Protein AF-A0AAV8D2E3-F1 (afdb_monomer)

pLDDT: mean 75.07, std 20.5, range [23.25, 97.25]

Foldseek 3Di:
DDKWWWKKWWADPVLAIDIDTQDIDDQPDLALLSLLVVVVVRDDAAAAEEEPDPNVVSSLVNNLVVCQPPPRHQPSCPQRYDHQPLNLLQVLLLLLVPPPQLLLVLLLLLLCQCPVDPVSVVLLVVLCVVVVQPDPADAARADNSGVLRSLVNLVRSLSSPSSSVVCCVPPPVSVCQQPNPPPCPPPPDDDDDSRDHRDPVSSVVSVVVNVLCLLSSVLSVLSPDDNADCLQVNLLSLLLLQVSLVVQCPDPDPSSVSSSVSSNVSSCVQPVPPVNDNLSSVVSNLLQLQQHLLNLLVSLVSRDDPVSSVVSSVVNVVSVVSSVVSCCVVPVPPPPDDDDDDDDDDDDDDDDDDDDDDDDRPNPPRSVVSVVVSVVVVVVDDADQDDDPSRVSRRDHRDPDPDPPDHSSVDDDDIHMYIYIDD

Secondary structure (DSSP, 8-state):
-EEEEEEEEEE-TT--EEEEEEEEEEES---HHHHHHHHHTT-SS-EEEE-S-HHHHHHHHHHHHHSTT-TT-GGGGTT-EEE-HHHHHHHHHHHHTSTT-HHHHHHHHHHHHHHT-HHHHHHHHHHHHHTT----PPP----TT-HHHHHHHHHHHGGGHHHHHHHHHH-HHHHHHHHSTTS-GGGTTSS----S---HHHHHHHHHHHHHHHHHHHHHHHHT-SSS--HHHHHHHHHHHHHHHHHHTTSS-HHHHHHHHHHHHHHHHHHT-GGG--THHHHHHHTSTTTHHHHHHHHHHHHS-HHHHHHHHHHHHHHHHHHHHHHHHHHTTS--S-------------------PPP-----HHHHHHHHHHHHHHTT------SSHHHHHHHSPPP----TT--GGGSS-----EEEP--

Sequence (423 aa):
MNYMCLTAHWIDSDWKLNHKILNFCVVPDHKGDTIGKTIEECLIELGITADNATSNNGAISYLKRKTKDWKCTILDHKYIHLRCCAHIVNLIVKEGLDEHFESIQKIRKAVKYVKSSPKRLLAFKDCVEKEKIKCKSLLCLDVETRWNSTYFMLVCAEKFEKAFERLGDTDREYHLYFYGADGDVHNKGKGKVVNSPPEEVDWVKARCFVKFLKLFYGVTMRLSGSSYAISHCFFHELVSIQTRLNEVSKACDHELKIMAEGMKLKFKKYWENSCNLNLLLYIAVVLDPRYKLKYVKFCLEKMYPADIAYGLMIDVNDAMESLYADHFQHHGKVNSSADGGAAIKGGVSSSLNGGLSSVDVDDENYSKFVKSQFKRHLMEEECI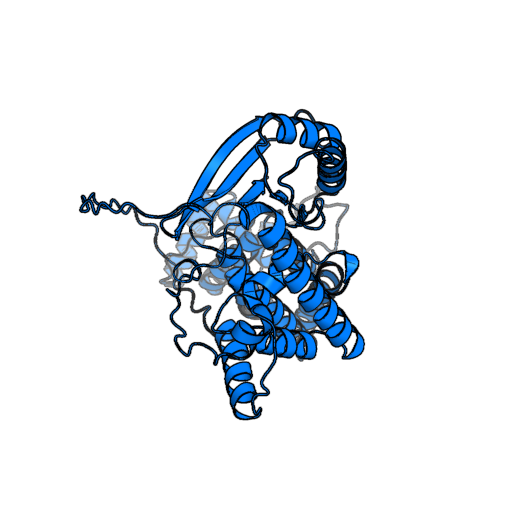ESKSEVAKYLAEPCDNRYEMSFDIFVRKLLNFNFVTNYA

Organism: NCBI:txid906938

Mean predicted aligned error: 12.51 Å

Solvent-accessible surface area (backbone atoms only — not comparable to full-atom values): 25010 Å² total; per-residue (Å²): 140,46,64,45,37,39,26,47,30,39,45,51,97,84,45,44,85,44,74,44,78,76,43,79,46,77,45,95,62,78,47,15,57,62,50,21,51,61,47,56,81,70,62,80,84,76,35,41,31,35,54,86,48,76,34,51,57,41,14,51,54,42,42,55,67,73,52,63,84,51,92,78,51,66,75,84,52,74,65,35,67,39,68,34,61,46,52,51,52,47,55,18,52,42,54,40,63,44,94,82,48,60,44,60,53,23,47,51,51,54,46,46,53,35,70,70,37,75,69,43,37,49,57,42,49,55,25,29,58,75,66,64,55,85,72,84,73,67,84,51,77,55,47,93,91,39,59,67,36,46,54,50,22,50,68,38,46,63,78,39,49,69,22,54,52,48,34,56,79,69,34,68,67,57,42,42,62,35,68,35,97,79,64,59,88,84,57,89,82,67,77,85,80,83,58,51,73,66,49,74,70,28,52,55,48,46,54,52,49,51,65,63,47,45,60,58,49,48,47,40,56,59,58,67,53,83,92,62,85,49,51,54,51,48,56,55,49,53,54,39,52,53,51,52,29,59,54,38,48,67,45,90,51,65,66,57,17,53,28,24,46,41,21,41,56,46,43,40,68,61,73,65,41,72,94,68,63,54,58,65,42,57,47,35,29,35,73,32,58,62,45,22,59,67,45,53,51,58,49,32,56,73,75,38,60,67,69,61,23,51,52,54,51,50,52,47,51,55,49,50,55,49,53,52,52,52,50,45,72,76,57,64,78,69,84,83,72,82,89,83,89,83,92,80,84,89,82,89,83,84,88,85,88,81,89,76,89,78,76,89,72,94,64,65,61,55,59,48,48,56,52,51,54,48,57,56,54,59,76,74,62,88,90,72,90,64,95,45,74,68,43,42,64,62,57,48,78,61,52,86,77,85,56,92,81,68,59,73,52,84,56,94,74,76,76,66,40,43,25,52,49,68,126

Structure (mmCIF, N/CA/C/O backbone):
data_AF-A0AAV8D2E3-F1
#
_entry.id   AF-A0AAV8D2E3-F1
#
loop_
_atom_site.group_PDB
_atom_site.id
_atom_site.type_symbol
_atom_site.label_atom_id
_atom_site.label_alt_id
_atom_site.label_comp_id
_atom_site.label_asym_id
_atom_site.label_entity_id
_atom_site.label_seq_id
_atom_site.pdbx_PDB_ins_code
_atom_site.Cartn_x
_atom_site.Cartn_y
_atom_site.Cartn_z
_atom_site.occupancy
_atom_site.B_iso_or_equiv
_atom_site.auth_seq_id
_atom_site.auth_comp_id
_atom_site.auth_asym_id
_atom_site.auth_atom_id
_atom_site.pdbx_PDB_model_num
ATOM 1 N N . MET A 1 1 ? -13.761 17.054 -13.319 1.00 62.19 1 MET A N 1
ATOM 2 C CA . MET A 1 1 ? -14.974 16.498 -12.685 1.00 62.19 1 MET A CA 1
ATOM 3 C C . MET A 1 1 ? -14.509 15.547 -11.610 1.00 62.19 1 MET A C 1
ATOM 5 O O . MET A 1 1 ? -13.636 14.740 -11.905 1.00 62.19 1 MET A O 1
ATOM 9 N N . ASN A 1 2 ? -15.041 15.677 -10.399 1.00 78.12 2 ASN A N 1
ATOM 10 C CA . ASN A 1 2 ? -14.698 14.810 -9.278 1.00 78.12 2 ASN A CA 1
ATOM 11 C C . ASN A 1 2 ? -15.883 13.901 -8.999 1.00 78.12 2 ASN A C 1
ATOM 13 O O . ASN A 1 2 ? -17.018 14.373 -8.998 1.00 78.12 2 ASN A O 1
ATOM 17 N N . TYR A 1 3 ? -15.621 12.622 -8.773 1.00 82.50 3 TYR A N 1
ATOM 18 C CA . TYR A 1 3 ? -16.655 11.635 -8.499 1.00 82.50 3 TYR A CA 1
ATOM 19 C C . TYR A 1 3 ? -16.554 11.176 -7.050 1.00 82.50 3 TYR A C 1
ATOM 21 O O . TYR A 1 3 ? -15.467 11.155 -6.475 1.00 82.50 3 TYR A O 1
ATOM 29 N N . MET A 1 4 ? -17.690 10.808 -6.473 1.00 82.94 4 MET A N 1
ATOM 30 C CA . MET A 1 4 ? -17.772 10.146 -5.181 1.00 82.94 4 MET A CA 1
ATOM 31 C C . MET A 1 4 ? -18.708 8.952 -5.299 1.00 82.94 4 MET A C 1
ATOM 33 O O . MET A 1 4 ? -19.862 9.089 -5.715 1.00 82.94 4 MET A O 1
ATOM 37 N N . CYS A 1 5 ? -18.194 7.788 -4.912 1.00 83.00 5 CYS A N 1
ATOM 38 C CA . CYS A 1 5 ? -18.966 6.565 -4.766 1.00 83.00 5 CYS A CA 1
ATOM 39 C C . CYS A 1 5 ? -19.198 6.311 -3.278 1.00 83.00 5 CYS A C 1
ATOM 41 O O . CYS A 1 5 ? -18.249 6.298 -2.496 1.00 83.00 5 CYS A O 1
ATOM 43 N N . LEU A 1 6 ? -20.452 6.091 -2.897 1.00 80.62 6 LEU A N 1
ATOM 44 C CA . LEU A 1 6 ? -20.840 5.690 -1.552 1.00 80.62 6 LEU A CA 1
ATOM 45 C C . LEU A 1 6 ? -21.327 4.251 -1.617 1.00 80.62 6 LEU A C 1
ATOM 47 O O . LEU A 1 6 ? -22.319 3.966 -2.282 1.00 80.62 6 LEU A O 1
ATOM 51 N N . THR A 1 7 ? -20.645 3.352 -0.918 1.00 79.75 7 THR A N 1
ATOM 52 C CA . THR A 1 7 ? -21.000 1.929 -0.866 1.00 79.75 7 THR A CA 1
ATOM 53 C C . THR A 1 7 ? -21.219 1.527 0.573 1.00 79.75 7 THR A C 1
ATOM 55 O O . THR A 1 7 ? -20.251 1.534 1.315 1.00 79.75 7 THR A O 1
ATOM 58 N N . ALA A 1 8 ? -22.434 1.158 0.969 1.00 79.88 8 ALA A N 1
ATOM 59 C CA . ALA A 1 8 ? -22.680 0.568 2.280 1.00 79.88 8 ALA A CA 1
ATOM 60 C C . ALA A 1 8 ? -22.274 -0.901 2.281 1.00 79.88 8 ALA A C 1
ATOM 62 O O . ALA A 1 8 ? -22.605 -1.632 1.350 1.00 79.88 8 ALA A O 1
ATOM 63 N N . HIS A 1 9 ? -21.611 -1.324 3.346 1.00 77.88 9 HIS A N 1
ATOM 64 C CA . HIS A 1 9 ? -21.332 -2.722 3.666 1.00 77.88 9 HIS A CA 1
ATOM 65 C C . HIS A 1 9 ? -22.113 -3.091 4.927 1.00 77.88 9 HIS A C 1
ATOM 67 O O . HIS A 1 9 ? -22.290 -2.213 5.760 1.00 77.88 9 HIS A O 1
ATOM 73 N N . TRP A 1 10 ? -22.608 -4.319 5.069 1.00 79.19 10 TRP A N 1
ATOM 74 C CA . TRP A 1 10 ? -23.243 -4.806 6.305 1.00 79.19 10 TRP A CA 1
ATOM 75 C C . TRP A 1 10 ? -23.238 -6.329 6.371 1.00 79.19 10 TRP A C 1
ATOM 77 O O . TRP A 1 10 ? -22.991 -6.998 5.369 1.00 79.19 10 TRP A O 1
ATOM 87 N N . ILE A 1 11 ? -23.531 -6.878 7.546 1.00 79.75 11 ILE A N 1
ATOM 88 C CA . ILE A 1 11 ? -23.743 -8.315 7.738 1.00 79.75 11 ILE A CA 1
ATOM 89 C C . ILE A 1 11 ? -25.226 -8.529 8.026 1.00 79.75 11 ILE A C 1
ATOM 91 O O . ILE A 1 11 ? -25.842 -7.751 8.756 1.00 79.75 11 ILE A O 1
ATOM 95 N N . ASP A 1 12 ? -25.834 -9.506 7.359 1.00 80.00 12 ASP A N 1
ATOM 96 C CA . ASP A 1 12 ? -27.243 -9.841 7.563 1.00 80.00 12 ASP A CA 1
ATOM 97 C C . ASP A 1 12 ? -27.427 -10.907 8.657 1.00 80.00 12 ASP A C 1
ATOM 99 O O . ASP A 1 12 ? -26.472 -11.404 9.254 1.00 80.00 12 ASP A O 1
ATOM 103 N N . SER A 1 13 ? -28.681 -11.266 8.940 1.00 80.69 13 SER A N 1
ATOM 104 C CA . SER A 1 13 ? -29.017 -12.305 9.923 1.00 80.69 13 SER A CA 1
ATOM 105 C C . SER A 1 13 ? -28.475 -13.691 9.565 1.00 80.69 13 SER A C 1
ATOM 107 O O . SER A 1 13 ? -28.332 -14.534 10.452 1.00 80.69 13 SER A O 1
ATOM 109 N N . ASP A 1 14 ? -28.168 -13.915 8.285 1.00 83.00 14 ASP A N 1
ATOM 110 C CA . ASP A 1 14 ? -27.596 -15.154 7.764 1.00 83.00 14 ASP A CA 1
ATOM 111 C C . ASP A 1 14 ? -26.063 -15.123 7.779 1.00 83.00 14 ASP A C 1
ATOM 113 O O . ASP A 1 14 ? -25.427 -16.031 7.237 1.00 83.00 14 ASP A O 1
ATOM 117 N N . TRP A 1 15 ? -25.466 -14.103 8.407 1.00 74.94 15 TRP A N 1
ATOM 118 C CA . TRP A 1 15 ? -24.022 -13.936 8.530 1.00 74.94 15 TRP A CA 1
ATOM 119 C C . TRP A 1 15 ? -23.317 -13.785 7.183 1.00 74.94 15 TRP A C 1
ATOM 121 O O . TRP A 1 15 ? -22.151 -14.146 7.028 1.00 74.94 15 TRP A O 1
ATOM 131 N N . LYS A 1 16 ? -24.014 -13.221 6.193 1.00 78.88 16 LYS A N 1
ATOM 132 C CA . LYS A 1 16 ? -23.427 -12.913 4.893 1.00 78.88 16 LYS A CA 1
ATOM 133 C C . LYS A 1 16 ? -23.018 -11.456 4.832 1.00 78.88 16 LYS A C 1
ATOM 135 O O . LYS A 1 16 ? -23.792 -10.550 5.147 1.00 78.88 16 LYS A O 1
ATOM 140 N N . LEU A 1 17 ? -21.790 -11.239 4.371 1.00 79.31 17 LEU A N 1
ATOM 141 C CA . LEU A 1 17 ? -21.311 -9.910 4.031 1.00 79.31 17 LEU A CA 1
ATOM 142 C C . LEU A 1 17 ? -22.029 -9.417 2.774 1.00 79.31 17 LEU A C 1
ATOM 144 O O . LEU A 1 17 ? -21.898 -9.990 1.692 1.00 79.31 17 LEU A O 1
ATOM 148 N N . ASN A 1 18 ? -22.755 -8.322 2.928 1.00 80.25 18 ASN A N 1
ATOM 149 C CA . ASN A 1 18 ? -23.457 -7.626 1.869 1.00 80.25 18 ASN A CA 1
ATOM 150 C C . ASN A 1 18 ? -22.777 -6.288 1.590 1.00 80.25 18 ASN A C 1
ATOM 152 O O . ASN A 1 18 ? -22.235 -5.646 2.491 1.00 80.25 18 ASN A O 1
ATOM 156 N N . HIS A 1 19 ? -22.845 -5.844 0.338 1.00 82.75 19 HIS A N 1
ATOM 157 C CA . HIS A 1 19 ? -22.473 -4.487 -0.036 1.00 82.75 19 HIS A CA 1
ATOM 158 C C . HIS A 1 19 ? -23.437 -3.933 -1.084 1.00 82.75 19 HIS A C 1
ATOM 160 O O . HIS A 1 19 ? -23.952 -4.667 -1.928 1.00 82.75 19 HIS A O 1
ATOM 166 N N . LYS A 1 20 ? -23.680 -2.622 -1.048 1.00 81.06 20 LYS A N 1
ATOM 167 C CA . LYS A 1 20 ? -24.544 -1.926 -2.003 1.00 81.06 20 LYS A CA 1
ATOM 168 C C . LYS A 1 20 ? -24.025 -0.524 -2.268 1.00 81.06 20 LYS A C 1
ATOM 170 O O . LYS A 1 20 ? -23.800 0.243 -1.335 1.00 81.06 20 LYS A O 1
ATOM 175 N N . ILE A 1 21 ? -23.884 -0.176 -3.545 1.00 83.56 21 ILE A N 1
ATOM 176 C CA . ILE A 1 21 ? -23.645 1.211 -3.951 1.00 83.56 21 ILE A CA 1
ATOM 177 C C . ILE A 1 21 ? -24.915 2.002 -3.622 1.00 83.56 21 ILE A C 1
ATOM 179 O O . ILE A 1 21 ? -25.976 1.748 -4.190 1.00 83.56 21 ILE A O 1
ATOM 183 N N . LEU A 1 22 ? -24.805 2.917 -2.663 1.00 80.62 22 LEU A N 1
ATOM 184 C CA . LEU A 1 22 ? -25.863 3.839 -2.262 1.00 80.62 22 LEU A CA 1
ATOM 185 C C . LEU A 1 22 ? -25.979 4.995 -3.250 1.00 80.62 22 LEU A C 1
ATOM 187 O O . LEU A 1 22 ? -27.084 5.400 -3.594 1.00 80.62 22 LEU A O 1
ATOM 191 N N . ASN A 1 23 ? -24.838 5.523 -3.697 1.00 81.19 23 ASN A N 1
ATOM 192 C CA . ASN A 1 23 ? -24.798 6.638 -4.629 1.00 81.19 23 ASN A CA 1
ATOM 193 C C . ASN A 1 23 ? -23.485 6.654 -5.424 1.00 81.19 23 ASN A C 1
ATOM 195 O O . ASN A 1 23 ? -22.432 6.265 -4.916 1.00 81.19 23 ASN A O 1
ATOM 199 N N . PHE A 1 24 ? -23.547 7.142 -6.659 1.00 84.12 24 PHE A N 1
ATOM 200 C CA . PHE A 1 24 ? -22.391 7.475 -7.483 1.00 84.12 24 PHE A CA 1
ATOM 201 C C . PHE A 1 24 ? -22.654 8.838 -8.117 1.00 84.12 24 PHE A C 1
ATOM 203 O O . PHE A 1 24 ? -23.499 8.970 -9.001 1.00 84.12 24 PHE A O 1
ATOM 210 N N . CYS A 1 25 ? -21.964 9.865 -7.632 1.00 82.44 25 CYS A N 1
ATOM 211 C CA . CYS A 1 25 ? -22.314 11.250 -7.923 1.00 82.44 25 CYS A CA 1
ATOM 212 C C . CYS A 1 25 ? -21.086 12.098 -8.256 1.00 82.44 25 CYS A C 1
ATOM 214 O O . CYS A 1 25 ? -19.956 11.769 -7.891 1.00 82.44 25 CYS A O 1
ATOM 216 N N . VAL A 1 26 ? -21.320 13.203 -8.963 1.00 84.81 26 VAL A N 1
ATOM 217 C CA . VAL A 1 26 ? -20.301 14.227 -9.207 1.00 84.81 26 VAL A CA 1
ATOM 218 C C . VAL A 1 26 ? -20.326 15.209 -8.044 1.00 84.81 26 VAL A C 1
ATOM 220 O O . VAL A 1 26 ? -21.375 15.773 -7.740 1.00 84.81 26 VAL A O 1
ATOM 223 N N . VAL A 1 27 ? -19.174 15.446 -7.421 1.00 82.19 27 VAL A N 1
ATOM 224 C CA . VAL A 1 27 ? -19.039 16.434 -6.345 1.00 82.19 27 VAL A CA 1
ATOM 225 C C . VAL A 1 27 ? -18.477 17.730 -6.937 1.00 82.19 27 VAL A C 1
ATOM 227 O O . VAL A 1 27 ? -17.468 17.682 -7.653 1.00 82.19 27 VAL A O 1
ATOM 230 N N . PRO A 1 28 ? -19.106 18.893 -6.681 1.00 83.50 28 PRO A N 1
ATOM 231 C CA . PRO A 1 28 ? -18.728 20.139 -7.344 1.00 83.50 28 PRO A CA 1
ATOM 232 C C . PRO A 1 28 ? -17.367 20.675 -6.881 1.00 83.50 28 PRO A C 1
ATOM 234 O O . PRO A 1 28 ? -16.678 21.334 -7.657 1.00 83.50 28 PRO A O 1
ATOM 237 N N . ASP A 1 29 ? -16.949 20.373 -5.648 1.00 83.50 29 ASP A N 1
ATOM 238 C CA . ASP A 1 29 ? -15.636 20.730 -5.112 1.00 83.50 29 ASP A CA 1
ATOM 239 C C . ASP A 1 29 ? -15.144 19.723 -4.051 1.00 83.50 29 ASP A C 1
ATOM 241 O O . ASP A 1 29 ? -15.838 18.772 -3.700 1.00 83.50 29 ASP A O 1
ATOM 245 N N . HIS A 1 30 ? -13.917 19.913 -3.556 1.00 82.25 30 HIS A N 1
ATOM 246 C CA . HIS A 1 30 ? -13.322 19.087 -2.496 1.00 82.25 30 HIS A CA 1
ATOM 247 C C . HIS A 1 30 ? -13.475 19.706 -1.096 1.00 82.25 30 HIS A C 1
ATOM 249 O O . HIS A 1 30 ? -12.655 19.451 -0.213 1.00 82.25 30 HIS A O 1
ATOM 255 N N . LYS A 1 31 ? -14.473 20.568 -0.861 1.00 85.81 31 LYS A N 1
ATOM 256 C CA . LYS A 1 31 ? -14.685 21.138 0.475 1.00 85.81 31 LYS A CA 1
ATOM 257 C C . LYS A 1 31 ? -15.384 20.120 1.368 1.00 85.81 31 LYS A C 1
ATOM 259 O O . LYS A 1 31 ? -16.324 19.447 0.951 1.00 85.81 31 LYS A O 1
ATOM 264 N N . GLY A 1 32 ? -14.943 20.045 2.624 1.00 84.19 32 GLY A N 1
ATOM 265 C CA . GLY A 1 32 ? -15.474 19.085 3.592 1.00 84.19 32 GLY A CA 1
ATOM 266 C C . GLY A 1 32 ? -16.988 19.187 3.783 1.00 84.19 32 GLY A C 1
ATOM 267 O O . GLY A 1 32 ? -17.656 18.164 3.772 1.00 84.19 32 GLY A O 1
ATOM 268 N N . ASP A 1 33 ? -17.544 20.397 3.871 1.00 84.19 33 ASP A N 1
ATOM 269 C CA . ASP A 1 33 ? -18.995 20.586 4.026 1.00 84.19 33 ASP A CA 1
ATOM 270 C C . ASP A 1 33 ? -19.788 20.130 2.786 1.00 84.19 33 ASP A C 1
ATOM 272 O O . ASP A 1 33 ? -20.842 19.516 2.933 1.00 84.19 33 ASP A O 1
ATOM 276 N N . THR A 1 34 ? -19.278 20.370 1.571 1.00 84.12 34 THR A N 1
ATOM 277 C CA . THR A 1 34 ? -19.900 19.902 0.317 1.00 84.12 34 THR A CA 1
ATOM 278 C C . THR A 1 34 ? -19.971 18.377 0.284 1.00 84.12 34 THR A C 1
ATOM 280 O O . THR A 1 34 ? -21.023 17.795 0.012 1.00 84.12 34 THR A O 1
ATOM 283 N N . ILE A 1 35 ? -18.849 17.727 0.604 1.00 84.75 35 ILE A N 1
ATOM 284 C CA . ILE A 1 35 ? -18.755 16.267 0.688 1.00 84.75 35 ILE A CA 1
ATOM 285 C C . ILE A 1 35 ? -19.694 15.750 1.786 1.00 84.75 35 ILE A C 1
ATOM 287 O O . ILE A 1 35 ? -20.489 14.850 1.536 1.00 84.75 35 ILE A O 1
ATOM 291 N N . GLY A 1 36 ? -19.654 16.355 2.978 1.00 83.81 36 GLY A N 1
ATOM 292 C CA . GLY A 1 36 ? -20.483 15.979 4.124 1.00 83.81 36 GLY A CA 1
ATOM 293 C C . GLY A 1 36 ? -21.979 16.054 3.829 1.00 83.81 36 GLY A C 1
ATOM 294 O O . GLY A 1 36 ? -22.698 15.113 4.147 1.00 83.81 36 GLY A O 1
ATOM 295 N N . LYS A 1 37 ? -22.434 17.114 3.153 1.00 83.69 37 LYS A N 1
ATOM 296 C CA . LYS A 1 37 ? -23.831 17.263 2.726 1.00 83.69 37 LYS A CA 1
ATOM 297 C C . LYS A 1 37 ? -24.246 16.194 1.711 1.00 83.69 37 LYS A C 1
ATOM 299 O O . LYS A 1 37 ? -25.311 15.605 1.834 1.00 83.69 37 LYS A O 1
ATOM 304 N N . THR A 1 38 ? -23.383 15.903 0.739 1.00 81.94 38 THR A N 1
ATOM 305 C CA . THR A 1 38 ? -23.660 14.862 -0.266 1.00 81.94 38 THR A CA 1
ATOM 306 C C . THR A 1 38 ? -23.770 13.475 0.384 1.00 81.94 38 THR A C 1
ATOM 308 O O . THR A 1 38 ? -24.576 12.645 -0.029 1.00 81.94 38 THR A O 1
ATOM 311 N N . ILE A 1 39 ? -22.974 13.223 1.430 1.00 82.19 39 ILE A N 1
ATOM 312 C CA . ILE A 1 39 ? -23.067 12.000 2.232 1.00 82.19 39 ILE A CA 1
ATOM 313 C C . ILE A 1 39 ? -24.354 11.988 3.070 1.00 82.19 39 ILE A C 1
ATOM 315 O O . ILE A 1 39 ? -25.038 10.970 3.084 1.00 82.19 39 ILE A O 1
ATOM 319 N N . GLU A 1 40 ? -24.698 13.094 3.741 1.00 80.25 40 GLU A N 1
ATOM 320 C CA . GLU A 1 40 ? -25.925 13.237 4.548 1.00 80.25 40 GLU A CA 1
ATOM 321 C C . GLU A 1 40 ? -27.178 12.862 3.748 1.00 80.25 40 GLU A C 1
ATOM 323 O O . GLU A 1 40 ? -27.998 12.093 4.239 1.00 80.25 40 GLU A O 1
ATOM 328 N N . GLU A 1 41 ? -27.281 13.316 2.495 1.00 76.50 41 GLU A N 1
ATOM 329 C CA . GLU A 1 41 ? -28.397 12.990 1.592 1.00 76.50 41 GLU A CA 1
ATOM 330 C C . GLU A 1 41 ? -28.572 11.476 1.350 1.00 76.50 41 GLU A C 1
ATOM 332 O O . GLU A 1 41 ? -29.647 11.034 0.950 1.00 76.50 41 GLU A O 1
ATOM 337 N N . CYS A 1 42 ? -27.534 10.673 1.605 1.00 71.56 42 CYS A N 1
ATOM 338 C CA . CYS A 1 42 ? -27.520 9.229 1.369 1.00 71.56 42 CYS A CA 1
ATOM 339 C C . CYS A 1 42 ? -27.527 8.386 2.655 1.00 71.56 42 CYS A C 1
ATOM 341 O O . CYS A 1 42 ? -27.595 7.158 2.565 1.00 71.56 42 CYS A O 1
ATOM 343 N N . LEU A 1 43 ? -27.381 8.995 3.836 1.00 69.81 43 LEU A N 1
ATOM 344 C CA . LEU A 1 43 ? -27.159 8.256 5.079 1.00 69.81 43 LEU A CA 1
ATOM 345 C C . LEU A 1 43 ? -28.462 7.828 5.756 1.00 69.81 43 LEU A C 1
ATOM 347 O O . LEU A 1 43 ? -29.330 8.640 6.062 1.00 69.81 43 LEU A O 1
ATOM 351 N N . ILE A 1 44 ? -28.506 6.544 6.108 1.00 56.31 44 ILE A N 1
ATOM 352 C CA . ILE A 1 44 ? -29.415 5.959 7.094 1.00 56.31 44 ILE A CA 1
ATOM 353 C C . ILE A 1 44 ? -28.510 5.202 8.085 1.00 56.31 44 ILE A C 1
ATOM 355 O O . ILE A 1 44 ? -28.149 4.062 7.828 1.00 56.31 44 ILE A O 1
ATOM 359 N N . GLU A 1 45 ? -28.056 5.879 9.150 1.00 53.12 45 GLU A N 1
ATOM 360 C CA . GLU A 1 45 ? -27.352 5.312 10.330 1.00 53.12 45 GLU A CA 1
ATOM 361 C C . GLU A 1 45 ? -26.079 4.447 10.072 1.00 53.12 45 GLU A C 1
ATOM 363 O O . GLU A 1 45 ? -26.112 3.241 10.294 1.00 53.12 45 GLU A O 1
ATOM 368 N N . LEU A 1 46 ? -24.924 5.009 9.641 1.00 56.09 46 LEU A N 1
ATOM 369 C CA . LEU A 1 46 ? -23.700 4.214 9.327 1.00 56.09 46 LEU A CA 1
ATOM 370 C C . LEU A 1 46 ? -22.348 4.877 9.697 1.00 56.09 46 LEU A C 1
ATOM 372 O O . LEU A 1 46 ? -22.247 6.099 9.815 1.00 56.09 46 LEU A O 1
ATOM 376 N N . GLY A 1 47 ? -21.284 4.060 9.811 1.00 50.66 47 GLY A N 1
ATOM 377 C CA . GLY A 1 47 ? -19.876 4.485 9.901 1.00 50.66 47 GLY A CA 1
ATOM 378 C C . GLY A 1 47 ? -19.208 4.661 8.525 1.00 50.66 47 GLY A C 1
ATOM 379 O O . GLY A 1 47 ? -19.596 4.025 7.545 1.00 50.66 47 GLY A O 1
ATOM 380 N N . ILE A 1 48 ? -18.192 5.528 8.420 1.00 59.19 48 ILE A N 1
ATOM 381 C CA . ILE A 1 48 ? -17.611 5.953 7.133 1.00 59.19 48 ILE A CA 1
ATOM 382 C C . ILE A 1 48 ? -16.112 5.660 7.068 1.00 59.19 48 ILE A C 1
ATOM 384 O O . ILE A 1 48 ? -15.326 6.052 7.935 1.00 59.19 48 ILE A O 1
ATOM 388 N N . THR A 1 49 ? -15.700 5.027 5.972 1.00 51.28 49 THR A N 1
ATOM 389 C CA . THR A 1 49 ? -14.300 4.916 5.562 1.00 51.28 49 THR A CA 1
ATOM 390 C C . THR A 1 49 ? -14.032 5.851 4.388 1.00 51.28 49 THR A C 1
ATOM 392 O O . THR A 1 49 ? -14.749 5.870 3.388 1.00 51.28 49 THR A O 1
ATOM 395 N N . ALA A 1 50 ? -12.994 6.663 4.503 1.00 55.72 50 ALA A N 1
ATOM 396 C CA . ALA A 1 50 ? -12.647 7.621 3.463 1.00 55.72 50 ALA A CA 1
ATOM 397 C C . ALA A 1 50 ? -11.150 7.553 3.167 1.00 55.72 50 ALA A C 1
ATOM 399 O O . ALA A 1 50 ? -10.356 7.071 3.984 1.00 55.72 50 ALA A O 1
ATOM 400 N N . ASP A 1 51 ? -10.745 8.017 1.987 1.00 58.66 51 ASP A N 1
ATOM 401 C CA . ASP A 1 51 ? -9.330 8.201 1.683 1.00 58.66 51 ASP A CA 1
ATOM 402 C C . ASP A 1 51 ? -8.686 9.201 2.663 1.00 58.66 51 ASP A C 1
ATOM 404 O O . ASP A 1 51 ? -9.352 9.893 3.438 1.00 58.66 51 ASP A O 1
ATOM 408 N N . ASN A 1 52 ? -7.355 9.252 2.710 1.00 68.44 52 ASN A N 1
ATOM 409 C CA . ASN A 1 52 ? -6.665 10.112 3.674 1.00 68.44 52 ASN A CA 1
ATOM 410 C C . ASN A 1 52 ? -6.525 11.555 3.146 1.00 68.44 52 ASN A C 1
ATOM 412 O O . ASN A 1 52 ? -5.416 12.083 3.048 1.00 68.44 52 ASN A O 1
ATOM 416 N N . ALA A 1 53 ? -7.649 12.185 2.806 1.00 68.50 53 ALA A N 1
ATOM 417 C CA . ALA A 1 53 ? -7.726 13.580 2.389 1.00 68.50 53 ALA A CA 1
ATOM 418 C C . ALA A 1 53 ? -8.146 14.488 3.557 1.00 68.50 53 ALA A C 1
ATOM 420 O O . ALA A 1 53 ? -9.008 14.144 4.366 1.00 68.50 53 ALA A O 1
ATOM 421 N N . THR A 1 54 ? -7.557 15.684 3.651 1.00 72.81 54 THR A N 1
ATOM 422 C CA . THR A 1 54 ? -7.875 16.656 4.717 1.00 72.81 54 THR A CA 1
ATOM 423 C C . THR A 1 54 ? -9.329 17.121 4.670 1.00 72.81 54 THR A C 1
ATOM 425 O O . THR A 1 54 ? -9.928 17.364 5.718 1.00 72.81 54 THR A O 1
ATOM 428 N N . SER A 1 55 ? -9.919 17.177 3.474 1.00 71.75 55 SER A N 1
ATOM 429 C CA . SER A 1 55 ? -11.335 17.475 3.244 1.00 71.75 55 SER A CA 1
ATOM 430 C C . SER A 1 55 ? -12.271 16.530 3.999 1.00 71.75 55 SER A C 1
ATOM 432 O O . SER A 1 55 ? -13.304 16.972 4.503 1.00 71.75 55 SER A O 1
ATOM 434 N N . ASN A 1 56 ? -11.886 15.262 4.165 1.00 78.06 56 ASN A N 1
ATOM 435 C CA . ASN A 1 56 ? -12.709 14.267 4.851 1.00 78.06 56 ASN A CA 1
ATOM 436 C C . ASN A 1 56 ? -12.823 14.548 6.346 1.00 78.06 56 ASN A C 1
ATOM 438 O O . ASN A 1 56 ? -13.874 14.297 6.924 1.00 78.06 56 ASN A O 1
ATOM 442 N N . ASN A 1 57 ? -11.811 15.157 6.974 1.00 79.69 57 ASN A N 1
ATOM 443 C CA . ASN A 1 57 ? -11.944 15.606 8.362 1.00 79.69 57 ASN A CA 1
ATOM 444 C C . ASN A 1 57 ? -13.076 16.638 8.492 1.00 79.69 57 ASN A C 1
ATOM 446 O O . ASN A 1 57 ? -13.879 16.548 9.416 1.00 79.69 57 ASN A O 1
ATOM 450 N N . GLY A 1 58 ? -13.184 17.566 7.533 1.00 78.38 58 GLY A N 1
ATOM 451 C CA . GLY A 1 58 ? -14.277 18.538 7.476 1.00 78.38 58 GLY A CA 1
ATOM 452 C C . GLY A 1 58 ? -15.641 17.880 7.250 1.00 78.38 58 GLY A C 1
ATOM 453 O O . GLY A 1 58 ? -16.591 18.205 7.958 1.00 78.38 58 GLY A O 1
ATOM 454 N N . ALA A 1 59 ? -15.724 16.903 6.341 1.00 79.75 59 ALA A N 1
ATOM 455 C CA . ALA A 1 59 ? -16.947 16.132 6.102 1.00 79.75 59 ALA A CA 1
ATOM 456 C C . ALA A 1 59 ? -17.402 15.361 7.352 1.00 79.75 59 ALA A C 1
ATOM 458 O O . ALA A 1 59 ? -18.573 15.395 7.717 1.00 79.75 59 ALA A O 1
ATOM 459 N N . ILE A 1 60 ? -16.473 14.731 8.073 1.00 81.94 60 ILE A N 1
ATOM 460 C CA . ILE A 1 60 ? -16.768 14.038 9.332 1.00 81.94 60 ILE A CA 1
ATOM 461 C C . ILE A 1 60 ? -17.227 15.023 10.409 1.00 81.94 60 ILE A C 1
ATOM 463 O O . ILE A 1 60 ? -18.193 14.747 11.117 1.00 81.94 60 ILE A O 1
ATOM 467 N N . SER A 1 61 ? -16.577 16.185 10.533 1.00 84.06 61 SER A N 1
ATOM 468 C CA . SER A 1 61 ? -17.029 17.235 11.449 1.00 84.06 61 SER A CA 1
ATOM 469 C C . SER A 1 61 ? -18.433 17.729 11.106 1.00 84.06 61 SER A C 1
ATOM 471 O O . SER A 1 61 ? -19.213 17.986 12.018 1.00 84.06 61 SER A O 1
ATOM 473 N N . TYR A 1 62 ? -18.764 17.857 9.820 1.00 83.44 62 TYR A N 1
ATOM 474 C CA . TYR A 1 62 ? -20.111 18.194 9.366 1.00 83.44 62 TYR A CA 1
ATOM 475 C C . TYR A 1 62 ? -21.127 17.141 9.807 1.00 83.44 62 TYR A C 1
ATOM 477 O O . TYR A 1 62 ? -22.103 17.478 10.478 1.00 83.44 62 TYR A O 1
ATOM 485 N N . LEU A 1 63 ? -20.854 15.871 9.505 1.00 81.94 63 LEU A N 1
ATOM 486 C CA . LEU A 1 63 ? -21.743 14.762 9.832 1.00 81.94 63 LEU A CA 1
ATOM 487 C C . LEU A 1 63 ? -21.973 14.660 11.337 1.00 81.94 63 LEU A C 1
ATOM 489 O O . LEU A 1 63 ? -23.119 14.702 11.756 1.00 81.94 63 LEU A O 1
ATOM 493 N N . LYS A 1 64 ? -20.915 14.706 12.159 1.00 83.12 64 LYS A N 1
ATOM 494 C CA . LYS A 1 64 ? -21.038 14.714 13.630 1.00 83.12 64 LYS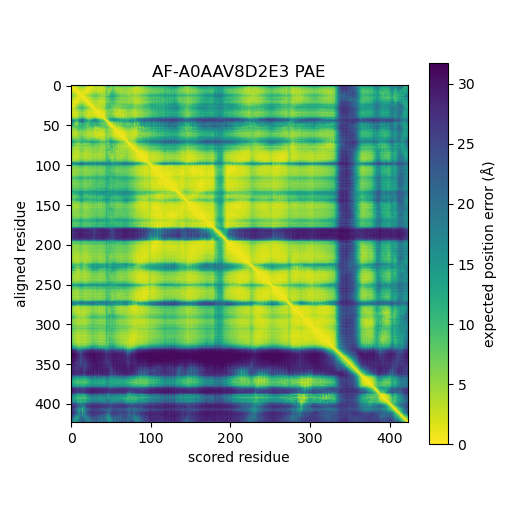 A CA 1
ATOM 495 C C . LYS A 1 64 ? -21.966 15.811 14.159 1.00 83.12 64 LYS A C 1
ATOM 497 O O . LYS A 1 64 ? -22.648 15.597 15.153 1.00 83.12 64 LYS A O 1
ATOM 502 N N . ARG A 1 65 ? -21.989 16.994 13.529 1.00 85.25 65 ARG A N 1
ATOM 503 C CA . ARG A 1 65 ? -22.915 18.074 13.919 1.00 85.25 65 ARG A CA 1
ATOM 504 C C . ARG A 1 65 ? -24.357 17.759 13.528 1.00 85.25 65 ARG A C 1
ATOM 506 O O . ARG A 1 65 ? -25.259 18.116 14.273 1.00 85.25 65 ARG A O 1
ATOM 513 N N . LYS A 1 66 ? -24.571 17.147 12.362 1.00 83.81 66 LYS A N 1
ATOM 514 C CA . LYS A 1 66 ? -25.903 16.861 11.808 1.00 83.81 66 LYS A CA 1
ATOM 515 C C . LYS A 1 66 ? -26.563 15.632 12.412 1.00 83.81 66 LYS A C 1
ATOM 517 O O . LYS A 1 66 ? -27.771 15.632 12.608 1.00 83.81 66 LYS A O 1
ATOM 522 N N . THR A 1 67 ? -25.772 14.627 12.758 1.00 78.31 67 THR A N 1
ATOM 523 C CA . THR A 1 67 ? -26.247 13.355 13.305 1.00 78.31 67 THR A CA 1
ATOM 524 C C . THR A 1 67 ? -26.134 13.292 14.829 1.00 78.31 67 THR A C 1
ATOM 526 O O . THR A 1 67 ? -26.344 12.237 15.411 1.00 78.31 67 THR A O 1
ATOM 529 N N . LYS A 1 68 ? -25.831 14.412 15.504 1.00 80.81 68 LYS A N 1
ATOM 530 C CA . LYS A 1 68 ? -25.622 14.469 16.963 1.00 80.81 68 LYS A CA 1
ATOM 531 C C . LYS A 1 68 ? -26.792 13.889 17.767 1.00 80.81 68 LYS A C 1
ATOM 533 O O . LYS A 1 68 ? -26.560 13.232 18.771 1.00 80.81 68 LYS A O 1
ATOM 538 N N . ASP A 1 69 ? -28.020 14.136 17.319 1.00 79.88 69 ASP A N 1
ATOM 539 C CA . ASP A 1 69 ? -29.239 13.722 18.024 1.00 79.88 69 ASP A CA 1
ATOM 540 C C . ASP A 1 69 ? -29.776 12.358 17.541 1.00 79.88 69 ASP A C 1
ATOM 542 O O . ASP A 1 69 ? -30.873 11.941 17.921 1.00 79.88 69 ASP A O 1
ATOM 546 N N . TRP A 1 70 ? -29.034 11.656 16.675 1.00 77.88 70 TRP A N 1
ATOM 547 C CA . TRP A 1 70 ? -29.417 10.325 16.210 1.00 77.88 70 TRP A CA 1
ATOM 548 C C . TRP A 1 70 ? -29.234 9.308 17.336 1.00 77.88 70 TRP A C 1
ATOM 550 O O . TRP A 1 70 ? -28.178 9.219 17.951 1.00 77.88 70 TRP A O 1
ATOM 560 N N . LYS A 1 71 ? -30.271 8.505 17.589 1.00 64.75 71 LYS A N 1
ATOM 561 C CA . LYS A 1 71 ? -30.297 7.552 18.710 1.00 64.75 71 LYS A CA 1
ATOM 562 C C . LYS A 1 71 ? -29.500 6.266 18.471 1.00 64.75 71 LYS A C 1
ATOM 564 O O . LYS A 1 71 ? -29.383 5.484 19.402 1.00 64.75 71 LYS A O 1
ATOM 569 N N . CYS A 1 72 ? -28.991 6.030 17.264 1.00 64.25 72 CYS A N 1
ATOM 570 C CA . CYS A 1 72 ? -28.378 4.757 16.857 1.00 64.25 72 CYS A CA 1
ATOM 571 C C . CYS A 1 72 ? -26.890 4.903 16.495 1.00 64.25 72 CYS A C 1
ATOM 573 O O . CYS A 1 72 ? -26.381 4.205 15.619 1.00 64.25 72 CYS A O 1
ATOM 575 N N . THR A 1 73 ? -26.181 5.858 17.096 1.00 70.44 73 THR A N 1
ATOM 576 C CA . THR A 1 73 ? -24.788 6.142 16.729 1.00 70.44 73 THR A CA 1
ATOM 577 C C . THR A 1 73 ? -23.836 5.420 17.664 1.00 70.44 73 THR A C 1
ATOM 579 O O . THR A 1 73 ? -23.934 5.590 18.872 1.00 70.44 73 THR A O 1
ATOM 582 N N . ILE A 1 74 ? -22.873 4.683 17.111 1.00 69.25 74 ILE A N 1
ATOM 583 C CA . ILE A 1 74 ? -21.885 3.940 17.905 1.00 69.25 74 ILE A CA 1
ATOM 584 C C . ILE A 1 74 ? -21.052 4.918 18.740 1.00 69.25 74 ILE A C 1
ATOM 586 O O . ILE A 1 74 ? -20.282 5.710 18.174 1.00 69.25 74 ILE A O 1
ATOM 590 N N . LEU A 1 75 ? -21.185 4.826 20.069 1.00 77.25 75 LEU A N 1
ATOM 591 C CA . LEU A 1 75 ? -20.427 5.603 21.058 1.00 77.25 75 LEU A CA 1
ATOM 592 C C . LEU A 1 75 ? -20.318 7.091 20.695 1.00 77.25 75 LEU A C 1
ATOM 594 O O . LEU A 1 75 ? -19.213 7.626 20.569 1.00 77.25 75 LEU A O 1
ATOM 598 N N . ASP A 1 76 ? -21.450 7.742 20.427 1.00 77.81 76 ASP A N 1
ATOM 599 C CA . ASP A 1 76 ? -21.522 9.167 20.077 1.00 77.81 76 ASP A CA 1
ATOM 600 C C . ASP A 1 76 ? -20.567 9.571 18.937 1.00 77.81 76 ASP A C 1
ATOM 602 O O . ASP A 1 76 ? -19.925 10.626 18.952 1.00 77.81 76 ASP A O 1
ATOM 606 N N . HIS A 1 77 ? -20.465 8.728 17.904 1.00 78.69 77 HIS A N 1
ATOM 607 C CA . HIS A 1 77 ? -19.608 8.944 16.732 1.00 78.69 77 HIS A CA 1
ATOM 608 C C . HIS A 1 77 ? -18.102 8.928 17.046 1.00 78.69 77 HIS A C 1
ATOM 610 O O . HIS A 1 77 ? -17.297 9.432 16.246 1.00 78.69 77 HIS A O 1
ATOM 616 N N . LYS A 1 78 ? -17.681 8.355 18.182 1.00 80.44 78 LYS A N 1
ATOM 617 C CA . LYS A 1 78 ? -16.261 8.238 18.558 1.00 80.44 78 LYS A CA 1
ATOM 618 C C . LYS A 1 78 ? -15.442 7.553 17.461 1.00 80.44 78 LYS A C 1
ATOM 620 O O . LYS A 1 78 ? -14.356 8.025 17.133 1.00 80.44 78 LYS A O 1
ATOM 625 N N . TYR A 1 79 ? -16.008 6.528 16.821 1.00 77.75 79 TYR A N 1
ATOM 626 C CA . TYR A 1 79 ? -15.333 5.710 15.806 1.00 77.75 79 TYR A CA 1
ATOM 627 C C . TYR A 1 79 ? -15.875 5.877 14.376 1.00 77.75 79 TYR A C 1
ATOM 629 O O . TYR A 1 79 ? -15.563 5.059 13.513 1.00 77.75 79 TYR A O 1
ATOM 637 N N . ILE A 1 80 ? -16.644 6.941 14.096 1.00 77.50 80 ILE A N 1
ATOM 638 C CA . ILE A 1 80 ? -17.312 7.138 12.791 1.00 77.50 80 ILE A CA 1
ATOM 639 C C . ILE A 1 80 ? -16.348 7.222 11.601 1.00 77.50 80 ILE A C 1
ATOM 641 O O . ILE A 1 80 ? -16.737 6.913 10.480 1.00 77.50 80 ILE A O 1
ATOM 645 N N . HIS A 1 81 ? -15.111 7.662 11.831 1.00 76.38 81 HIS A N 1
ATOM 646 C CA . HIS A 1 81 ? -14.126 7.845 10.776 1.00 76.38 81 HIS A CA 1
ATOM 647 C C . HIS A 1 81 ? -13.028 6.795 10.880 1.00 76.38 81 HIS A C 1
ATOM 649 O O . HIS A 1 81 ? -12.318 6.702 11.885 1.00 76.38 81 HIS A O 1
ATOM 655 N N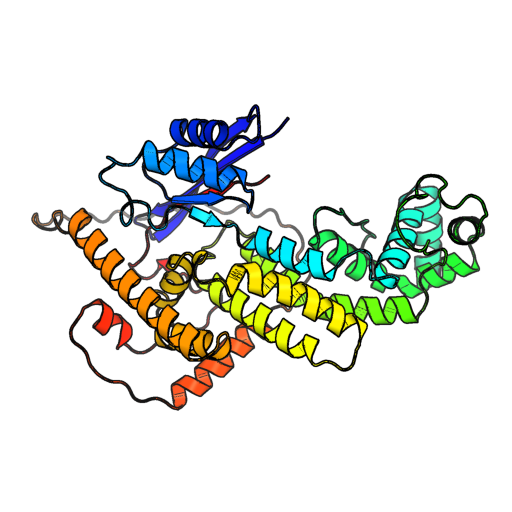 . LEU A 1 82 ? -12.851 6.047 9.798 1.00 78.50 82 LEU A N 1
ATOM 656 C CA . LEU A 1 82 ? -11.704 5.179 9.591 1.00 78.50 82 LEU A CA 1
ATOM 657 C C . LEU A 1 82 ? -10.992 5.603 8.303 1.00 78.50 82 LEU A C 1
ATOM 659 O O . LEU A 1 82 ? -11.591 5.657 7.230 1.00 78.50 82 LEU A O 1
ATOM 663 N N . ARG A 1 83 ? -9.697 5.907 8.400 1.00 79.00 83 ARG A N 1
ATOM 664 C CA . ARG A 1 83 ? -8.887 6.232 7.221 1.00 79.00 83 ARG A CA 1
ATOM 665 C C . ARG A 1 83 ? -8.640 4.974 6.397 1.00 79.00 83 ARG A C 1
ATOM 667 O O . ARG A 1 83 ? -8.365 3.913 6.952 1.00 79.00 83 ARG A O 1
ATOM 674 N N . CYS A 1 84 ? -8.658 5.106 5.076 1.00 82.81 84 CYS A N 1
ATOM 675 C CA . CYS A 1 84 ? -8.400 3.996 4.169 1.00 82.81 84 CYS A CA 1
ATOM 676 C C . CYS A 1 84 ? -6.976 3.443 4.343 1.00 82.81 84 CYS A C 1
ATOM 678 O O . CYS A 1 84 ? -5.978 4.077 3.985 1.00 82.81 84 CYS A O 1
ATOM 680 N N . CYS A 1 85 ? -6.891 2.219 4.858 1.00 83.12 85 CYS A N 1
ATOM 681 C CA . CYS A 1 85 ? -5.643 1.508 5.104 1.00 83.12 85 CYS A CA 1
ATOM 682 C C . CYS A 1 85 ? -4.838 1.279 3.819 1.00 83.12 85 CYS A C 1
ATOM 684 O O . CYS A 1 85 ? -3.634 1.528 3.803 1.00 83.12 85 CYS A O 1
ATOM 686 N N . ALA A 1 86 ? -5.497 0.877 2.725 1.00 83.38 86 ALA A N 1
ATOM 687 C CA . ALA A 1 86 ? -4.851 0.693 1.423 1.00 83.38 86 ALA A CA 1
ATOM 688 C C . ALA A 1 86 ? -4.221 2.000 0.915 1.00 83.38 86 ALA A C 1
ATOM 690 O O . ALA A 1 86 ? -3.101 2.006 0.401 1.00 83.38 86 ALA A O 1
ATOM 691 N N . HIS A 1 87 ? -4.900 3.130 1.132 1.00 82.81 87 HIS A N 1
ATOM 692 C CA . HIS A 1 87 ? -4.362 4.439 0.790 1.00 82.81 87 HIS A CA 1
ATOM 693 C C . HIS A 1 87 ? -3.144 4.798 1.653 1.00 82.81 87 HIS A C 1
ATOM 695 O O . HIS A 1 87 ? -2.145 5.280 1.123 1.00 82.81 87 HIS A O 1
ATOM 701 N N . ILE A 1 88 ? -3.178 4.523 2.960 1.00 87.38 88 ILE A N 1
ATOM 702 C CA . ILE A 1 88 ? -2.025 4.746 3.847 1.00 87.38 88 ILE A CA 1
ATOM 703 C C . ILE A 1 88 ? -0.830 3.878 3.429 1.00 87.38 88 ILE A C 1
ATOM 705 O O . ILE A 1 88 ? 0.283 4.393 3.354 1.00 87.38 88 ILE A O 1
ATOM 709 N N . VAL A 1 89 ? -1.039 2.601 3.086 1.00 89.69 89 VAL A N 1
ATOM 710 C CA . VAL A 1 89 ? 0.028 1.736 2.545 1.00 89.69 89 VAL A CA 1
ATOM 711 C C . VAL A 1 89 ? 0.599 2.325 1.256 1.00 89.69 89 VAL A C 1
ATOM 713 O O . VAL A 1 89 ? 1.815 2.410 1.115 1.00 89.69 89 VAL A O 1
ATOM 716 N N . ASN A 1 90 ? -0.248 2.826 0.352 1.00 88.94 90 ASN A N 1
ATOM 717 C CA . ASN A 1 90 ? 0.213 3.530 -0.844 1.00 88.94 90 ASN A CA 1
ATOM 718 C C . ASN A 1 90 ? 1.064 4.767 -0.508 1.00 88.94 90 ASN A C 1
ATOM 720 O O . ASN A 1 90 ? 2.097 4.969 -1.138 1.00 88.94 90 ASN A O 1
ATOM 724 N N . LEU A 1 91 ? 0.687 5.565 0.496 1.00 89.44 91 LEU A N 1
ATOM 725 C CA . LEU A 1 91 ? 1.496 6.706 0.940 1.00 89.44 91 LEU A CA 1
ATOM 726 C C . LEU A 1 91 ? 2.840 6.273 1.536 1.00 89.44 91 LEU A C 1
ATOM 728 O O . LEU A 1 91 ? 3.840 6.943 1.300 1.00 89.44 91 LEU A O 1
ATOM 732 N N . ILE A 1 92 ? 2.864 5.171 2.289 1.00 91.75 92 ILE A N 1
ATOM 733 C CA . ILE A 1 92 ? 4.088 4.596 2.856 1.00 91.75 92 ILE A CA 1
ATOM 734 C C . ILE A 1 92 ? 5.030 4.164 1.736 1.00 91.75 92 ILE A C 1
ATOM 736 O O . ILE A 1 92 ? 6.179 4.584 1.723 1.00 91.75 92 ILE A O 1
ATOM 740 N N . VAL A 1 93 ? 4.547 3.366 0.781 1.00 92.38 93 VAL A N 1
ATOM 741 C CA . VAL A 1 93 ? 5.396 2.831 -0.290 1.00 92.38 93 VAL A CA 1
ATOM 742 C C . VAL A 1 93 ? 5.865 3.917 -1.246 1.00 92.38 93 VAL A C 1
ATOM 744 O O . VAL A 1 93 ? 7.012 3.879 -1.674 1.00 92.38 93 VAL A O 1
ATOM 747 N N . LYS A 1 94 ? 5.032 4.921 -1.537 1.00 89.31 94 LYS A N 1
ATOM 748 C CA . LYS A 1 94 ? 5.458 6.071 -2.344 1.00 89.31 94 LYS A CA 1
ATOM 749 C C . LYS A 1 94 ? 6.624 6.832 -1.727 1.00 89.31 94 LYS A C 1
ATOM 751 O O . LYS A 1 94 ? 7.507 7.231 -2.469 1.00 89.31 94 LYS A O 1
ATOM 756 N N . GLU A 1 95 ? 6.657 6.979 -0.403 1.00 89.56 95 GLU A N 1
ATOM 757 C CA . GLU A 1 95 ? 7.808 7.581 0.285 1.00 89.56 95 GLU A CA 1
ATOM 758 C C . GLU A 1 95 ? 9.098 6.787 0.024 1.00 89.56 95 GLU A C 1
ATOM 760 O O . GLU A 1 95 ? 10.166 7.357 -0.153 1.00 89.56 95 GLU A O 1
ATOM 765 N N . GLY A 1 96 ? 8.992 5.457 -0.043 1.00 88.06 96 GLY A N 1
ATOM 766 C CA . GLY A 1 96 ? 10.104 4.578 -0.401 1.00 88.06 96 GLY A CA 1
ATOM 767 C C . GLY A 1 96 ? 10.392 4.483 -1.896 1.00 88.06 96 GLY A C 1
ATOM 768 O O . GLY A 1 96 ? 11.373 3.867 -2.269 1.00 88.06 96 GLY A O 1
ATOM 769 N N . LEU A 1 97 ? 9.559 5.040 -2.771 1.00 86.00 97 LEU A N 1
ATOM 770 C CA . LEU A 1 97 ? 9.745 4.999 -4.226 1.00 86.00 97 LEU A CA 1
ATOM 771 C C . LEU A 1 97 ? 10.024 6.384 -4.812 1.00 86.00 97 LEU A C 1
ATOM 773 O O . LEU A 1 97 ? 9.847 6.583 -6.015 1.00 86.00 97 LEU A O 1
ATOM 777 N N . ASP A 1 98 ? 10.432 7.326 -3.965 1.00 74.88 98 ASP A N 1
ATOM 778 C CA . ASP A 1 98 ? 10.717 8.699 -4.362 1.00 74.88 98 ASP A CA 1
ATOM 779 C C . ASP A 1 98 ? 11.813 8.773 -5.448 1.00 74.88 98 ASP A C 1
ATOM 781 O O . ASP A 1 98 ? 12.522 7.802 -5.727 1.00 74.88 98 ASP A O 1
ATOM 785 N N . GLU A 1 99 ? 11.972 9.931 -6.088 1.00 64.56 99 GLU A N 1
ATOM 786 C CA . GLU A 1 99 ? 12.835 10.157 -7.258 1.00 64.56 99 GLU A CA 1
ATOM 787 C C . GLU A 1 99 ? 14.337 9.867 -7.025 1.00 64.56 99 GLU A C 1
ATOM 789 O O . GLU A 1 99 ? 15.145 9.977 -7.945 1.00 64.56 99 GLU A O 1
ATOM 794 N N . HIS A 1 100 ? 14.734 9.453 -5.826 1.00 68.50 100 HIS A N 1
ATOM 795 C CA . HIS A 1 100 ? 16.110 9.130 -5.467 1.00 68.50 100 HIS A CA 1
ATOM 796 C C . HIS A 1 100 ? 16.620 7.783 -6.014 1.00 68.50 100 HIS A C 1
ATOM 798 O O . HIS A 1 100 ? 17.830 7.563 -6.036 1.00 68.50 100 HIS A O 1
ATOM 804 N N . PHE A 1 101 ? 15.748 6.885 -6.488 1.00 83.56 101 PHE A N 1
ATOM 805 C CA . PHE A 1 101 ? 16.170 5.565 -6.982 1.00 83.56 101 PHE A CA 1
ATOM 806 C C . PHE A 1 101 ? 16.491 5.581 -8.484 1.00 83.56 101 PHE A C 1
ATOM 808 O O . PHE A 1 101 ? 15.644 5.244 -9.321 1.00 83.56 101 PHE A O 1
ATOM 815 N N . GLU A 1 102 ? 17.738 5.928 -8.823 1.00 88.12 102 GLU A N 1
ATOM 816 C CA . GLU A 1 102 ? 18.231 6.030 -10.209 1.00 88.12 102 GLU A CA 1
ATOM 817 C C . GLU A 1 102 ? 17.937 4.762 -11.037 1.00 88.12 102 GLU A C 1
ATOM 819 O O . GLU A 1 102 ? 17.462 4.858 -12.170 1.00 88.12 102 GLU A O 1
ATOM 824 N N . SER A 1 103 ? 18.112 3.564 -10.466 1.00 91.88 103 SER A N 1
ATOM 825 C CA . SER A 1 103 ? 17.855 2.295 -11.167 1.00 91.88 103 SER A CA 1
ATOM 826 C C . SER A 1 103 ? 16.392 2.123 -11.589 1.00 91.88 103 SER A C 1
ATOM 828 O O . SER A 1 103 ? 16.112 1.679 -12.705 1.00 91.88 103 SER A O 1
ATOM 830 N N . ILE A 1 104 ? 15.435 2.544 -10.750 1.00 91.62 104 ILE A N 1
ATOM 831 C CA . ILE A 1 104 ? 14.005 2.514 -11.102 1.00 91.62 104 ILE A CA 1
ATOM 832 C C . ILE A 1 104 ? 13.732 3.501 -12.241 1.00 91.62 104 ILE A C 1
ATOM 834 O O . ILE A 1 104 ? 12.982 3.188 -13.168 1.00 91.62 104 ILE A O 1
ATOM 838 N N . GLN A 1 105 ? 14.357 4.681 -12.211 1.00 90.56 105 GLN A N 1
ATOM 839 C CA . GLN A 1 105 ? 14.209 5.685 -13.265 1.00 90.56 105 GLN A CA 1
ATOM 840 C C . GLN A 1 105 ? 14.772 5.211 -14.608 1.00 90.56 105 GLN A C 1
ATOM 842 O O . GLN A 1 105 ? 14.104 5.385 -15.630 1.00 90.56 105 GLN A O 1
ATOM 847 N N . LYS A 1 106 ? 15.949 4.571 -14.623 1.00 92.69 106 LYS A N 1
ATOM 848 C CA . LYS A 1 106 ? 16.526 3.985 -15.843 1.00 92.69 106 LYS A CA 1
ATOM 849 C C . LYS A 1 106 ? 15.600 2.937 -16.446 1.00 92.69 106 LYS A C 1
ATOM 851 O O . LYS A 1 106 ? 15.282 3.012 -17.634 1.00 92.69 106 LYS A O 1
ATOM 856 N N . ILE A 1 107 ? 15.112 1.998 -15.630 1.00 94.94 107 ILE A N 1
ATOM 857 C CA . ILE A 1 107 ? 14.204 0.938 -16.093 1.00 94.94 107 ILE A CA 1
ATOM 858 C C . ILE A 1 107 ? 12.907 1.548 -16.627 1.00 94.94 107 ILE A C 1
ATOM 860 O O . ILE A 1 107 ? 12.461 1.192 -17.718 1.00 94.94 107 ILE A O 1
ATOM 864 N N . ARG A 1 108 ? 12.338 2.535 -15.924 1.00 93.69 108 ARG A N 1
ATOM 865 C CA . ARG A 1 108 ? 11.156 3.272 -16.388 1.00 93.69 108 ARG A CA 1
ATOM 866 C C . ARG A 1 108 ? 11.387 3.926 -17.748 1.00 93.69 108 ARG A C 1
ATOM 868 O O . ARG A 1 108 ? 10.533 3.809 -18.625 1.00 93.69 108 ARG A O 1
ATOM 875 N N . LYS A 1 109 ? 12.529 4.592 -17.953 1.00 92.62 109 LYS A N 1
ATOM 876 C CA . LYS A 1 109 ? 12.884 5.212 -19.241 1.00 92.62 109 LYS A CA 1
ATOM 877 C C . LYS A 1 109 ? 13.017 4.173 -20.356 1.00 92.62 109 LYS A C 1
ATOM 879 O O . LYS A 1 109 ? 12.469 4.385 -21.436 1.00 92.62 109 LYS A O 1
ATOM 884 N N . ALA A 1 110 ? 13.663 3.039 -20.092 1.00 95.38 110 ALA A N 1
ATOM 885 C CA . ALA A 1 110 ? 13.793 1.954 -21.066 1.00 95.38 110 ALA A CA 1
ATOM 886 C C . ALA A 1 110 ? 12.424 1.375 -21.461 1.00 95.38 110 ALA A C 1
ATOM 888 O O . ALA A 1 110 ? 12.109 1.248 -22.646 1.00 95.38 110 ALA A O 1
ATOM 889 N N . VAL A 1 111 ? 11.554 1.118 -20.480 1.00 96.12 111 VAL A N 1
ATOM 890 C CA . VAL A 1 111 ? 10.176 0.668 -20.725 1.00 96.12 111 VAL A CA 1
ATOM 891 C C . VAL A 1 111 ? 9.381 1.721 -21.504 1.00 96.12 111 VAL A C 1
ATOM 893 O O . VAL A 1 111 ? 8.673 1.380 -22.456 1.00 96.12 111 VAL A O 1
ATOM 896 N N . LYS A 1 112 ? 9.519 3.006 -21.154 1.00 95.19 112 LYS A N 1
ATOM 897 C CA . LYS A 1 112 ? 8.878 4.126 -21.859 1.00 95.19 112 LYS A CA 1
ATOM 898 C C . LYS A 1 112 ? 9.316 4.184 -23.323 1.00 95.19 112 LYS A C 1
ATOM 900 O O . LYS A 1 112 ? 8.455 4.342 -24.188 1.00 95.19 112 LYS A O 1
ATOM 905 N N . TYR A 1 113 ? 10.607 4.002 -23.618 1.00 94.81 113 TYR A N 1
ATOM 906 C CA . TYR A 1 113 ? 11.106 3.922 -24.993 1.00 94.81 113 TYR A CA 1
ATOM 907 C C . TYR A 1 113 ? 10.397 2.813 -25.768 1.00 94.81 113 TYR A C 1
ATOM 909 O O . TYR A 1 113 ? 9.760 3.088 -26.785 1.00 94.81 113 TYR A O 1
ATOM 917 N N . VAL A 1 114 ? 10.431 1.579 -25.260 1.00 96.12 114 VAL A N 1
ATOM 918 C CA . VAL A 1 114 ? 9.847 0.419 -25.951 1.00 96.12 114 VAL A CA 1
ATOM 919 C C . VAL A 1 114 ? 8.350 0.616 -26.202 1.00 96.12 114 VAL A C 1
ATOM 921 O O . VAL A 1 114 ? 7.849 0.292 -27.277 1.00 96.12 114 VAL A O 1
ATOM 924 N N . LYS A 1 115 ? 7.628 1.201 -25.240 1.00 94.62 115 LYS A N 1
ATOM 925 C CA . LYS A 1 115 ? 6.178 1.425 -25.339 1.00 94.62 115 LYS A CA 1
ATOM 926 C C . LYS A 1 115 ? 5.766 2.669 -26.127 1.00 94.62 115 LYS A C 1
ATOM 928 O O . LYS A 1 115 ? 4.582 2.824 -26.408 1.00 94.62 115 LYS A O 1
ATOM 933 N N . SER A 1 116 ? 6.701 3.549 -26.478 1.00 93.06 116 SER A N 1
ATOM 934 C CA . SER A 1 116 ? 6.376 4.831 -27.117 1.00 93.06 116 SER A CA 1
ATOM 935 C C . SER A 1 116 ? 5.930 4.720 -28.579 1.00 93.06 116 SER A C 1
ATOM 937 O O . SER A 1 116 ? 5.286 5.639 -29.077 1.00 93.06 116 SER A O 1
ATOM 939 N N . SER A 1 117 ? 6.241 3.623 -29.283 1.00 94.25 117 SER A N 1
ATOM 940 C CA . SER A 1 117 ? 5.724 3.389 -30.636 1.00 94.25 117 SER A CA 1
ATOM 941 C C . SER A 1 117 ? 5.652 1.899 -30.997 1.00 94.25 117 SER A C 1
ATOM 943 O O . SER A 1 117 ? 6.454 1.106 -30.496 1.00 94.25 117 SER A O 1
ATOM 945 N N . PRO A 1 118 ? 4.752 1.499 -31.920 1.00 95.31 118 PRO A N 1
ATOM 946 C CA . PRO A 1 118 ? 4.690 0.122 -32.414 1.00 95.31 118 PRO A CA 1
ATOM 947 C C . PRO A 1 118 ? 6.011 -0.363 -33.026 1.00 95.31 118 PRO A C 1
ATOM 949 O O . PRO A 1 118 ? 6.380 -1.519 -32.844 1.00 95.31 118 PRO A O 1
ATOM 952 N N . LYS A 1 119 ? 6.751 0.530 -33.701 1.00 95.50 119 LYS A N 1
ATOM 953 C CA . LYS A 1 119 ? 8.061 0.224 -34.295 1.00 95.50 119 LYS A CA 1
ATOM 954 C C . LYS A 1 119 ? 9.097 -0.141 -33.226 1.00 95.50 119 LYS A C 1
ATOM 956 O O . LYS A 1 119 ? 9.789 -1.141 -33.375 1.00 95.50 119 LYS A O 1
ATOM 961 N N . ARG A 1 120 ? 9.181 0.640 -32.141 1.00 95.81 120 ARG A N 1
ATOM 962 C CA . ARG A 1 120 ? 10.098 0.369 -31.017 1.00 95.81 120 ARG A CA 1
ATOM 963 C C . ARG A 1 120 ? 9.722 -0.917 -30.284 1.00 95.81 120 ARG A C 1
ATOM 965 O O . ARG A 1 120 ? 10.598 -1.701 -29.933 1.00 95.81 120 ARG A O 1
ATOM 972 N N . LEU A 1 121 ? 8.423 -1.172 -30.120 1.00 95.31 121 LEU A N 1
ATOM 973 C CA . LEU A 1 121 ? 7.933 -2.424 -29.548 1.00 95.31 121 LEU A CA 1
ATOM 974 C C . LEU A 1 121 ? 8.300 -3.639 -30.412 1.00 95.31 121 LEU A C 1
ATOM 976 O O . LEU A 1 121 ? 8.653 -4.677 -29.860 1.00 95.31 121 LEU A O 1
ATOM 980 N N . LEU A 1 122 ? 8.219 -3.523 -31.740 1.00 95.06 122 LEU A N 1
ATOM 981 C CA . LEU A 1 122 ? 8.608 -4.596 -32.656 1.00 95.06 122 LEU A CA 1
ATOM 982 C C . LEU A 1 122 ? 10.112 -4.888 -32.566 1.00 95.06 122 LEU A C 1
ATOM 984 O O . LEU A 1 122 ? 10.480 -6.032 -32.336 1.00 95.06 122 LEU A O 1
ATOM 988 N N . ALA A 1 123 ? 10.961 -3.855 -32.609 1.00 95.94 123 ALA A N 1
ATOM 989 C CA . ALA A 1 123 ? 12.411 -4.013 -32.448 1.00 95.94 123 ALA A CA 1
ATOM 990 C C . ALA A 1 123 ? 12.785 -4.693 -31.117 1.00 95.94 123 ALA A C 1
ATOM 992 O O . ALA A 1 123 ? 13.661 -5.557 -31.063 1.00 95.94 123 ALA A O 1
ATOM 993 N N . PHE A 1 124 ? 12.081 -4.355 -30.033 1.00 96.69 124 PHE A N 1
ATOM 994 C CA . PHE A 1 124 ? 12.260 -5.030 -28.752 1.00 96.69 124 PHE A CA 1
ATOM 995 C C . PHE A 1 124 ? 11.813 -6.497 -28.791 1.00 96.69 124 PHE A C 1
ATOM 997 O O . PHE A 1 124 ? 12.521 -7.355 -28.271 1.00 96.69 124 PHE A O 1
ATOM 1004 N N . LYS A 1 125 ? 10.676 -6.814 -29.425 1.00 95.19 125 LYS A N 1
ATOM 1005 C CA . LYS A 1 125 ? 10.225 -8.207 -29.600 1.00 95.19 125 LYS A CA 1
ATOM 1006 C C . LYS A 1 125 ? 11.241 -9.040 -30.383 1.00 95.19 125 LYS A C 1
ATOM 1008 O O . LYS A 1 125 ? 11.531 -10.154 -29.961 1.00 95.19 125 LYS A O 1
ATOM 1013 N N . ASP A 1 126 ? 11.858 -8.478 -31.420 1.00 95.69 126 ASP A N 1
ATOM 1014 C CA . ASP A 1 126 ? 12.937 -9.150 -32.154 1.00 95.69 126 ASP A CA 1
ATOM 1015 C C . ASP A 1 126 ? 14.131 -9.462 -31.234 1.00 95.69 126 ASP A C 1
ATOM 1017 O O . ASP A 1 126 ? 14.765 -10.512 -31.352 1.00 95.69 126 ASP A O 1
ATOM 1021 N N . CYS A 1 127 ? 14.441 -8.574 -30.282 1.00 96.75 127 CYS A N 1
ATOM 1022 C CA . CYS A 1 127 ? 15.471 -8.822 -29.272 1.00 96.75 127 CYS A CA 1
ATOM 1023 C C . CYS A 1 127 ? 15.065 -9.942 -28.301 1.00 96.75 127 CYS A C 1
ATOM 1025 O O . CYS A 1 127 ? 15.886 -10.809 -28.008 1.00 96.75 127 CYS A O 1
ATOM 1027 N N . VAL A 1 128 ? 13.805 -9.967 -27.850 1.00 96.44 128 VAL A N 1
ATOM 1028 C CA . VAL A 1 128 ? 13.243 -11.033 -26.994 1.00 96.44 128 VAL A CA 1
ATOM 1029 C C . VAL A 1 128 ? 13.347 -12.402 -27.674 1.00 96.44 128 VAL A C 1
ATOM 1031 O O . VAL A 1 128 ? 13.747 -13.377 -27.034 1.00 96.44 128 VAL A O 1
ATOM 1034 N N . GLU A 1 129 ? 13.037 -12.474 -28.970 1.00 95.50 129 GLU A N 1
ATOM 1035 C CA . GLU A 1 129 ? 13.144 -13.700 -29.767 1.00 95.50 129 GLU A CA 1
ATOM 1036 C C . GLU A 1 129 ? 14.602 -14.145 -29.951 1.00 95.50 129 GLU A C 1
ATOM 1038 O O . GLU A 1 129 ? 14.917 -15.318 -29.737 1.00 95.50 129 GLU A O 1
ATOM 1043 N N . LYS A 1 130 ? 15.514 -13.216 -30.273 1.00 96.06 130 LYS A N 1
ATOM 1044 C CA . LYS A 1 130 ? 16.956 -13.498 -30.424 1.00 96.06 130 LYS A CA 1
ATOM 1045 C C . LYS A 1 130 ? 17.604 -13.985 -29.127 1.00 96.06 130 LYS A C 1
ATOM 1047 O O . LYS A 1 130 ? 18.420 -14.903 -29.168 1.00 96.06 130 LYS A O 1
ATOM 1052 N N . GLU A 1 131 ? 17.207 -13.419 -27.989 1.00 96.75 131 GLU A N 1
ATOM 1053 C CA . GLU A 1 131 ? 17.620 -13.861 -26.648 1.00 96.75 131 GLU A CA 1
ATOM 1054 C C . GLU A 1 131 ? 16.899 -15.132 -26.174 1.00 96.75 131 GLU A C 1
ATOM 1056 O O . GLU A 1 131 ? 17.184 -15.652 -25.096 1.00 96.75 131 GLU A O 1
ATOM 1061 N N . LYS A 1 132 ? 15.963 -15.667 -26.973 1.00 95.44 132 LYS A N 1
ATOM 1062 C CA . LYS A 1 132 ? 15.194 -16.885 -26.671 1.00 95.44 132 LYS A CA 1
ATOM 1063 C C . LYS A 1 132 ? 14.454 -16.802 -25.329 1.00 95.44 132 LYS A C 1
ATOM 1065 O O . LYS A 1 132 ? 14.286 -17.808 -24.631 1.00 95.44 132 LYS A O 1
ATOM 1070 N N . ILE A 1 133 ? 13.985 -15.609 -24.964 1.00 94.25 133 ILE A N 1
ATOM 1071 C CA . ILE A 1 133 ? 13.261 -15.382 -23.712 1.00 94.25 133 ILE A CA 1
ATOM 1072 C C . ILE A 1 133 ? 11.867 -16.005 -23.830 1.00 94.25 133 ILE A C 1
ATOM 1074 O O . ILE A 1 133 ? 11.017 -15.558 -24.593 1.00 94.25 133 ILE A O 1
ATOM 1078 N N . LYS A 1 134 ? 11.607 -17.045 -23.031 1.00 89.88 134 LYS A N 1
ATOM 1079 C CA . LYS A 1 134 ? 10.324 -17.780 -23.030 1.00 89.88 134 LYS A CA 1
ATOM 1080 C C . LYS A 1 134 ? 9.180 -17.032 -22.332 1.00 89.88 134 LYS A C 1
ATOM 1082 O O . LYS A 1 134 ? 8.045 -17.509 -22.323 1.00 89.88 134 LYS A O 1
ATOM 1087 N N . CYS A 1 135 ? 9.470 -15.904 -21.687 1.00 88.00 135 CYS A N 1
ATOM 1088 C CA . CYS A 1 135 ? 8.483 -15.166 -20.913 1.00 88.00 135 CYS A CA 1
ATOM 1089 C C . CYS A 1 135 ? 7.424 -14.523 -21.821 1.00 88.00 135 CYS A C 1
ATOM 1091 O O . CYS A 1 135 ? 7.753 -13.750 -22.712 1.00 88.00 135 CYS A O 1
ATOM 1093 N N . LYS A 1 136 ? 6.140 -14.784 -21.541 1.00 85.38 136 LYS A N 1
ATOM 1094 C CA . LYS A 1 136 ? 4.995 -14.170 -22.243 1.00 85.38 136 LYS A CA 1
ATOM 1095 C C . LYS A 1 136 ? 4.465 -12.897 -21.569 1.00 85.38 136 LYS A C 1
ATOM 1097 O O . LYS A 1 136 ? 3.421 -12.388 -21.968 1.00 85.38 136 LYS A O 1
ATOM 1102 N N . SER A 1 137 ? 5.130 -12.416 -20.515 1.00 86.19 137 SER A N 1
ATOM 1103 C CA . SER A 1 137 ? 4.689 -11.208 -19.802 1.00 86.19 137 SER A CA 1
ATOM 1104 C C . SER A 1 137 ? 4.739 -9.999 -20.739 1.00 86.19 137 SER A C 1
ATOM 1106 O O . SER A 1 137 ? 5.609 -9.909 -21.598 1.00 86.19 137 SER A O 1
ATOM 1108 N N . LEU A 1 138 ? 3.822 -9.051 -20.572 1.00 85.94 138 LEU A N 1
ATOM 1109 C CA . LEU A 1 138 ? 3.849 -7.805 -21.335 1.00 85.94 138 LEU A CA 1
ATOM 1110 C C . LEU A 1 138 ? 4.538 -6.713 -20.521 1.00 85.94 138 LEU A C 1
ATOM 1112 O O . LEU A 1 138 ? 4.285 -6.577 -19.326 1.00 85.94 138 LEU A O 1
ATOM 1116 N N . LEU A 1 139 ? 5.361 -5.892 -21.178 1.00 91.19 139 LEU A N 1
ATOM 1117 C CA . LEU A 1 139 ? 5.871 -4.675 -20.553 1.00 91.19 139 LEU A CA 1
ATOM 1118 C C . LEU A 1 139 ? 4.714 -3.715 -20.252 1.00 91.19 139 LEU A C 1
ATOM 1120 O O . LEU A 1 139 ? 3.905 -3.386 -21.131 1.00 91.19 139 LEU A O 1
ATOM 1124 N N . CYS A 1 140 ? 4.677 -3.203 -19.028 1.00 90.44 140 CYS A N 1
ATOM 1125 C CA . CYS A 1 140 ? 3.752 -2.174 -18.573 1.00 90.44 140 CYS A CA 1
ATOM 1126 C C . CYS A 1 140 ? 4.542 -0.945 -18.114 1.00 90.44 140 CYS A C 1
ATOM 1128 O O . CYS A 1 140 ? 5.533 -1.080 -17.408 1.00 90.44 140 CYS A O 1
ATOM 1130 N N . LEU A 1 141 ? 4.121 0.244 -18.558 1.00 90.56 141 LEU A N 1
ATOM 1131 C CA . LEU A 1 141 ? 4.638 1.491 -17.998 1.00 90.56 141 LEU A CA 1
ATOM 1132 C C . LEU A 1 141 ? 3.863 1.769 -16.715 1.00 90.56 141 LEU A C 1
ATOM 1134 O O . LEU A 1 141 ? 2.656 1.508 -16.661 1.00 90.56 141 LEU A O 1
ATOM 1138 N N . ASP A 1 142 ? 4.555 2.263 -15.701 1.00 88.81 142 ASP A N 1
ATOM 1139 C CA . ASP A 1 142 ? 3.918 2.612 -14.449 1.00 88.81 142 ASP A CA 1
ATOM 1140 C C . ASP A 1 142 ? 3.069 3.885 -14.557 1.00 88.81 142 ASP A C 1
ATOM 1142 O O . ASP A 1 142 ? 3.169 4.689 -15.483 1.00 88.81 142 ASP A O 1
ATOM 1146 N N . VAL A 1 143 ? 2.177 4.028 -13.587 1.00 83.69 143 VAL A N 1
ATOM 1147 C CA . VAL A 1 143 ? 1.344 5.195 -13.339 1.00 83.69 143 VAL A CA 1
ATOM 1148 C C . VAL A 1 143 ? 1.862 5.818 -12.051 1.00 83.69 143 VAL A C 1
ATOM 1150 O O . VAL A 1 143 ? 1.732 5.230 -10.979 1.00 83.69 143 VAL A O 1
ATOM 1153 N N . GLU A 1 144 ? 2.415 7.023 -12.151 1.00 73.75 144 GLU A N 1
ATOM 1154 C CA . GLU A 1 144 ? 3.075 7.751 -11.055 1.00 73.75 144 GLU A CA 1
ATOM 1155 C C . GLU A 1 144 ? 2.214 7.842 -9.780 1.00 73.75 144 GLU A C 1
ATOM 1157 O O . GLU A 1 144 ? 2.691 7.761 -8.647 1.00 73.75 144 GLU A O 1
ATOM 1162 N N . THR A 1 145 ? 0.893 7.928 -9.943 1.00 70.69 145 THR A N 1
ATOM 1163 C CA . THR A 1 145 ? -0.038 8.013 -8.818 1.00 70.69 145 THR A CA 1
ATOM 1164 C C . THR A 1 145 ? -0.323 6.673 -8.129 1.00 70.69 145 THR A C 1
ATOM 1166 O O . THR A 1 145 ? -0.915 6.694 -7.048 1.00 70.69 145 THR A O 1
ATOM 1169 N N . ARG A 1 146 ? 0.110 5.525 -8.671 1.00 81.12 146 ARG A N 1
ATOM 1170 C CA . ARG A 1 146 ? -0.201 4.178 -8.157 1.00 81.12 146 ARG A CA 1
ATOM 1171 C C . ARG A 1 146 ? 1.052 3.318 -8.040 1.00 81.12 146 ARG A C 1
ATOM 1173 O O . ARG A 1 146 ? 1.454 2.662 -8.999 1.00 81.12 146 ARG A O 1
ATOM 1180 N N . TRP A 1 147 ? 1.598 3.217 -6.835 1.00 89.38 147 TRP A N 1
ATOM 1181 C CA . TRP A 1 147 ? 2.851 2.499 -6.578 1.00 89.38 147 TRP A CA 1
ATOM 1182 C C . TRP A 1 147 ? 2.839 1.027 -7.057 1.00 89.38 147 TRP A C 1
ATOM 1184 O O . TRP A 1 147 ? 3.843 0.536 -7.569 1.00 89.38 147 TRP A O 1
ATOM 1194 N N . ASN A 1 148 ? 1.688 0.339 -6.971 1.00 87.81 148 ASN A N 1
ATOM 1195 C CA . ASN A 1 148 ? 1.519 -1.040 -7.457 1.00 87.81 148 ASN A CA 1
ATOM 1196 C C . ASN A 1 148 ? 1.915 -1.190 -8.932 1.00 87.81 148 ASN A C 1
ATOM 1198 O O . ASN A 1 148 ? 2.422 -2.230 -9.339 1.00 87.81 148 ASN A O 1
ATOM 1202 N N . SER A 1 149 ? 1.684 -0.157 -9.745 1.00 90.00 149 SER A N 1
ATOM 1203 C CA . SER A 1 149 ? 2.053 -0.174 -11.160 1.00 90.00 149 SER A CA 1
ATOM 1204 C C . SER A 1 149 ? 3.567 -0.077 -11.367 1.00 90.00 149 SER A C 1
ATOM 1206 O O . SER A 1 149 ? 4.088 -0.745 -12.254 1.00 90.00 149 SER A O 1
ATOM 1208 N N . THR A 1 150 ? 4.287 0.659 -10.510 1.00 92.00 150 THR A N 1
ATOM 1209 C CA . THR A 1 150 ? 5.758 0.677 -10.483 1.00 92.00 150 THR A CA 1
ATOM 1210 C C . THR A 1 150 ? 6.302 -0.692 -10.093 1.00 92.00 150 THR A C 1
ATOM 1212 O O . THR A 1 150 ? 7.188 -1.209 -10.767 1.00 92.00 150 THR A O 1
ATOM 1215 N N . TYR A 1 151 ? 5.724 -1.328 -9.070 1.00 93.56 151 TYR A N 1
ATOM 1216 C CA . TYR A 1 151 ? 6.068 -2.704 -8.707 1.00 93.56 151 TYR A CA 1
ATOM 1217 C C . TYR A 1 151 ? 5.876 -3.671 -9.886 1.00 93.56 151 TYR A C 1
ATOM 1219 O O . TYR A 1 151 ? 6.798 -4.404 -10.243 1.00 93.56 151 TYR A O 1
ATOM 1227 N N . PHE A 1 152 ? 4.716 -3.622 -10.549 1.00 92.50 152 PHE A N 1
ATOM 1228 C CA . PHE A 1 152 ? 4.439 -4.452 -11.722 1.00 92.50 152 PHE A CA 1
ATOM 1229 C C . PHE A 1 152 ? 5.377 -4.180 -12.898 1.00 92.50 152 PHE A C 1
ATOM 1231 O O . PHE A 1 152 ? 5.805 -5.132 -13.553 1.00 92.50 152 PHE A O 1
ATOM 1238 N N . MET A 1 153 ? 5.713 -2.914 -13.156 1.00 95.44 153 MET A N 1
ATOM 1239 C CA . MET A 1 153 ? 6.683 -2.535 -14.181 1.00 95.44 153 MET A CA 1
ATOM 1240 C C . MET A 1 153 ? 8.028 -3.209 -13.916 1.00 95.44 153 MET A C 1
ATOM 1242 O O . MET A 1 153 ? 8.574 -3.819 -14.830 1.00 95.44 153 MET A O 1
ATOM 1246 N N . LEU A 1 154 ? 8.534 -3.161 -12.678 1.00 95.12 154 LEU A N 1
ATOM 1247 C CA . LEU A 1 154 ? 9.805 -3.791 -12.310 1.00 95.12 154 LEU A CA 1
ATOM 1248 C C . LEU A 1 154 ? 9.747 -5.320 -12.453 1.00 95.12 154 LEU A C 1
ATOM 1250 O O . LEU A 1 154 ? 10.610 -5.893 -13.112 1.00 95.12 154 LEU A O 1
ATOM 1254 N N . VAL A 1 155 ? 8.694 -5.964 -11.929 1.00 94.44 155 VAL A N 1
ATOM 1255 C CA . VAL A 1 155 ? 8.471 -7.424 -12.038 1.00 94.44 155 VAL A CA 1
ATOM 1256 C C . VAL A 1 155 ? 8.397 -7.890 -13.493 1.00 94.44 155 VAL A C 1
ATOM 1258 O O . VAL A 1 155 ? 8.830 -8.992 -13.826 1.00 94.44 155 VAL A O 1
ATOM 1261 N N . CYS A 1 156 ? 7.803 -7.092 -14.380 1.00 94.38 156 CYS A N 1
ATOM 1262 C CA . CYS A 1 156 ? 7.726 -7.444 -15.793 1.00 94.38 156 CYS A CA 1
ATOM 1263 C C . CYS A 1 156 ? 9.050 -7.166 -16.505 1.00 94.38 156 CYS A C 1
ATOM 1265 O O . CYS A 1 156 ? 9.514 -8.020 -17.254 1.00 94.38 156 CYS A O 1
ATOM 1267 N N . ALA A 1 157 ? 9.654 -5.999 -16.272 1.00 96.12 157 ALA A N 1
ATOM 1268 C CA . ALA A 1 157 ? 10.866 -5.563 -16.954 1.00 96.12 157 ALA A CA 1
ATOM 1269 C C . ALA A 1 157 ? 12.079 -6.441 -16.624 1.00 96.12 157 ALA A C 1
ATOM 1271 O O . ALA A 1 157 ? 12.831 -6.761 -17.540 1.00 96.12 157 ALA A O 1
ATOM 1272 N N . GLU A 1 158 ? 12.241 -6.893 -15.372 1.00 95.50 158 GLU A N 1
ATOM 1273 C CA . GLU A 1 158 ? 13.384 -7.736 -14.974 1.00 95.50 158 GLU A CA 1
ATOM 1274 C C . GLU A 1 158 ? 13.472 -9.043 -15.779 1.00 95.50 158 GLU A C 1
ATOM 1276 O O . GLU A 1 158 ? 14.559 -9.557 -16.025 1.00 95.50 158 GLU A O 1
ATOM 1281 N N . LYS A 1 159 ? 12.334 -9.561 -16.259 1.00 95.31 159 LYS A N 1
ATOM 1282 C CA . LYS A 1 159 ? 12.269 -10.790 -17.068 1.00 95.31 159 LYS A CA 1
ATOM 1283 C C . LYS A 1 159 ? 12.829 -10.599 -18.478 1.00 95.31 159 LYS A C 1
ATOM 1285 O O . LYS A 1 159 ? 13.026 -11.581 -19.191 1.00 95.31 159 LYS A O 1
ATOM 1290 N N . PHE A 1 160 ? 13.050 -9.349 -18.881 1.00 96.69 160 PHE A N 1
ATOM 1291 C CA . PHE A 1 160 ? 13.531 -8.963 -20.199 1.00 96.69 160 PHE A CA 1
ATOM 1292 C C . PHE A 1 160 ? 14.874 -8.222 -20.163 1.00 96.69 160 PHE A C 1
ATOM 1294 O O . PHE A 1 160 ? 15.233 -7.607 -21.164 1.00 96.69 160 PHE A O 1
ATOM 1301 N N . GLU A 1 161 ? 15.631 -8.300 -19.062 1.00 96.75 161 GLU A N 1
ATOM 1302 C CA . GLU A 1 161 ? 16.974 -7.705 -18.916 1.00 96.75 161 GLU A CA 1
ATOM 1303 C C . GLU A 1 161 ? 17.853 -7.940 -20.158 1.00 96.75 161 GLU A C 1
ATOM 1305 O O . GLU A 1 161 ? 18.285 -6.983 -20.796 1.00 96.75 161 GLU A O 1
ATOM 1310 N N . LYS A 1 162 ? 17.990 -9.197 -20.604 1.00 97.25 162 LYS A N 1
ATOM 1311 C CA . LYS A 1 162 ? 18.784 -9.546 -21.796 1.00 97.25 162 LYS A CA 1
ATOM 1312 C C . LYS A 1 162 ? 18.267 -8.944 -23.102 1.00 97.25 162 LYS A C 1
ATOM 1314 O O . LYS A 1 162 ? 19.058 -8.597 -23.974 1.00 97.25 162 LYS A O 1
ATOM 1319 N N . ALA A 1 163 ? 16.953 -8.763 -23.243 1.00 97.19 163 ALA A N 1
ATOM 1320 C CA . ALA A 1 163 ? 16.405 -8.086 -24.417 1.00 97.19 163 ALA A CA 1
ATOM 1321 C C . ALA A 1 163 ? 16.705 -6.582 -24.400 1.00 97.19 163 ALA A C 1
ATOM 1323 O O . ALA A 1 163 ? 16.947 -6.014 -25.461 1.00 97.19 163 ALA A O 1
ATOM 1324 N N . PHE A 1 164 ? 16.708 -5.942 -23.225 1.00 97.19 164 PHE A N 1
ATOM 1325 C CA . PHE A 1 164 ? 17.114 -4.541 -23.090 1.00 97.19 164 PHE A CA 1
ATOM 1326 C C . PHE A 1 164 ? 18.611 -4.345 -23.353 1.00 97.19 164 PHE A C 1
ATOM 1328 O O . PHE A 1 164 ? 18.960 -3.390 -24.042 1.00 97.19 164 PHE A O 1
ATOM 1335 N N . GLU A 1 165 ? 19.469 -5.254 -22.874 1.00 95.75 165 GLU A N 1
ATOM 1336 C CA . GLU A 1 165 ? 20.906 -5.265 -23.198 1.00 95.75 165 GLU A CA 1
ATOM 1337 C C . GLU A 1 165 ? 21.117 -5.352 -24.719 1.00 95.75 165 GLU A C 1
ATOM 1339 O O . GLU A 1 165 ? 21.700 -4.450 -25.318 1.00 95.75 165 GLU A O 1
ATOM 1344 N N . ARG A 1 166 ? 20.520 -6.359 -25.378 1.00 96.19 166 ARG A N 1
ATOM 1345 C CA . ARG A 1 166 ? 20.613 -6.522 -26.839 1.00 96.19 166 ARG A CA 1
ATOM 1346 C C . ARG A 1 166 ? 20.055 -5.323 -27.607 1.00 96.19 166 ARG A C 1
ATOM 1348 O O . ARG A 1 166 ? 20.590 -4.971 -28.659 1.00 96.19 166 ARG A O 1
ATOM 1355 N N . LEU A 1 167 ? 18.963 -4.721 -27.133 1.00 95.62 167 LEU A N 1
ATOM 1356 C CA . LEU A 1 167 ? 18.405 -3.519 -27.754 1.00 95.62 167 LEU A CA 1
ATOM 1357 C C . LEU A 1 167 ? 19.412 -2.361 -27.679 1.00 95.62 167 LEU A C 1
ATOM 1359 O O . LEU A 1 167 ? 19.578 -1.648 -28.664 1.00 95.62 167 LEU A O 1
ATOM 1363 N N . GLY A 1 168 ? 20.125 -2.233 -26.555 1.00 92.81 168 GLY A N 1
ATOM 1364 C CA . GLY A 1 168 ? 21.251 -1.313 -26.381 1.00 92.81 168 GLY A CA 1
ATOM 1365 C C . GLY A 1 168 ? 22.358 -1.495 -27.414 1.00 92.81 168 GLY A C 1
ATOM 1366 O O . GLY A 1 168 ? 22.822 -0.510 -27.986 1.00 92.81 168 GLY A O 1
ATOM 1367 N N . ASP A 1 169 ? 22.717 -2.744 -27.703 1.00 90.69 169 ASP A N 1
ATOM 1368 C CA . ASP A 1 169 ? 23.800 -3.076 -28.635 1.00 90.69 169 ASP A CA 1
ATOM 1369 C C . ASP A 1 169 ? 23.417 -2.908 -30.113 1.00 90.69 169 ASP A C 1
ATOM 1371 O O . ASP A 1 169 ? 24.281 -2.718 -30.970 1.00 90.69 169 ASP A O 1
ATOM 1375 N N . THR A 1 170 ? 22.127 -3.039 -30.443 1.00 91.12 170 THR A N 1
ATOM 1376 C CA . THR A 1 170 ? 21.679 -3.217 -31.837 1.00 91.12 170 THR A CA 1
ATOM 1377 C C . THR A 1 170 ? 20.791 -2.099 -32.377 1.00 91.12 170 THR A C 1
ATOM 1379 O O . THR A 1 170 ? 20.762 -1.894 -33.593 1.00 91.12 170 THR A O 1
ATOM 1382 N N . ASP A 1 171 ? 20.082 -1.353 -31.526 1.00 92.75 171 ASP A N 1
ATOM 1383 C CA . ASP A 1 171 ? 19.150 -0.304 -31.949 1.00 92.75 171 ASP A CA 1
ATOM 1384 C C . ASP A 1 171 ? 19.773 1.088 -31.777 1.00 92.75 171 ASP A C 1
ATOM 1386 O O . ASP A 1 171 ? 19.846 1.655 -30.686 1.00 92.75 171 ASP A O 1
ATOM 1390 N N . ARG A 1 172 ? 20.204 1.679 -32.898 1.00 90.81 172 ARG A N 1
ATOM 1391 C CA . ARG A 1 172 ? 20.811 3.022 -32.925 1.00 90.81 172 ARG A CA 1
ATOM 1392 C C . ARG A 1 172 ? 19.899 4.090 -32.312 1.00 90.81 172 ARG A C 1
ATOM 1394 O O . ARG A 1 172 ? 20.383 5.027 -31.686 1.00 90.81 172 ARG A O 1
ATOM 1401 N N . GLU A 1 173 ? 18.587 3.965 -32.497 1.00 90.56 173 GLU A N 1
ATOM 1402 C CA . GLU A 1 173 ? 17.604 4.925 -31.987 1.00 90.56 173 GLU A CA 1
ATOM 1403 C C . GLU A 1 173 ? 17.454 4.837 -30.459 1.00 90.56 173 GLU A C 1
ATOM 1405 O O . GLU A 1 173 ? 17.257 5.860 -29.806 1.00 90.56 173 GLU A O 1
ATOM 1410 N N . TYR A 1 174 ? 17.610 3.646 -29.874 1.00 91.50 174 TYR A N 1
ATOM 1411 C CA . TYR A 1 174 ? 17.674 3.435 -28.430 1.00 91.50 174 TYR A CA 1
ATOM 1412 C C . TYR A 1 174 ? 18.940 4.065 -27.856 1.00 91.50 174 TYR A C 1
ATOM 1414 O O . TYR A 1 174 ? 18.866 4.821 -26.890 1.00 91.50 174 TYR A O 1
ATOM 1422 N N . HIS A 1 175 ? 20.089 3.848 -28.501 1.00 88.31 175 HIS A N 1
ATOM 1423 C CA . HIS A 1 175 ? 21.333 4.513 -28.119 1.00 88.31 175 HIS A CA 1
ATOM 1424 C C . HIS A 1 175 ? 21.193 6.048 -28.168 1.00 88.31 175 HIS A C 1
ATOM 1426 O O . HIS A 1 175 ? 21.534 6.741 -27.210 1.00 88.31 175 HIS A O 1
ATOM 1432 N N . LEU A 1 176 ? 20.632 6.604 -29.249 1.00 87.88 176 LEU A N 1
ATOM 1433 C CA . LEU A 1 176 ? 20.382 8.047 -29.367 1.00 87.88 176 LEU A CA 1
ATOM 1434 C C . LEU A 1 176 ? 19.370 8.568 -28.338 1.00 87.88 176 LEU A C 1
ATOM 1436 O O . LEU A 1 176 ? 19.505 9.697 -27.880 1.00 87.88 176 LEU A O 1
ATOM 1440 N N . TYR A 1 177 ? 18.384 7.764 -27.939 1.00 87.94 177 TYR A N 1
ATOM 1441 C CA . TYR A 1 177 ? 17.408 8.155 -26.923 1.00 87.94 177 TYR A CA 1
ATOM 1442 C C . TYR A 1 177 ? 18.037 8.395 -25.543 1.00 87.94 177 TYR A C 1
ATOM 1444 O O . TYR A 1 177 ? 17.568 9.263 -24.809 1.00 87.94 177 TYR A O 1
ATOM 1452 N N . PHE A 1 178 ? 19.094 7.656 -25.193 1.00 87.12 178 PHE A N 1
ATOM 1453 C CA . PHE A 1 178 ? 19.791 7.825 -23.914 1.00 87.12 178 PHE A CA 1
ATOM 1454 C C . PHE A 1 178 ? 20.985 8.782 -23.983 1.00 87.12 178 PHE A C 1
ATOM 1456 O O . PHE A 1 178 ? 21.214 9.513 -23.023 1.00 87.12 178 PHE A O 1
ATOM 1463 N N . TYR A 1 179 ? 21.723 8.797 -25.097 1.00 81.94 179 TYR A N 1
ATOM 1464 C CA . TYR A 1 179 ? 22.994 9.526 -25.223 1.00 81.94 179 TYR A CA 1
ATOM 1465 C C . TYR A 1 179 ? 22.954 10.723 -26.189 1.00 81.94 179 TYR A C 1
ATOM 1467 O O . TYR A 1 179 ? 23.949 11.431 -26.334 1.00 81.94 179 TYR A O 1
ATOM 1475 N N . GLY A 1 180 ? 21.838 10.951 -26.884 1.00 68.50 180 GLY A N 1
ATOM 1476 C CA . GLY A 1 180 ? 21.679 12.060 -27.824 1.00 68.50 180 GLY A CA 1
ATOM 1477 C C . GLY A 1 180 ? 21.521 13.421 -27.136 1.00 68.50 180 GLY A C 1
ATOM 1478 O O . GLY A 1 180 ? 20.977 13.528 -26.039 1.00 68.50 180 GLY A O 1
ATOM 1479 N N . ALA A 1 181 ? 21.961 14.483 -27.818 1.00 53.84 181 ALA A N 1
ATOM 1480 C CA . ALA A 1 181 ? 21.907 15.867 -27.330 1.00 53.84 181 ALA A CA 1
ATOM 1481 C C . ALA A 1 181 ? 20.476 16.436 -27.164 1.00 53.84 181 ALA A C 1
ATOM 1483 O O . ALA A 1 181 ? 20.306 17.459 -26.506 1.00 53.84 181 ALA A O 1
ATOM 1484 N N . ASP A 1 182 ? 19.454 15.752 -27.698 1.00 48.97 182 ASP A N 1
ATOM 1485 C CA . ASP A 1 182 ? 18.030 16.130 -27.630 1.00 48.97 182 ASP A CA 1
ATOM 1486 C C . ASP A 1 182 ? 17.270 15.474 -26.458 1.00 48.97 182 ASP A C 1
ATOM 1488 O O . ASP A 1 182 ? 16.040 15.372 -26.466 1.00 48.97 182 ASP A O 1
ATOM 1492 N N . GLY A 1 183 ? 17.992 15.008 -25.433 1.00 47.38 183 GLY A N 1
ATOM 1493 C CA . GLY A 1 183 ? 17.422 14.458 -24.205 1.00 47.38 183 GLY A CA 1
ATOM 1494 C C . GLY A 1 183 ? 16.588 15.485 -23.430 1.00 47.38 183 GLY A C 1
ATOM 1495 O O . GLY A 1 183 ? 17.093 16.163 -22.544 1.00 47.38 183 GLY A O 1
ATOM 1496 N N . ASP A 1 184 ? 15.303 15.569 -23.765 1.00 50.09 184 ASP A N 1
ATOM 1497 C CA . ASP A 1 184 ? 14.209 16.161 -22.987 1.00 50.09 184 ASP A CA 1
ATOM 1498 C C . ASP A 1 184 ? 14.478 17.590 -22.454 1.00 50.09 184 ASP A C 1
ATOM 1500 O O . ASP A 1 184 ? 14.655 17.837 -21.258 1.00 50.09 184 ASP A O 1
ATOM 1504 N N . VAL A 1 185 ? 14.422 18.581 -23.356 1.00 47.44 185 VAL A N 1
ATOM 1505 C CA . VAL A 1 185 ? 14.456 20.028 -23.037 1.00 47.44 185 VAL A CA 1
ATOM 1506 C C . VAL A 1 185 ? 13.316 20.448 -22.080 1.00 47.44 185 VAL A C 1
ATOM 1508 O O . VAL A 1 185 ? 13.320 21.560 -21.550 1.00 47.44 185 VAL A O 1
ATOM 1511 N N . HIS A 1 186 ? 12.350 19.567 -21.798 1.00 44.59 186 HIS A N 1
ATOM 1512 C CA . HIS A 1 186 ? 11.228 19.821 -20.893 1.00 44.59 186 HIS A CA 1
ATOM 1513 C C . HIS A 1 186 ? 11.501 19.529 -19.412 1.00 44.59 186 HIS A C 1
ATOM 1515 O O . HIS A 1 186 ? 10.650 19.851 -18.587 1.00 44.59 186 HIS A O 1
ATOM 1521 N N . ASN A 1 187 ? 12.682 19.020 -19.039 1.00 45.72 187 ASN A N 1
ATOM 1522 C CA . ASN A 1 187 ? 12.993 18.680 -17.643 1.00 45.72 187 ASN A CA 1
ATOM 1523 C C . ASN A 1 187 ? 14.047 19.590 -16.979 1.00 45.72 187 ASN A C 1
ATOM 1525 O O . ASN A 1 187 ? 14.754 19.179 -16.061 1.00 45.72 187 ASN A O 1
ATOM 1529 N N . LYS A 1 188 ? 14.133 20.863 -17.393 1.00 39.47 188 LYS A N 1
ATOM 1530 C CA . LYS A 1 188 ? 15.079 21.874 -16.862 1.00 39.47 188 LYS A CA 1
ATOM 1531 C C . LYS A 1 188 ? 14.839 22.318 -15.401 1.00 39.47 188 LYS A C 1
ATOM 1533 O O . LYS A 1 188 ? 15.331 23.368 -15.001 1.00 39.47 188 LYS A O 1
ATOM 1538 N N . GLY A 1 189 ? 14.112 21.549 -14.590 1.00 41.72 189 GLY A N 1
ATOM 1539 C CA . GLY A 1 189 ? 13.766 21.943 -13.218 1.00 41.72 189 GLY A CA 1
ATOM 1540 C C . GLY A 1 189 ? 13.801 20.849 -12.151 1.00 41.72 189 GLY A C 1
ATOM 1541 O O . GLY A 1 189 ? 13.538 21.169 -10.995 1.00 41.72 189 GLY A O 1
ATOM 1542 N N . LYS A 1 190 ? 14.099 19.583 -12.482 1.00 40.19 190 LYS A N 1
ATOM 1543 C CA . LYS A 1 190 ? 14.038 18.481 -11.507 1.00 40.19 190 LYS A CA 1
ATOM 1544 C C . LYS A 1 190 ? 15.178 17.479 -11.689 1.00 40.19 190 LYS A C 1
ATOM 1546 O O . LYS A 1 190 ? 15.149 16.668 -12.605 1.00 40.19 190 LYS A O 1
ATOM 1551 N N . GLY A 1 191 ? 16.142 17.526 -10.770 1.00 47.53 191 GLY A N 1
ATOM 1552 C CA . GLY A 1 191 ? 17.072 16.426 -10.509 1.00 47.53 191 GLY A CA 1
ATOM 1553 C C . GLY A 1 191 ? 18.120 16.125 -11.587 1.00 47.53 191 GLY A C 1
ATOM 1554 O O . GLY A 1 191 ? 18.089 16.608 -12.716 1.00 47.53 191 GLY A O 1
ATOM 1555 N N . LYS A 1 192 ? 19.108 15.322 -11.185 1.00 47.16 192 LYS A N 1
ATOM 1556 C CA . LYS A 1 192 ? 20.230 14.850 -12.003 1.00 47.16 192 LYS A CA 1
ATOM 1557 C C . LYS A 1 192 ? 19.676 14.041 -13.183 1.00 47.16 192 LYS A C 1
ATOM 1559 O O . LYS A 1 192 ? 18.992 13.041 -12.983 1.00 47.16 192 LYS A O 1
ATOM 1564 N N . VAL A 1 193 ? 19.928 14.482 -14.414 1.00 54.31 193 VAL A N 1
ATOM 1565 C CA . VAL A 1 193 ? 19.374 13.826 -15.605 1.00 54.31 193 VAL A CA 1
ATOM 1566 C C . VAL A 1 193 ? 20.025 12.449 -15.777 1.00 54.31 193 VAL A C 1
ATOM 1568 O O . VAL A 1 193 ? 21.186 12.338 -16.160 1.00 54.31 193 VAL A O 1
ATOM 1571 N N . VAL A 1 194 ? 19.272 11.390 -15.483 1.00 60.16 194 VAL A N 1
ATOM 1572 C CA . VAL A 1 194 ? 19.704 10.002 -15.688 1.00 60.16 194 VAL A CA 1
ATOM 1573 C C . VAL A 1 194 ? 19.702 9.688 -17.190 1.00 60.16 194 VAL A C 1
ATOM 1575 O O . VAL A 1 194 ? 18.657 9.353 -17.750 1.00 60.16 194 VAL A O 1
ATOM 1578 N N . ASN A 1 195 ? 20.847 9.851 -17.852 1.00 72.25 195 ASN A N 1
ATOM 1579 C CA . ASN A 1 195 ? 21.030 9.683 -19.303 1.00 72.25 195 ASN A CA 1
ATOM 1580 C C . ASN A 1 195 ? 21.870 8.442 -19.631 1.00 72.25 195 ASN A C 1
ATOM 1582 O O . ASN A 1 195 ? 22.881 8.516 -20.324 1.00 72.25 195 ASN A O 1
ATOM 1586 N N . SER A 1 196 ? 21.475 7.290 -19.096 1.00 85.88 196 SER A N 1
ATOM 1587 C CA . SER A 1 196 ? 22.008 6.003 -19.542 1.00 85.88 196 SER A CA 1
ATOM 1588 C C . SER A 1 196 ? 20.932 4.914 -19.479 1.00 85.88 196 SER A C 1
ATOM 1590 O O . SER A 1 196 ? 19.996 5.023 -18.673 1.00 85.88 196 SER A O 1
ATOM 1592 N N . PRO A 1 197 ? 21.007 3.899 -20.359 1.00 92.00 197 PRO A N 1
ATOM 1593 C CA . PRO A 1 197 ? 20.155 2.725 -20.268 1.00 92.00 197 PRO A CA 1
ATOM 1594 C C . PRO A 1 197 ? 20.437 1.943 -18.968 1.00 92.00 197 PRO A C 1
ATOM 1596 O O . PRO A 1 197 ? 21.480 2.140 -18.343 1.00 92.00 197 PRO A O 1
ATOM 1599 N N . PRO A 1 198 ? 19.512 1.066 -18.533 1.00 94.81 198 PRO A N 1
ATOM 1600 C CA . PRO A 1 198 ? 19.737 0.190 -17.385 1.00 94.81 198 PRO A CA 1
ATOM 1601 C C . PRO A 1 198 ? 20.933 -0.741 -17.608 1.00 94.81 198 PRO A C 1
ATOM 1603 O O . PRO A 1 198 ? 20.996 -1.428 -18.628 1.00 94.81 198 PRO A O 1
ATOM 1606 N N . GLU A 1 199 ? 21.831 -0.797 -16.631 1.00 93.44 199 GLU A N 1
ATOM 1607 C CA . GLU A 1 199 ? 22.990 -1.695 -16.596 1.00 93.44 199 GLU A CA 1
ATOM 1608 C C . GLU A 1 199 ? 22.748 -2.861 -15.622 1.00 93.44 199 GLU A C 1
ATOM 1610 O O . GLU A 1 199 ? 21.771 -2.867 -14.871 1.00 93.44 199 GLU A O 1
ATOM 1615 N N . GLU A 1 200 ? 23.652 -3.845 -15.583 1.00 94.25 200 GLU A N 1
ATOM 1616 C CA . GLU A 1 200 ? 23.551 -5.025 -14.702 1.00 94.25 200 GLU A CA 1
ATOM 1617 C C . GLU A 1 200 ? 23.258 -4.647 -13.237 1.00 94.25 200 GLU A C 1
ATOM 1619 O O . GLU A 1 200 ? 22.383 -5.227 -12.587 1.00 94.25 200 GLU A O 1
ATOM 1624 N N . VAL A 1 201 ? 23.935 -3.613 -12.726 1.00 92.69 201 VAL A N 1
ATOM 1625 C CA . VAL A 1 201 ? 23.731 -3.109 -11.360 1.00 92.69 201 VAL A CA 1
ATOM 1626 C C . VAL A 1 201 ? 22.295 -2.630 -11.122 1.00 92.69 201 VAL A C 1
ATOM 1628 O O . VAL A 1 201 ? 21.748 -2.838 -10.037 1.00 92.69 201 VAL A O 1
ATOM 1631 N N . ASP A 1 202 ? 21.655 -2.038 -12.131 1.00 94.06 202 ASP A N 1
ATOM 1632 C CA . ASP A 1 202 ? 20.287 -1.535 -12.035 1.00 94.06 202 ASP A CA 1
ATOM 1633 C C . ASP A 1 202 ? 19.281 -2.686 -11.941 1.00 94.06 202 ASP A C 1
ATOM 1635 O O . ASP A 1 202 ? 18.327 -2.619 -11.162 1.00 94.06 202 ASP A O 1
ATOM 1639 N N . TRP A 1 203 ? 19.525 -3.777 -12.669 1.00 96.25 203 TRP A N 1
ATOM 1640 C CA . TRP A 1 203 ? 18.699 -4.982 -12.615 1.00 96.25 203 TRP A CA 1
ATOM 1641 C C . TRP A 1 203 ? 18.868 -5.750 -11.303 1.00 96.25 203 TRP A C 1
ATOM 1643 O O . TRP A 1 203 ? 17.882 -6.223 -10.732 1.00 96.25 203 TRP A O 1
ATOM 1653 N N . VAL A 1 204 ? 20.094 -5.836 -10.772 1.00 94.19 204 VAL A N 1
ATOM 1654 C CA . VAL A 1 204 ? 20.355 -6.416 -9.443 1.00 94.19 204 VAL A CA 1
ATOM 1655 C C . VAL A 1 204 ? 19.600 -5.641 -8.361 1.00 94.19 204 VAL A C 1
ATOM 1657 O O . VAL A 1 204 ? 18.899 -6.250 -7.548 1.00 94.19 204 VAL A O 1
ATOM 1660 N N . LYS A 1 205 ? 19.660 -4.307 -8.395 1.00 91.88 205 LYS A N 1
ATOM 1661 C CA . LYS A 1 205 ? 18.910 -3.441 -7.474 1.00 91.88 205 LYS A CA 1
ATOM 1662 C C . LYS A 1 205 ? 17.400 -3.584 -7.642 1.00 91.88 205 LYS A C 1
ATOM 1664 O O . LYS A 1 205 ? 16.685 -3.739 -6.653 1.00 91.88 205 LYS A O 1
ATOM 1669 N N . ALA A 1 206 ? 16.900 -3.622 -8.877 1.00 93.12 206 ALA A N 1
ATOM 1670 C CA . ALA A 1 206 ? 15.480 -3.829 -9.149 1.00 93.12 206 ALA A CA 1
ATOM 1671 C C . ALA A 1 206 ? 14.965 -5.149 -8.558 1.00 93.12 206 ALA A C 1
ATOM 1673 O O . ALA A 1 206 ? 13.926 -5.149 -7.901 1.00 93.12 206 ALA A O 1
ATOM 1674 N N . ARG A 1 207 ? 15.721 -6.248 -8.691 1.00 94.25 207 ARG A N 1
ATOM 1675 C CA . ARG A 1 207 ? 15.402 -7.539 -8.054 1.00 94.25 207 ARG A CA 1
ATOM 1676 C C . ARG A 1 207 ? 15.336 -7.430 -6.529 1.00 94.25 207 ARG A C 1
ATOM 1678 O O . ARG A 1 207 ? 14.450 -8.017 -5.903 1.00 94.25 207 ARG A O 1
ATOM 1685 N N . CYS A 1 208 ? 16.256 -6.686 -5.915 1.00 91.94 208 CYS A N 1
ATOM 1686 C CA . CYS A 1 208 ? 16.240 -6.404 -4.478 1.00 91.94 208 CYS A CA 1
ATOM 1687 C C . CYS A 1 208 ? 14.981 -5.620 -4.064 1.00 91.94 208 CYS A C 1
ATOM 1689 O O . CYS A 1 208 ? 14.285 -6.030 -3.129 1.00 91.94 208 CYS A O 1
ATOM 1691 N N . PHE A 1 209 ? 14.629 -4.561 -4.800 1.00 91.62 209 PHE A N 1
ATOM 1692 C CA . PHE A 1 209 ? 13.414 -3.777 -4.562 1.00 91.62 209 PHE A CA 1
ATOM 1693 C C . PHE A 1 209 ? 12.145 -4.604 -4.757 1.00 91.62 209 PHE A C 1
ATOM 1695 O O . PHE A 1 209 ? 11.275 -4.586 -3.892 1.00 91.62 209 PHE A O 1
ATOM 1702 N N . VAL A 1 210 ? 12.045 -5.396 -5.827 1.00 92.94 210 VAL A N 1
ATOM 1703 C CA . VAL A 1 210 ? 10.903 -6.290 -6.080 1.00 92.94 210 VAL A CA 1
ATOM 1704 C C . VAL A 1 210 ? 10.707 -7.266 -4.919 1.00 92.94 210 VAL A C 1
ATOM 1706 O O . VAL A 1 210 ? 9.591 -7.412 -4.418 1.00 92.94 210 VAL A O 1
ATOM 1709 N N . LYS A 1 211 ? 11.781 -7.897 -4.426 1.00 92.31 211 LYS A N 1
ATOM 1710 C CA . LYS A 1 211 ? 11.706 -8.804 -3.266 1.00 92.31 211 LYS A CA 1
ATOM 1711 C C . LYS A 1 211 ? 11.221 -8.093 -2.005 1.00 92.31 211 LYS A C 1
ATOM 1713 O O . LYS A 1 211 ? 10.444 -8.661 -1.243 1.00 92.31 211 LYS A O 1
ATOM 1718 N N . PHE A 1 212 ? 11.679 -6.868 -1.767 1.00 91.69 212 PHE A N 1
ATOM 1719 C CA . PHE A 1 212 ? 11.265 -6.079 -0.612 1.00 91.69 212 PHE A CA 1
ATOM 1720 C C . PHE A 1 212 ? 9.805 -5.609 -0.705 1.00 91.69 212 PHE A C 1
ATOM 1722 O O . PHE A 1 212 ? 9.041 -5.789 0.243 1.00 91.69 212 PHE A O 1
ATOM 1729 N N . LEU A 1 213 ? 9.406 -5.075 -1.859 1.00 92.69 213 LEU A N 1
ATOM 1730 C CA . LEU A 1 213 ? 8.083 -4.503 -2.111 1.00 92.69 213 LEU A CA 1
ATOM 1731 C C . LEU A 1 213 ? 6.978 -5.557 -2.254 1.00 92.69 213 LEU A C 1
ATOM 1733 O O . LEU A 1 213 ? 5.807 -5.226 -2.070 1.00 92.69 213 LEU A O 1
ATOM 1737 N N . LYS A 1 214 ? 7.330 -6.825 -2.524 1.00 92.56 214 LYS A N 1
ATOM 1738 C CA . LYS A 1 214 ? 6.371 -7.935 -2.666 1.00 92.56 214 LYS A CA 1
ATOM 1739 C C . LYS A 1 214 ? 5.389 -8.016 -1.492 1.00 92.56 214 LYS A C 1
ATOM 1741 O O . LYS A 1 214 ? 4.190 -8.115 -1.732 1.00 92.56 214 LYS A O 1
ATOM 1746 N N . LEU A 1 215 ? 5.876 -7.881 -0.253 1.00 92.12 215 LEU A N 1
ATOM 1747 C CA . LEU A 1 215 ? 5.024 -7.890 0.944 1.00 92.12 215 LEU A CA 1
ATOM 1748 C C . LEU A 1 215 ? 3.948 -6.798 0.878 1.00 92.12 215 LEU A C 1
ATOM 1750 O O . LEU A 1 215 ? 2.774 -7.052 1.121 1.00 92.12 215 LEU A O 1
ATOM 1754 N N . PHE A 1 216 ? 4.343 -5.573 0.540 1.00 92.25 216 PHE A N 1
ATOM 1755 C CA . PHE A 1 216 ? 3.433 -4.431 0.479 1.00 92.25 216 PHE A CA 1
ATOM 1756 C C . PHE A 1 216 ? 2.403 -4.594 -0.634 1.00 92.25 216 PHE A C 1
ATOM 1758 O O . PHE A 1 216 ? 1.266 -4.139 -0.495 1.00 92.25 216 PHE A O 1
ATOM 1765 N N . TYR A 1 217 ? 2.798 -5.247 -1.727 1.00 90.62 217 TYR A N 1
ATOM 1766 C CA . TYR A 1 217 ? 1.940 -5.467 -2.883 1.00 90.62 217 TYR A CA 1
ATOM 1767 C C . TYR A 1 217 ? 0.851 -6.458 -2.493 1.00 90.62 217 TYR A C 1
ATOM 1769 O O . TYR A 1 217 ? -0.336 -6.174 -2.634 1.00 90.62 217 TYR A O 1
ATOM 1777 N N . GLY A 1 218 ? 1.271 -7.553 -1.869 1.00 88.06 218 GLY A N 1
ATOM 1778 C CA . GLY A 1 218 ? 0.418 -8.533 -1.229 1.00 88.06 218 GLY A CA 1
ATOM 1779 C C . GLY A 1 218 ? -0.580 -7.951 -0.228 1.00 88.06 218 GLY A C 1
ATOM 1780 O O . GLY A 1 218 ? -1.790 -8.156 -0.359 1.00 88.06 218 GLY A O 1
ATOM 1781 N N . VAL A 1 219 ? -0.091 -7.139 0.717 1.00 87.81 219 VAL A N 1
ATOM 1782 C CA . VAL A 1 219 ? -0.938 -6.410 1.676 1.00 87.81 219 VAL A CA 1
ATOM 1783 C C . VAL A 1 219 ? -1.935 -5.521 0.938 1.00 87.81 219 VAL A C 1
ATOM 1785 O O . VAL A 1 219 ? -3.120 -5.538 1.246 1.00 87.81 219 VAL A O 1
ATOM 1788 N N . THR A 1 220 ? -1.483 -4.750 -0.052 1.00 86.56 220 THR A N 1
ATOM 1789 C CA . THR A 1 220 ? -2.356 -3.826 -0.785 1.00 86.56 220 THR A CA 1
ATOM 1790 C C . THR A 1 220 ? -3.448 -4.581 -1.531 1.00 86.56 220 THR A C 1
ATOM 1792 O O . THR A 1 220 ? -4.602 -4.164 -1.469 1.00 86.56 220 THR A O 1
ATOM 1795 N N . MET A 1 221 ? -3.128 -5.709 -2.169 1.00 83.38 221 MET A N 1
ATOM 1796 C CA . MET A 1 221 ? -4.125 -6.559 -2.821 1.00 83.38 221 MET A CA 1
ATOM 1797 C C . MET A 1 221 ? -5.145 -7.095 -1.813 1.00 83.38 221 MET A C 1
ATOM 1799 O O . MET A 1 221 ? -6.344 -7.004 -2.069 1.00 83.38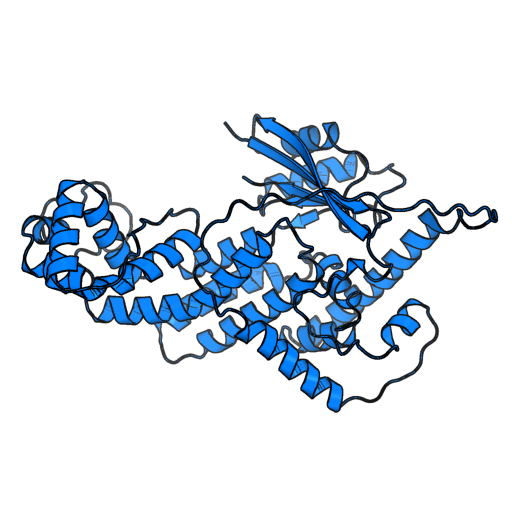 221 MET A O 1
ATOM 1803 N N . ARG A 1 222 ? -4.697 -7.553 -0.634 1.00 81.94 222 ARG A N 1
ATOM 1804 C CA . ARG A 1 222 ? -5.600 -8.012 0.432 1.00 81.94 222 ARG A CA 1
ATOM 1805 C C . ARG A 1 222 ? -6.492 -6.902 0.985 1.00 81.94 222 ARG A C 1
ATOM 1807 O O . ARG A 1 222 ? -7.679 -7.130 1.188 1.00 81.94 222 ARG A O 1
ATOM 1814 N N . LEU A 1 223 ? -5.947 -5.708 1.209 1.00 80.38 223 LEU A N 1
ATOM 1815 C CA . LEU A 1 223 ? -6.701 -4.553 1.707 1.00 80.38 223 LEU A CA 1
ATOM 1816 C C . LEU A 1 223 ? -7.617 -3.922 0.645 1.00 80.38 223 LEU A C 1
ATOM 1818 O O . LEU A 1 223 ? -8.487 -3.135 1.003 1.00 80.38 223 LEU A O 1
ATOM 1822 N N . SER A 1 224 ? -7.419 -4.226 -0.642 1.00 75.06 224 SER A N 1
ATOM 1823 C CA . SER A 1 224 ? -8.261 -3.712 -1.735 1.00 75.06 224 SER A CA 1
ATOM 1824 C C . SER A 1 224 ? -9.432 -4.635 -2.078 1.00 75.06 224 SER A C 1
ATOM 1826 O O . SER A 1 224 ? -10.235 -4.285 -2.942 1.00 75.06 224 SER A O 1
ATOM 1828 N N . GLY A 1 225 ? -9.520 -5.812 -1.451 1.00 69.50 225 GLY A N 1
ATOM 1829 C CA . GLY A 1 225 ? -10.612 -6.754 -1.674 1.00 69.50 225 GLY A CA 1
ATOM 1830 C C . GLY A 1 225 ? -11.947 -6.225 -1.145 1.00 69.50 225 GLY A C 1
ATOM 1831 O O . GLY A 1 225 ? -11.999 -5.534 -0.135 1.00 69.50 225 GLY A O 1
ATOM 1832 N N . SER A 1 226 ? -13.040 -6.558 -1.829 1.00 65.56 226 SER A N 1
ATOM 1833 C CA . SER A 1 226 ? -14.404 -6.164 -1.437 1.00 65.56 226 SER A CA 1
ATOM 1834 C C . SER A 1 226 ? -15.318 -7.352 -1.127 1.00 65.56 226 SER A C 1
ATOM 1836 O O . SER A 1 226 ? -16.443 -7.159 -0.680 1.00 65.56 226 SER A O 1
ATOM 1838 N N . SER A 1 227 ? -14.854 -8.582 -1.361 1.00 63.94 227 SER A N 1
ATOM 1839 C CA . SER A 1 227 ? -15.651 -9.807 -1.229 1.00 63.94 227 SER A CA 1
ATOM 1840 C C . SER A 1 227 ? -15.495 -10.513 0.121 1.00 63.94 227 SER A C 1
ATOM 1842 O O . SER A 1 227 ? -16.042 -11.595 0.304 1.00 63.94 227 SER A O 1
ATOM 1844 N N . TYR A 1 228 ? -14.723 -9.946 1.049 1.00 65.56 228 TYR A N 1
ATOM 1845 C CA . TYR A 1 228 ? -14.472 -10.517 2.372 1.00 65.56 228 TYR A CA 1
ATOM 1846 C C . TYR A 1 228 ? -14.195 -9.422 3.404 1.00 65.56 228 TYR A C 1
ATOM 1848 O O . TYR A 1 228 ? -13.787 -8.308 3.073 1.00 65.56 228 TYR A O 1
ATOM 1856 N N . ALA A 1 229 ? -14.391 -9.756 4.678 1.00 66.25 229 ALA A N 1
ATOM 1857 C CA . ALA A 1 229 ? -14.106 -8.853 5.783 1.00 66.25 229 ALA A CA 1
ATOM 1858 C C . ALA A 1 229 ? -12.598 -8.686 5.985 1.00 66.25 229 ALA A C 1
ATOM 1860 O O . ALA A 1 229 ? -11.889 -9.653 6.245 1.00 66.25 229 ALA A O 1
ATOM 1861 N N . ILE A 1 230 ? -12.107 -7.450 5.927 1.00 70.75 230 ILE A N 1
ATOM 1862 C CA . ILE A 1 230 ? -10.672 -7.153 6.077 1.00 70.75 230 ILE A CA 1
ATOM 1863 C C . ILE A 1 230 ? -10.305 -6.765 7.515 1.00 70.75 230 ILE A C 1
ATOM 1865 O O . ILE A 1 230 ? -9.153 -6.921 7.921 1.00 70.75 230 ILE A O 1
ATOM 1869 N N . SER A 1 231 ? -11.272 -6.286 8.304 1.00 73.81 231 SER A N 1
ATOM 1870 C CA . SER A 1 231 ? -11.043 -5.703 9.635 1.00 73.81 231 SER A CA 1
ATOM 1871 C C . SER A 1 231 ? -10.260 -6.630 10.571 1.00 73.81 231 SER A C 1
ATOM 1873 O O . SER A 1 231 ? -9.289 -6.194 11.182 1.00 73.81 231 SER A O 1
ATOM 1875 N N . HIS A 1 232 ? -10.612 -7.917 10.607 1.00 72.06 232 HIS A N 1
ATOM 1876 C CA . HIS A 1 232 ? -9.943 -8.924 11.438 1.00 72.06 232 HIS A CA 1
ATOM 1877 C C . HIS A 1 232 ? -8.516 -9.270 10.969 1.00 72.06 232 HIS A C 1
ATOM 1879 O O . HIS A 1 232 ? -7.703 -9.733 11.762 1.00 72.06 232 HIS A O 1
ATOM 1885 N N . CYS A 1 233 ? -8.179 -9.033 9.696 1.00 75.06 233 CYS A N 1
ATOM 1886 C CA . CYS A 1 233 ? -6.840 -9.299 9.167 1.00 75.06 233 CYS A CA 1
ATOM 1887 C C . CYS A 1 233 ? -5.898 -8.094 9.235 1.00 75.06 233 CYS A C 1
ATOM 1889 O O . CYS A 1 233 ? -4.678 -8.262 9.248 1.00 75.06 233 CYS A O 1
ATOM 1891 N N . PHE A 1 234 ? -6.447 -6.879 9.276 1.00 80.31 234 PHE A N 1
ATOM 1892 C CA . PHE A 1 234 ? -5.689 -5.643 9.103 1.00 80.31 234 PHE A CA 1
ATOM 1893 C C . PHE A 1 234 ? -4.505 -5.510 10.070 1.00 80.31 234 PHE A C 1
ATOM 1895 O O . PHE A 1 234 ? -3.395 -5.175 9.651 1.00 80.31 234 PHE A O 1
ATOM 1902 N N . PHE A 1 235 ? -4.714 -5.802 11.355 1.00 84.00 235 PHE A N 1
ATOM 1903 C CA . PHE A 1 235 ? -3.655 -5.634 12.346 1.00 84.00 235 PHE A CA 1
ATOM 1904 C C . PHE A 1 235 ? -2.483 -6.605 12.116 1.00 84.00 235 PHE A C 1
ATOM 1906 O O . PHE A 1 235 ? -1.328 -6.223 12.299 1.00 84.00 235 PHE A O 1
ATOM 1913 N N . HIS A 1 236 ? -2.739 -7.820 11.612 1.00 84.44 236 HIS A N 1
ATOM 1914 C CA . HIS A 1 236 ? -1.672 -8.749 11.213 1.00 84.44 236 HIS A CA 1
ATOM 1915 C C . HIS A 1 236 ? -0.800 -8.167 10.093 1.00 84.44 236 HIS A C 1
ATOM 1917 O O . HIS A 1 236 ? 0.427 -8.309 10.113 1.00 84.44 236 HIS A O 1
ATOM 1923 N N . GLU A 1 237 ? -1.424 -7.500 9.121 1.00 86.25 237 GLU A N 1
ATOM 1924 C CA . GLU A 1 237 ? -0.713 -6.861 8.014 1.00 86.25 237 GLU A CA 1
ATOM 1925 C C . GLU A 1 237 ? 0.138 -5.685 8.503 1.00 86.25 237 GLU A C 1
ATOM 1927 O O . GLU A 1 237 ? 1.288 -5.549 8.086 1.00 86.25 237 GLU A O 1
ATOM 1932 N N . LEU A 1 238 ? -0.367 -4.879 9.447 1.00 87.44 238 LEU A N 1
ATOM 1933 C CA . LEU A 1 238 ? 0.412 -3.796 10.059 1.00 87.44 238 LEU A CA 1
ATOM 1934 C C . LEU A 1 238 ? 1.673 -4.306 10.760 1.00 87.44 238 LEU A C 1
ATOM 1936 O O . LEU A 1 238 ? 2.762 -3.778 10.521 1.00 87.44 238 LEU A O 1
ATOM 1940 N N . VAL A 1 239 ? 1.536 -5.347 11.587 1.00 88.19 239 VAL A N 1
ATOM 1941 C CA . VAL A 1 239 ? 2.672 -5.973 12.281 1.00 88.19 239 VAL A CA 1
ATOM 1942 C C . VAL A 1 239 ? 3.685 -6.503 11.263 1.00 88.19 239 VAL A C 1
ATOM 1944 O O . VAL A 1 239 ? 4.895 -6.348 11.448 1.00 88.19 239 VAL A O 1
ATOM 1947 N N . SER A 1 240 ? 3.203 -7.095 10.166 1.00 89.62 240 SER A N 1
ATOM 1948 C CA . SER A 1 240 ? 4.047 -7.632 9.092 1.00 89.62 240 SER A CA 1
ATOM 1949 C C . SER A 1 240 ? 4.838 -6.527 8.388 1.00 89.62 240 SER A C 1
ATOM 1951 O O . SER A 1 240 ? 6.054 -6.652 8.234 1.00 89.62 240 SER A O 1
ATOM 1953 N N . ILE A 1 241 ? 4.180 -5.416 8.031 1.00 91.19 241 ILE A N 1
ATOM 1954 C CA . ILE A 1 241 ? 4.834 -4.241 7.441 1.00 91.19 241 ILE A CA 1
ATOM 1955 C C . ILE A 1 241 ? 5.916 -3.703 8.380 1.00 91.19 241 ILE A C 1
ATOM 1957 O O . ILE A 1 241 ? 7.061 -3.538 7.960 1.00 91.19 241 ILE A O 1
ATOM 1961 N N . GLN A 1 242 ? 5.584 -3.439 9.647 1.00 90.81 242 GLN A N 1
ATOM 1962 C CA .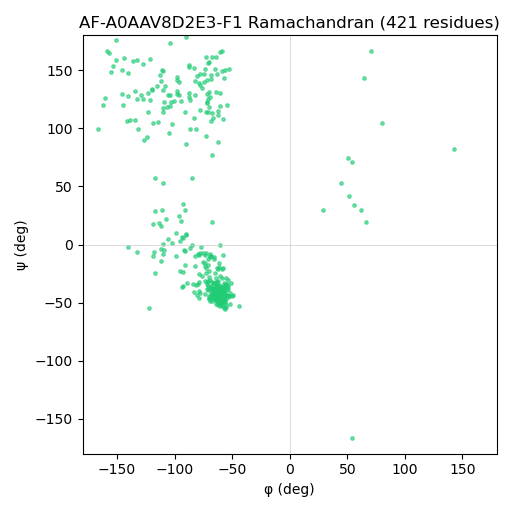 GLN A 1 242 ? 6.535 -2.830 10.579 1.00 90.81 242 GLN A CA 1
ATOM 1963 C C . GLN A 1 242 ? 7.730 -3.751 10.850 1.00 90.81 242 GLN A C 1
ATOM 1965 O O . GLN A 1 242 ? 8.873 -3.291 10.865 1.00 90.81 242 GLN A O 1
ATOM 1970 N N . THR A 1 243 ? 7.482 -5.057 11.007 1.00 89.06 243 THR A N 1
ATOM 1971 C CA . THR A 1 243 ? 8.540 -6.066 11.166 1.00 89.06 243 THR A CA 1
ATOM 1972 C C . THR A 1 243 ? 9.485 -6.033 9.968 1.00 89.06 243 THR A C 1
ATOM 1974 O O . THR A 1 243 ? 10.696 -5.897 10.145 1.00 89.06 243 THR A O 1
ATOM 1977 N N . ARG A 1 244 ? 8.941 -6.053 8.745 1.00 90.88 244 ARG A N 1
ATOM 1978 C CA . ARG A 1 244 ? 9.743 -6.024 7.51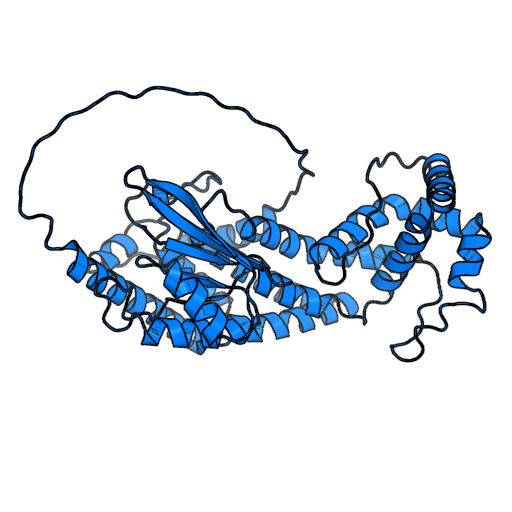9 1.00 90.88 244 ARG A CA 1
ATOM 1979 C C . ARG A 1 244 ? 10.546 -4.733 7.373 1.00 90.88 244 ARG A C 1
ATOM 1981 O O . ARG A 1 244 ? 11.716 -4.788 7.005 1.00 90.88 244 ARG A O 1
ATOM 1988 N N . LEU A 1 245 ? 9.946 -3.582 7.677 1.00 92.75 245 LEU A N 1
ATOM 1989 C CA . LEU A 1 245 ? 10.641 -2.293 7.668 1.00 92.75 245 LEU A CA 1
ATOM 1990 C C . LEU A 1 245 ? 11.805 -2.288 8.664 1.00 92.75 245 LEU A C 1
ATOM 1992 O O . LEU A 1 245 ? 12.909 -1.892 8.314 1.00 92.75 245 LEU A O 1
ATOM 1996 N N . ASN A 1 246 ? 11.591 -2.793 9.880 1.00 90.06 246 ASN A N 1
ATOM 1997 C CA . ASN A 1 246 ? 12.631 -2.878 10.905 1.00 90.06 246 ASN A CA 1
ATOM 1998 C C . ASN A 1 246 ? 13.794 -3.800 10.519 1.00 90.06 246 ASN A C 1
ATOM 2000 O O . ASN A 1 246 ? 14.938 -3.494 10.855 1.00 90.06 246 ASN A O 1
ATOM 2004 N N . GLU A 1 247 ? 13.513 -4.916 9.848 1.00 89.38 247 GLU A N 1
ATOM 2005 C CA . GLU A 1 247 ? 14.532 -5.842 9.348 1.00 89.38 247 GLU A CA 1
ATOM 2006 C C . GLU A 1 247 ? 15.365 -5.204 8.231 1.00 89.38 247 GLU A C 1
ATOM 2008 O O . GLU A 1 247 ? 16.592 -5.210 8.296 1.00 89.38 247 GLU A O 1
ATOM 2013 N N . VAL A 1 248 ? 14.713 -4.600 7.233 1.00 90.00 248 VAL A N 1
ATOM 2014 C CA . VAL A 1 248 ? 15.409 -4.026 6.070 1.00 90.00 248 VAL A CA 1
ATOM 2015 C C . VAL A 1 248 ? 16.147 -2.733 6.418 1.00 90.00 248 VAL A C 1
ATOM 2017 O O . VAL A 1 248 ? 17.238 -2.514 5.904 1.00 90.00 248 VAL A O 1
ATOM 2020 N N . SER A 1 249 ? 15.665 -1.932 7.375 1.00 87.88 249 SER A N 1
ATOM 2021 C CA . SER A 1 249 ? 16.430 -0.787 7.902 1.00 87.88 249 SER A CA 1
ATOM 2022 C C . SER A 1 249 ? 17.753 -1.192 8.578 1.00 87.88 249 SER A C 1
ATOM 2024 O O . SER A 1 249 ? 18.609 -0.340 8.816 1.00 87.88 249 SER A O 1
ATOM 2026 N N . LYS A 1 250 ? 17.937 -2.477 8.912 1.00 86.56 250 LYS A N 1
ATOM 2027 C CA . LYS A 1 250 ? 19.182 -3.030 9.471 1.00 86.56 250 LYS A CA 1
ATOM 2028 C C . LYS A 1 250 ? 20.017 -3.790 8.433 1.00 86.56 250 LYS A C 1
ATOM 2030 O O . LYS A 1 250 ? 21.057 -4.338 8.791 1.00 86.56 250 LYS A O 1
ATOM 2035 N N . ALA A 1 251 ? 19.571 -3.860 7.178 1.00 82.00 251 ALA A N 1
ATOM 2036 C CA . ALA A 1 251 ? 20.287 -4.557 6.117 1.00 82.00 251 ALA A CA 1
ATOM 2037 C C . ALA A 1 251 ? 21.581 -3.823 5.723 1.00 82.00 251 ALA A C 1
ATOM 2039 O O . ALA A 1 251 ? 21.720 -2.616 5.922 1.00 82.00 251 ALA A O 1
ATOM 2040 N N . CYS A 1 252 ? 22.526 -4.564 5.135 1.00 78.44 252 CYS A N 1
ATOM 2041 C CA . CYS A 1 252 ? 23.792 -4.008 4.646 1.00 78.44 252 CYS A CA 1
ATOM 2042 C C . CYS A 1 252 ? 23.631 -3.168 3.367 1.00 78.44 252 CYS A C 1
ATOM 2044 O O . CYS A 1 252 ? 24.469 -2.315 3.093 1.00 78.44 252 CYS A O 1
ATOM 2046 N N . ASP A 1 253 ? 22.579 -3.413 2.583 1.00 84.94 253 ASP A N 1
ATOM 2047 C CA . ASP A 1 253 ? 22.301 -2.674 1.350 1.00 84.94 253 ASP A CA 1
ATOM 2048 C C . ASP A 1 253 ? 21.844 -1.244 1.679 1.00 84.94 253 ASP A C 1
ATOM 2050 O O . ASP A 1 253 ? 20.791 -1.032 2.285 1.00 84.94 253 ASP A O 1
ATOM 2054 N N . HIS A 1 254 ? 22.662 -0.264 1.289 1.00 87.31 254 HIS A N 1
ATOM 2055 C CA . HIS A 1 254 ? 22.454 1.141 1.623 1.00 87.31 254 HIS A CA 1
ATOM 2056 C C . HIS A 1 254 ? 21.190 1.734 0.983 1.00 87.31 254 HIS A C 1
ATOM 2058 O O . HIS A 1 254 ? 20.470 2.477 1.648 1.00 87.31 254 HIS A O 1
ATOM 2064 N N . GLU A 1 255 ? 20.877 1.390 -0.269 1.00 85.56 255 GLU A N 1
ATOM 2065 C CA . GLU A 1 255 ? 19.700 1.932 -0.961 1.00 85.56 255 GLU A CA 1
ATOM 2066 C C . GLU A 1 255 ? 18.411 1.318 -0.418 1.00 85.56 255 GLU A C 1
ATOM 2068 O O . GLU A 1 255 ? 17.445 2.036 -0.150 1.00 85.56 255 GLU A O 1
ATOM 2073 N N . LEU A 1 256 ? 18.405 0.002 -0.177 1.00 88.25 256 LEU A N 1
ATOM 2074 C CA . LEU A 1 256 ? 17.286 -0.659 0.497 1.00 88.25 256 LEU A CA 1
ATOM 2075 C C . LEU A 1 256 ? 17.072 -0.118 1.911 1.00 88.25 256 LEU A C 1
ATOM 2077 O O . LEU A 1 256 ? 15.929 0.039 2.343 1.00 88.25 256 LEU A O 1
ATOM 2081 N N . LYS A 1 257 ? 18.157 0.179 2.632 1.00 90.94 257 LYS A N 1
ATOM 2082 C CA . LYS A 1 257 ? 18.082 0.785 3.957 1.00 90.94 257 LYS A CA 1
ATOM 2083 C C . LYS A 1 257 ? 17.433 2.168 3.897 1.00 90.94 257 LYS A C 1
ATOM 2085 O O . LYS A 1 257 ? 16.488 2.396 4.648 1.00 90.94 257 LYS A O 1
ATOM 2090 N N . ILE A 1 258 ? 17.873 3.042 2.987 1.00 89.81 258 ILE A N 1
ATOM 2091 C CA . ILE A 1 258 ? 17.276 4.375 2.783 1.00 89.81 258 ILE A CA 1
ATOM 2092 C C . ILE A 1 258 ? 15.784 4.250 2.448 1.00 89.81 258 ILE A C 1
ATOM 2094 O O . ILE A 1 258 ? 14.952 4.913 3.070 1.00 89.81 258 ILE A O 1
ATOM 2098 N N . MET A 1 259 ? 15.432 3.353 1.521 1.00 91.75 259 MET A N 1
ATOM 2099 C CA . MET A 1 259 ? 14.044 3.064 1.155 1.00 91.75 259 MET A CA 1
ATOM 2100 C C . MET A 1 259 ? 13.212 2.660 2.379 1.00 91.75 259 MET A C 1
ATOM 2102 O O . MET A 1 259 ? 12.158 3.239 2.647 1.00 91.75 259 MET A O 1
ATOM 2106 N N . ALA A 1 260 ? 13.695 1.686 3.153 1.00 93.12 260 ALA A N 1
ATOM 2107 C CA . ALA A 1 260 ? 13.000 1.195 4.334 1.00 93.12 260 ALA A CA 1
ATOM 2108 C C . ALA A 1 260 ? 12.889 2.261 5.434 1.00 93.12 260 ALA A C 1
ATOM 2110 O O . ALA A 1 260 ? 11.850 2.349 6.083 1.00 93.12 260 ALA A O 1
ATOM 2111 N N . GLU A 1 261 ? 13.916 3.087 5.644 1.00 92.50 261 GLU A N 1
ATOM 2112 C CA . GLU A 1 261 ? 13.894 4.180 6.621 1.00 92.50 261 GLU A CA 1
ATOM 2113 C C . GLU A 1 261 ? 12.866 5.259 6.251 1.00 92.50 261 GLU A C 1
ATOM 2115 O O . GLU A 1 261 ? 12.068 5.643 7.111 1.00 92.50 261 GLU A O 1
ATOM 2120 N N . GLY A 1 262 ? 12.796 5.674 4.981 1.00 92.19 262 GLY A N 1
ATOM 2121 C CA . GLY A 1 262 ? 11.774 6.610 4.493 1.00 92.19 262 GLY A CA 1
ATOM 2122 C C . GLY A 1 262 ? 10.353 6.064 4.673 1.00 92.19 262 GLY A C 1
ATOM 2123 O O . GLY A 1 262 ? 9.499 6.693 5.307 1.00 92.19 262 GLY A O 1
ATOM 2124 N N . MET A 1 263 ? 10.115 4.827 4.225 1.00 94.25 263 MET A N 1
ATOM 2125 C CA . MET A 1 263 ? 8.833 4.137 4.424 1.00 94.25 263 MET A CA 1
ATOM 2126 C C . MET A 1 263 ? 8.479 4.002 5.909 1.00 94.25 263 MET A C 1
ATOM 2128 O O . MET A 1 263 ? 7.327 4.199 6.299 1.00 94.25 263 MET A O 1
ATOM 2132 N N . LYS A 1 264 ? 9.465 3.704 6.762 1.00 92.25 264 LYS A N 1
ATOM 2133 C CA . LYS A 1 264 ? 9.283 3.598 8.210 1.00 92.25 264 LYS A CA 1
ATOM 2134 C C . LYS A 1 264 ? 8.877 4.931 8.817 1.00 92.25 264 LYS A C 1
ATOM 2136 O O . LYS A 1 264 ? 7.906 4.948 9.562 1.00 92.25 264 LYS A O 1
ATOM 2141 N N . LEU A 1 265 ? 9.521 6.047 8.476 1.00 91.25 265 LEU A N 1
ATOM 2142 C CA . LEU A 1 265 ? 9.110 7.375 8.952 1.00 91.25 265 LEU A CA 1
ATOM 2143 C C . LEU A 1 265 ? 7.644 7.671 8.609 1.00 91.25 265 LEU A C 1
ATOM 2145 O O . LEU A 1 265 ? 6.877 8.125 9.465 1.00 91.25 265 LEU A O 1
ATOM 2149 N N . LYS A 1 266 ? 7.224 7.339 7.382 1.00 90.75 266 LYS A N 1
ATOM 2150 C CA . LYS A 1 266 ? 5.825 7.477 6.968 1.00 90.75 266 LYS A CA 1
ATOM 2151 C C . LYS A 1 266 ? 4.902 6.549 7.756 1.00 90.75 266 LYS A C 1
ATOM 2153 O O . LYS A 1 266 ? 3.851 6.995 8.206 1.00 90.75 266 LYS A O 1
ATOM 2158 N N . PHE A 1 267 ? 5.302 5.297 7.979 1.00 91.06 267 PHE A N 1
ATOM 2159 C CA . PHE A 1 267 ? 4.560 4.341 8.805 1.00 91.06 267 PHE A CA 1
ATOM 2160 C C . PHE A 1 267 ? 4.331 4.892 10.219 1.00 91.06 267 PHE A C 1
ATOM 2162 O O . PHE A 1 267 ? 3.189 4.935 10.679 1.00 91.06 267 PHE A O 1
ATOM 2169 N N . LYS A 1 268 ? 5.384 5.404 10.870 1.00 88.81 268 LYS A N 1
ATOM 2170 C CA . LYS A 1 268 ? 5.307 5.992 12.217 1.00 88.81 268 LYS A CA 1
ATOM 2171 C C . LYS A 1 268 ? 4.308 7.138 12.293 1.00 88.81 268 LYS A C 1
ATOM 2173 O O . LYS A 1 268 ? 3.476 7.181 13.195 1.00 88.81 268 LYS A O 1
ATOM 2178 N N . LYS A 1 269 ? 4.336 8.036 11.304 1.00 87.06 269 LYS A N 1
ATOM 2179 C CA . LYS A 1 269 ? 3.418 9.180 11.223 1.00 87.06 269 LYS A CA 1
ATOM 2180 C C . LYS A 1 269 ? 1.942 8.766 11.278 1.00 87.06 269 LYS A C 1
ATOM 2182 O O . LYS A 1 269 ? 1.137 9.506 11.842 1.00 87.06 269 LYS A O 1
ATOM 2187 N N . TYR A 1 270 ? 1.583 7.630 10.678 1.00 83.81 270 TYR A N 1
ATOM 2188 C CA . TYR A 1 270 ? 0.193 7.170 10.614 1.00 83.81 270 TYR A CA 1
ATOM 2189 C C . TYR A 1 270 ? -0.194 6.222 11.748 1.00 83.81 270 TYR A C 1
ATOM 2191 O O . TYR A 1 270 ? -1.325 6.307 12.219 1.00 83.81 270 TYR A O 1
ATOM 2199 N N . TRP A 1 271 ? 0.719 5.350 12.185 1.00 79.81 271 TRP A N 1
ATOM 2200 C CA . TRP A 1 271 ? 0.387 4.224 13.063 1.00 79.81 271 TRP A CA 1
ATOM 2201 C C . TRP A 1 271 ? 1.088 4.235 14.427 1.00 79.81 271 TRP A C 1
ATOM 2203 O O . TRP A 1 271 ? 0.700 3.460 15.295 1.00 79.81 271 TRP A O 1
ATOM 2213 N N . GLU A 1 272 ? 2.078 5.106 14.657 1.00 74.94 272 GLU A N 1
ATOM 2214 C CA . GLU A 1 272 ? 2.675 5.329 15.991 1.00 74.94 272 GLU A CA 1
ATOM 2215 C C . GLU A 1 272 ? 2.109 6.567 16.704 1.00 74.94 272 GLU A C 1
ATOM 2217 O O . GLU A 1 272 ? 2.323 6.739 17.900 1.00 74.94 272 GLU A O 1
ATOM 2222 N N . ASN A 1 273 ? 1.325 7.404 16.017 1.00 68.19 273 ASN A N 1
ATOM 2223 C CA . ASN A 1 273 ? 0.598 8.502 16.653 1.00 68.19 273 ASN A CA 1
ATOM 2224 C C . ASN A 1 273 ? -0.766 8.006 17.172 1.00 68.19 273 ASN A C 1
ATOM 2226 O O . ASN A 1 273 ? -1.724 7.895 16.398 1.00 68.19 273 ASN A O 1
ATOM 2230 N N . SER A 1 274 ? -0.836 7.718 18.476 1.00 56.62 274 SER A N 1
ATOM 2231 C CA . SER A 1 274 ? -1.991 7.119 19.169 1.00 56.62 274 SER A CA 1
ATOM 2232 C C . SER A 1 274 ? -3.311 7.868 18.954 1.00 56.62 274 SER A C 1
ATOM 2234 O O . SER A 1 274 ? -4.363 7.243 18.854 1.00 56.62 274 SER A O 1
ATOM 2236 N N . CYS A 1 275 ? -3.270 9.188 18.756 1.00 56.16 275 CYS A N 1
ATOM 2237 C CA . CYS A 1 275 ? -4.460 10.022 18.570 1.00 56.16 275 CYS A CA 1
ATOM 2238 C C . CYS A 1 275 ? -5.213 9.784 17.244 1.00 56.16 275 CYS A C 1
ATOM 2240 O O . CYS A 1 275 ? -6.294 10.336 17.052 1.00 56.16 275 CYS A O 1
ATOM 2242 N N . ASN A 1 276 ? -4.650 9.017 16.302 1.00 62.38 276 ASN A N 1
ATOM 2243 C CA . ASN A 1 276 ? -5.250 8.775 14.981 1.00 62.38 276 ASN A CA 1
ATOM 2244 C C . ASN A 1 276 ? -5.760 7.339 14.777 1.00 62.38 276 ASN A C 1
ATOM 2246 O O . ASN A 1 276 ? -6.243 7.021 13.686 1.00 62.38 276 ASN A O 1
ATOM 2250 N N . LEU A 1 277 ? -5.634 6.468 15.780 1.00 74.19 277 LEU A N 1
ATOM 2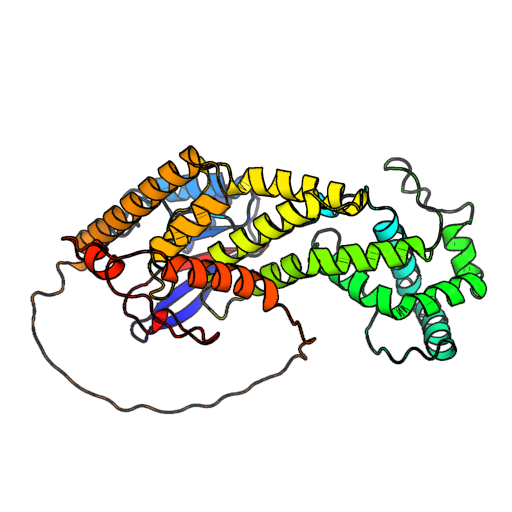251 C CA . LEU A 1 277 ? -5.986 5.058 15.659 1.00 74.19 277 LEU A CA 1
ATOM 2252 C C . LEU A 1 277 ? -7.468 4.835 15.957 1.00 74.19 277 LEU A C 1
ATOM 2254 O O . LEU A 1 277 ? -7.972 5.181 17.022 1.00 74.19 277 LEU A O 1
ATOM 2258 N N . ASN A 1 278 ? -8.177 4.217 15.014 1.00 82.94 278 ASN A N 1
ATOM 2259 C CA . ASN A 1 278 ? -9.531 3.746 15.264 1.00 82.94 278 ASN A CA 1
ATOM 2260 C C . ASN A 1 278 ? -9.450 2.373 15.953 1.00 82.94 278 ASN A C 1
ATOM 2262 O O . ASN A 1 278 ? -9.074 1.380 15.325 1.00 82.94 278 ASN A O 1
ATOM 2266 N N . LEU A 1 279 ? -9.789 2.330 17.245 1.00 88.00 279 LEU A N 1
ATOM 2267 C CA . LEU A 1 279 ? -9.656 1.133 18.084 1.00 88.00 279 LEU A CA 1
ATOM 2268 C C . LEU A 1 279 ? -10.497 -0.055 17.590 1.00 88.00 279 LEU A C 1
ATOM 2270 O O . LEU A 1 279 ? -10.152 -1.198 17.886 1.00 88.00 279 LEU A O 1
ATOM 2274 N N . LEU A 1 280 ? -11.517 0.183 16.751 1.00 85.25 280 LEU A N 1
ATOM 2275 C CA . LEU A 1 280 ? -12.296 -0.882 16.110 1.00 85.25 280 LEU A CA 1
ATOM 2276 C C . LEU A 1 280 ? -11.424 -1.866 15.313 1.00 85.25 280 LEU A C 1
ATOM 2278 O O . LEU A 1 280 ? -11.765 -3.040 15.212 1.00 85.25 280 LEU A O 1
ATOM 2282 N N . LEU A 1 281 ? -10.281 -1.418 14.785 1.00 85.12 281 LEU A N 1
ATOM 2283 C CA . LEU A 1 281 ? -9.339 -2.277 14.059 1.00 85.12 281 LEU A CA 1
ATOM 2284 C C . LEU A 1 281 ? -8.651 -3.311 14.960 1.00 85.12 281 LEU A C 1
ATOM 2286 O O . LEU A 1 281 ? -8.346 -4.409 14.508 1.00 85.12 281 LEU A O 1
ATOM 2290 N N . TYR A 1 282 ? -8.414 -2.968 16.225 1.00 88.31 282 TYR A N 1
ATOM 2291 C CA . TYR A 1 282 ? -7.836 -3.875 17.219 1.00 88.31 282 TYR A CA 1
ATOM 2292 C C . TYR A 1 282 ? -8.919 -4.801 17.760 1.00 88.31 282 TYR A C 1
ATOM 2294 O O . TYR A 1 282 ? -8.730 -6.012 17.833 1.00 88.31 282 TYR A O 1
ATOM 2302 N N . ILE A 1 283 ? -10.087 -4.229 18.053 1.00 88.19 283 ILE A N 1
ATOM 2303 C CA . ILE A 1 283 ? -11.272 -4.942 18.532 1.00 88.19 283 ILE A CA 1
ATOM 2304 C C . ILE A 1 283 ? -11.706 -6.026 17.546 1.00 88.19 283 ILE A C 1
ATOM 2306 O O . ILE A 1 283 ? -11.998 -7.139 17.966 1.00 88.19 283 ILE A O 1
ATOM 2310 N N . ALA A 1 284 ? -11.654 -5.766 16.238 1.00 86.56 284 ALA A N 1
ATOM 2311 C CA . ALA A 1 284 ? -11.940 -6.779 15.223 1.00 86.56 284 ALA A CA 1
ATOM 2312 C C . ALA A 1 284 ? -11.039 -8.025 15.338 1.00 86.56 284 ALA A C 1
ATOM 2314 O O . ALA A 1 284 ? -11.493 -9.130 15.056 1.00 86.56 284 ALA A O 1
ATOM 2315 N N . VAL A 1 285 ? -9.784 -7.866 15.776 1.00 87.69 285 VAL A N 1
ATOM 2316 C CA . VAL A 1 285 ? -8.863 -8.988 16.032 1.00 87.69 285 VAL A CA 1
ATOM 2317 C C . VAL A 1 285 ? -9.120 -9.627 17.392 1.00 87.69 285 VAL A C 1
ATOM 2319 O O . VAL A 1 285 ? -9.022 -10.844 17.520 1.00 87.69 285 VAL A O 1
ATOM 2322 N N . VAL A 1 286 ? -9.498 -8.839 18.403 1.00 88.19 286 VAL A N 1
ATOM 2323 C CA . VAL A 1 286 ? -9.924 -9.377 19.705 1.00 88.19 286 VAL A CA 1
ATOM 2324 C C . VAL A 1 286 ? -11.144 -10.284 19.537 1.00 88.19 286 VAL A C 1
ATOM 2326 O O . VAL A 1 286 ? -11.193 -11.357 20.127 1.00 88.19 286 VAL A O 1
ATOM 2329 N N . LEU A 1 287 ? -12.107 -9.889 18.708 1.00 85.25 287 LEU A N 1
ATOM 2330 C CA . LEU A 1 287 ? -13.325 -10.652 18.428 1.00 85.25 287 LEU A CA 1
ATOM 2331 C C . LEU A 1 287 ? -13.092 -11.876 17.531 1.00 85.25 287 LEU A C 1
ATOM 2333 O O . LEU A 1 287 ? -13.985 -12.710 17.399 1.00 85.25 287 LEU A O 1
ATOM 2337 N N . ASP A 1 288 ? -11.897 -12.024 16.953 1.00 83.12 288 ASP A N 1
ATOM 2338 C CA . ASP A 1 288 ? -11.501 -13.268 16.306 1.00 83.12 288 ASP A CA 1
ATOM 2339 C C . ASP A 1 288 ? -11.086 -14.289 17.386 1.00 83.12 288 ASP A C 1
ATOM 2341 O O . ASP A 1 288 ? -10.078 -14.094 18.084 1.00 83.12 288 ASP A O 1
ATOM 2345 N N . PRO A 1 289 ? -11.820 -15.410 17.524 1.00 79.94 289 PRO A N 1
ATOM 2346 C CA . PRO A 1 289 ? -11.591 -16.386 18.585 1.00 79.94 289 PRO A CA 1
ATOM 2347 C C . PRO A 1 289 ? -10.238 -17.099 18.478 1.00 79.94 289 PRO A C 1
ATOM 2349 O O . PRO A 1 289 ? -9.861 -17.805 19.411 1.00 79.94 289 PRO A O 1
ATOM 2352 N N . ARG A 1 290 ? -9.506 -16.948 17.368 1.00 81.62 290 ARG A N 1
ATOM 2353 C CA . ARG A 1 290 ? -8.161 -17.514 17.176 1.00 81.62 290 ARG A CA 1
ATOM 2354 C C . ARG A 1 290 ? -7.056 -16.655 17.796 1.00 81.62 290 ARG A C 1
ATOM 2356 O O . ARG A 1 290 ? -5.946 -17.149 17.979 1.00 81.62 290 ARG A O 1
ATOM 2363 N N . TYR A 1 291 ? -7.333 -15.381 18.077 1.00 83.25 291 TYR A N 1
ATOM 2364 C CA . TYR A 1 291 ? -6.319 -14.396 18.465 1.00 83.25 291 TYR A CA 1
ATOM 2365 C C . TYR A 1 291 ? -6.614 -13.774 19.827 1.00 83.25 291 TYR A C 1
ATOM 2367 O O . TYR A 1 291 ? -5.775 -13.839 20.732 1.00 83.25 291 TYR A O 1
ATOM 2375 N N . LYS A 1 292 ? -7.818 -13.213 19.991 1.00 85.06 292 LYS A N 1
ATOM 2376 C CA . LYS A 1 292 ? -8.260 -12.574 21.236 1.00 85.06 292 LYS A CA 1
ATOM 2377 C C . LYS A 1 292 ? -7.296 -11.482 21.725 1.00 85.06 292 LYS A C 1
ATOM 2379 O O . LYS A 1 292 ? -6.418 -10.998 21.008 1.00 85.06 292 LYS A O 1
ATOM 2384 N N . LEU A 1 293 ? -7.478 -11.060 22.974 1.00 86.94 293 LEU A N 1
ATOM 2385 C CA . LEU A 1 293 ? -6.696 -9.989 23.592 1.00 86.94 293 LEU A CA 1
ATOM 2386 C C . LEU A 1 293 ? -5.208 -10.338 23.728 1.00 86.94 293 LEU A C 1
ATOM 2388 O O . LEU A 1 293 ? -4.358 -9.468 23.555 1.00 86.94 293 LEU A O 1
ATOM 2392 N N . LYS A 1 294 ? -4.888 -11.619 23.966 1.00 85.88 294 LYS A N 1
ATOM 2393 C CA . LYS A 1 294 ? -3.503 -12.106 24.086 1.00 85.88 294 LYS A CA 1
ATOM 2394 C C . LYS A 1 294 ? -2.689 -11.817 22.826 1.00 85.88 294 LYS A C 1
ATOM 2396 O O . LYS A 1 294 ? -1.561 -11.340 22.914 1.00 85.88 294 LYS A O 1
ATOM 2401 N N . TYR A 1 295 ? -3.270 -12.044 21.648 1.00 88.38 295 TYR A N 1
ATOM 2402 C CA . TYR A 1 295 ? -2.605 -11.737 20.383 1.00 88.38 295 TYR A CA 1
ATOM 2403 C C . TYR A 1 295 ? -2.378 -10.239 20.190 1.00 88.38 295 TYR A C 1
ATOM 2405 O O . TYR A 1 295 ? -1.315 -9.828 19.720 1.00 88.38 295 TYR A O 1
ATOM 2413 N N . VAL A 1 296 ? -3.374 -9.422 20.548 1.00 89.56 296 VAL A N 1
ATOM 2414 C CA . VAL A 1 296 ? -3.259 -7.967 20.436 1.00 89.56 296 VAL A CA 1
ATOM 2415 C C . VAL A 1 296 ? -2.145 -7.455 21.343 1.00 89.56 296 VAL A C 1
ATOM 2417 O O . VAL A 1 296 ? -1.273 -6.741 20.855 1.00 89.56 296 VAL A O 1
ATOM 2420 N N . LYS A 1 297 ? -2.103 -7.905 22.603 1.00 90.06 297 LYS A N 1
ATOM 2421 C CA . LYS A 1 297 ? -1.023 -7.605 23.552 1.00 90.06 297 LYS A CA 1
ATOM 2422 C C . LYS A 1 297 ? 0.350 -7.991 22.990 1.00 90.06 297 LYS A C 1
ATOM 2424 O O . LYS A 1 297 ? 1.214 -7.128 22.869 1.00 90.06 297 LYS A O 1
ATOM 2429 N N . PHE A 1 298 ? 0.511 -9.241 22.546 1.00 89.75 298 PHE A N 1
ATOM 2430 C CA . PHE A 1 298 ? 1.751 -9.738 21.936 1.00 89.75 298 PHE A CA 1
ATOM 2431 C C . PHE A 1 298 ? 2.228 -8.856 20.770 1.00 89.75 298 PHE A C 1
ATOM 2433 O O . PHE A 1 298 ? 3.411 -8.534 20.645 1.00 89.75 298 PHE A O 1
ATOM 2440 N N . CYS A 1 299 ? 1.307 -8.447 19.897 1.00 89.75 299 CYS A N 1
ATOM 2441 C CA . CYS A 1 299 ? 1.641 -7.586 18.770 1.00 89.75 299 CYS A CA 1
ATOM 2442 C C . CYS A 1 299 ? 2.007 -6.171 19.218 1.00 89.75 299 CYS A C 1
ATOM 2444 O O . CYS A 1 299 ? 2.997 -5.636 18.733 1.00 89.75 299 CYS A O 1
ATOM 2446 N N . LEU A 1 300 ? 1.253 -5.572 20.144 1.00 89.75 300 LEU A N 1
ATOM 2447 C CA . LEU A 1 300 ? 1.539 -4.232 20.658 1.00 89.75 300 LEU A CA 1
ATOM 2448 C C . LEU A 1 300 ? 2.927 -4.163 21.306 1.00 89.75 300 LEU A C 1
ATOM 2450 O O . LEU A 1 300 ? 3.694 -3.261 20.983 1.00 89.75 300 LEU A O 1
ATOM 2454 N N . GLU A 1 301 ? 3.288 -5.148 22.128 1.00 89.75 301 GLU A N 1
ATOM 2455 C CA . GLU A 1 301 ? 4.607 -5.238 22.775 1.00 89.75 301 GLU A CA 1
ATOM 2456 C C . GLU A 1 301 ? 5.753 -5.419 21.768 1.00 89.75 301 GLU A C 1
ATOM 2458 O O . GLU A 1 301 ? 6.877 -4.976 21.999 1.00 89.75 301 GLU A O 1
ATOM 2463 N N . LYS A 1 302 ? 5.477 -6.041 20.616 1.00 86.12 302 LYS A N 1
ATOM 2464 C CA . LYS A 1 302 ? 6.446 -6.166 19.520 1.00 86.12 302 LYS A CA 1
ATOM 2465 C C . LYS A 1 302 ? 6.576 -4.882 18.697 1.00 86.12 302 LYS A C 1
ATOM 2467 O O . LYS A 1 302 ? 7.640 -4.619 18.133 1.00 86.12 302 LYS A O 1
ATOM 2472 N N . MET A 1 303 ? 5.487 -4.130 18.565 1.00 85.62 303 MET A N 1
ATOM 2473 C CA . MET A 1 303 ? 5.396 -2.967 17.684 1.00 85.62 303 MET A CA 1
ATOM 2474 C C . MET A 1 303 ? 5.820 -1.659 18.359 1.00 85.62 303 MET A C 1
ATOM 2476 O O . MET A 1 303 ? 6.359 -0.776 17.686 1.00 85.62 303 MET A O 1
ATOM 2480 N N . TYR A 1 304 ? 5.574 -1.521 19.661 1.00 86.31 304 TYR A N 1
ATOM 2481 C CA . TYR A 1 304 ? 5.694 -0.261 20.389 1.00 86.31 304 TYR A CA 1
ATOM 2482 C C . TYR A 1 304 ? 6.573 -0.399 21.640 1.00 86.31 304 TYR A C 1
ATOM 2484 O O . TYR A 1 304 ? 6.690 -1.489 22.199 1.00 86.31 304 TYR A O 1
ATOM 2492 N N . PRO A 1 305 ? 7.179 0.708 22.115 1.00 88.81 305 PRO A N 1
ATOM 2493 C CA . PRO A 1 305 ? 7.741 0.785 23.462 1.00 88.81 305 PRO A CA 1
ATOM 2494 C C . PRO A 1 305 ? 6.725 0.372 24.537 1.00 88.81 305 PRO A C 1
ATOM 2496 O O . PRO A 1 305 ? 5.519 0.546 24.354 1.00 88.81 305 PRO A O 1
ATOM 2499 N N . ALA A 1 306 ? 7.215 -0.165 25.657 1.00 89.44 306 ALA A N 1
ATOM 2500 C CA . ALA A 1 306 ? 6.382 -0.800 26.682 1.00 89.44 306 ALA A CA 1
ATOM 2501 C C . ALA A 1 306 ? 5.296 0.124 27.266 1.00 89.44 306 ALA A C 1
ATOM 2503 O O . ALA A 1 306 ? 4.178 -0.321 27.505 1.00 89.44 306 ALA A O 1
ATOM 2504 N N . ASP A 1 307 ? 5.601 1.406 27.454 1.00 88.69 307 ASP A N 1
ATOM 2505 C CA . ASP A 1 307 ? 4.670 2.429 27.939 1.00 88.69 307 ASP A CA 1
ATOM 2506 C C . ASP A 1 307 ? 3.521 2.684 26.951 1.00 88.69 307 ASP A C 1
ATOM 2508 O O . ASP A 1 307 ? 2.352 2.687 27.340 1.00 88.69 307 ASP A O 1
ATOM 2512 N N . ILE A 1 308 ? 3.839 2.818 25.659 1.00 88.06 308 ILE A N 1
ATOM 2513 C CA . ILE A 1 308 ? 2.843 3.009 24.595 1.00 88.06 308 ILE A CA 1
ATOM 2514 C C . ILE A 1 308 ? 2.006 1.740 24.409 1.00 88.06 308 ILE A C 1
ATOM 2516 O O . ILE A 1 308 ? 0.784 1.824 24.284 1.00 88.06 308 ILE A O 1
ATOM 2520 N N . ALA A 1 309 ? 2.646 0.567 24.409 1.00 90.12 309 ALA A N 1
ATOM 2521 C CA . ALA A 1 309 ? 1.961 -0.717 24.293 1.00 90.12 309 ALA A CA 1
ATOM 2522 C C . ALA A 1 309 ? 0.962 -0.920 25.442 1.00 90.12 309 ALA A C 1
ATOM 2524 O O . ALA A 1 309 ? -0.182 -1.300 25.196 1.00 90.12 309 ALA A O 1
ATOM 2525 N N . TYR A 1 310 ? 1.367 -0.607 26.677 1.00 89.88 310 TYR A N 1
ATOM 2526 C CA . TYR A 1 310 ? 0.512 -0.689 27.859 1.00 89.88 310 TYR A CA 1
ATOM 2527 C C . TYR A 1 310 ? -0.679 0.279 27.789 1.00 89.88 310 TYR A C 1
ATOM 2529 O O . TYR A 1 310 ? -1.813 -0.134 28.025 1.00 89.88 310 TYR A O 1
ATOM 2537 N N . GLY A 1 311 ? -0.450 1.540 27.401 1.00 90.38 311 GLY A N 1
ATOM 2538 C CA . GLY A 1 311 ? -1.524 2.525 27.228 1.00 90.38 311 GLY A CA 1
ATOM 2539 C C . GLY A 1 311 ? -2.552 2.106 26.172 1.00 90.38 311 GLY A C 1
ATOM 2540 O O . GLY A 1 311 ? -3.746 2.072 26.455 1.00 90.38 311 GLY A O 1
ATOM 2541 N N . LEU A 1 312 ? -2.092 1.681 24.988 1.00 89.75 312 LEU A N 1
ATOM 2542 C CA . LEU A 1 312 ? -2.976 1.187 23.922 1.00 89.75 312 LEU A CA 1
ATOM 2543 C C . LEU A 1 312 ? -3.769 -0.052 24.350 1.00 89.75 312 LEU A C 1
ATOM 2545 O O . LEU A 1 312 ? -4.912 -0.231 23.940 1.00 89.75 312 LEU A O 1
ATOM 2549 N N . MET A 1 313 ? -3.169 -0.915 25.166 1.00 91.31 313 MET A N 1
ATOM 2550 C CA . MET A 1 313 ? -3.816 -2.117 25.678 1.00 91.31 313 MET A CA 1
ATOM 2551 C C . MET A 1 313 ? -4.985 -1.774 26.620 1.00 91.31 313 MET A C 1
ATOM 2553 O O . MET A 1 313 ? -6.049 -2.387 26.513 1.00 91.31 313 MET A O 1
ATOM 2557 N N . ILE A 1 314 ? -4.824 -0.758 27.476 1.00 91.12 314 ILE A N 1
ATOM 2558 C CA . ILE A 1 314 ? -5.916 -0.207 28.296 1.00 91.12 314 ILE A CA 1
ATOM 2559 C C . ILE A 1 314 ? -7.005 0.381 27.395 1.00 91.12 314 ILE A C 1
ATOM 2561 O O . ILE A 1 314 ? -8.163 -0.010 27.516 1.00 91.12 314 ILE A O 1
ATOM 2565 N N . ASP A 1 315 ? -6.631 1.234 26.439 1.00 91.06 315 ASP A N 1
ATOM 2566 C CA . ASP A 1 315 ? -7.582 1.886 25.532 1.00 91.06 315 ASP A CA 1
ATOM 2567 C C . ASP A 1 315 ? -8.437 0.869 24.754 1.00 91.06 315 ASP A C 1
ATOM 2569 O O . ASP A 1 315 ? -9.646 1.055 24.592 1.00 91.06 315 ASP A O 1
ATOM 2573 N N . VAL A 1 316 ? -7.826 -0.222 24.271 1.00 91.19 316 VAL A N 1
ATOM 2574 C CA . VAL A 1 316 ? -8.534 -1.312 23.578 1.00 91.19 316 VAL A CA 1
ATOM 2575 C C . VAL A 1 316 ? -9.530 -2.000 24.510 1.00 91.19 316 VAL A C 1
ATOM 2577 O O . VAL A 1 316 ? -10.657 -2.269 24.092 1.00 91.19 316 VAL A O 1
ATOM 2580 N N . ASN A 1 317 ? -9.143 -2.274 25.757 1.00 90.06 317 ASN A N 1
ATOM 2581 C CA . ASN A 1 317 ? -10.020 -2.914 26.732 1.00 90.06 317 ASN A CA 1
ATOM 2582 C C . ASN A 1 317 ? -11.199 -2.006 27.125 1.00 90.06 317 ASN A C 1
ATOM 2584 O O . ASN A 1 317 ? -12.349 -2.440 27.100 1.00 90.06 317 ASN A O 1
ATOM 2588 N N . ASP A 1 318 ? -10.939 -0.728 27.390 1.00 90.88 318 ASP A N 1
ATOM 2589 C CA . ASP A 1 318 ? -11.976 0.249 27.734 1.00 90.88 318 ASP A CA 1
ATOM 2590 C C . ASP A 1 318 ? -12.954 0.467 26.572 1.00 90.88 318 ASP A C 1
ATOM 2592 O O . ASP A 1 318 ? -14.166 0.593 26.770 1.00 90.88 318 ASP A O 1
ATOM 2596 N N . ALA A 1 319 ? -12.450 0.473 25.334 1.00 90.19 319 ALA A N 1
ATOM 2597 C CA . ALA A 1 319 ? -13.278 0.555 24.138 1.00 90.19 319 ALA A CA 1
ATOM 2598 C C . ALA A 1 319 ? -14.152 -0.695 23.941 1.00 90.19 319 ALA A C 1
ATOM 2600 O O . ALA A 1 319 ? -15.315 -0.552 23.565 1.00 90.19 319 ALA A O 1
ATOM 2601 N N . MET A 1 320 ? -13.628 -1.895 24.217 1.00 89.38 320 MET A N 1
ATOM 2602 C CA . MET A 1 320 ? -14.404 -3.144 24.205 1.00 89.38 320 MET A CA 1
ATOM 2603 C C . MET A 1 320 ? -15.565 -3.097 25.199 1.00 89.38 320 MET A C 1
ATOM 2605 O O . MET A 1 320 ? -16.709 -3.338 24.816 1.00 89.38 320 MET A O 1
ATOM 2609 N N . GLU A 1 321 ? -15.279 -2.752 26.455 1.00 87.38 321 GLU A N 1
ATOM 2610 C CA . GLU A 1 321 ? -16.291 -2.659 27.513 1.00 87.38 321 GLU A CA 1
ATOM 2611 C C . GLU A 1 321 ? -17.339 -1.582 27.186 1.00 87.38 321 GLU A C 1
ATOM 2613 O O . GLU A 1 321 ? -18.542 -1.808 27.329 1.00 87.38 321 GLU A O 1
ATOM 2618 N N . SER A 1 322 ? -16.904 -0.439 26.644 1.00 88.56 322 SER A N 1
ATOM 2619 C CA . SER A 1 322 ? -17.808 0.633 26.205 1.00 88.56 322 SER A CA 1
ATOM 2620 C C . SER A 1 322 ? -18.736 0.181 25.074 1.00 88.56 322 SER A C 1
ATOM 2622 O O . SER A 1 322 ? -19.938 0.425 25.146 1.00 88.56 322 SER A O 1
ATOM 2624 N N . LEU A 1 323 ? -18.213 -0.497 24.043 1.00 85.75 323 LEU A N 1
ATOM 2625 C CA . LEU A 1 323 ? -19.026 -1.020 22.936 1.00 85.75 323 LEU A CA 1
ATOM 2626 C C . LEU A 1 323 ? -20.036 -2.065 23.412 1.00 85.75 323 LEU A C 1
ATOM 2628 O O . LEU A 1 323 ? -21.171 -2.087 22.941 1.00 85.75 323 LEU A O 1
ATOM 2632 N N . TYR A 1 324 ? -19.633 -2.930 24.343 1.00 82.69 324 TYR A N 1
ATOM 2633 C CA . TYR A 1 324 ? -20.526 -3.924 24.924 1.00 82.69 324 TYR A CA 1
ATOM 2634 C C . TYR A 1 324 ? -21.673 -3.261 25.700 1.00 82.69 324 TYR A C 1
ATOM 2636 O O . TYR A 1 324 ? -22.837 -3.622 25.510 1.00 82.69 324 TYR A O 1
ATOM 2644 N N . ALA A 1 325 ? -21.365 -2.259 26.529 1.00 83.56 325 ALA A N 1
ATOM 2645 C CA . ALA A 1 325 ? -22.367 -1.499 27.272 1.00 83.56 325 ALA A CA 1
ATOM 2646 C C . ALA A 1 325 ? -23.343 -0.755 26.342 1.00 83.56 325 ALA A C 1
ATOM 2648 O O . ALA A 1 325 ? -24.555 -0.825 26.554 1.00 83.56 325 ALA A O 1
ATOM 2649 N N . ASP A 1 326 ? -22.828 -0.104 25.296 1.00 80.19 326 ASP A N 1
ATOM 2650 C CA . ASP A 1 326 ? -23.604 0.592 24.261 1.00 80.19 326 ASP A CA 1
ATOM 2651 C C . ASP A 1 326 ? -24.570 -0.373 23.549 1.00 80.19 326 ASP A C 1
ATOM 2653 O O . ASP A 1 326 ? -25.786 -0.165 23.530 1.00 80.19 326 ASP A O 1
ATOM 2657 N N . HIS A 1 327 ? -24.064 -1.521 23.085 1.00 76.88 327 HIS A N 1
ATOM 2658 C CA . HIS A 1 327 ? -24.885 -2.566 22.472 1.00 76.88 327 HIS A CA 1
ATOM 2659 C C . HIS A 1 327 ? -26.002 -3.056 23.411 1.00 76.88 327 HIS A C 1
ATOM 2661 O O . HIS A 1 327 ? -27.150 -3.212 22.987 1.00 76.88 327 HIS A O 1
ATOM 2667 N N . PHE A 1 328 ? -25.704 -3.274 24.697 1.00 76.25 328 PHE A N 1
ATOM 2668 C CA . PHE A 1 328 ? -26.707 -3.692 25.682 1.00 76.25 328 PHE A CA 1
ATOM 2669 C C . PHE A 1 328 ? -27.793 -2.639 25.922 1.00 76.25 328 PHE A C 1
ATOM 2671 O O . PHE A 1 328 ? -28.958 -3.001 26.090 1.00 76.25 328 PHE A O 1
ATOM 2678 N N . GLN A 1 329 ? -27.452 -1.350 25.913 1.00 75.88 329 GLN A N 1
ATOM 2679 C CA . GLN A 1 329 ? -28.434 -0.275 26.068 1.00 75.88 329 GLN A CA 1
ATOM 2680 C C . GLN A 1 329 ? -29.389 -0.187 24.869 1.00 75.88 329 GLN A C 1
ATOM 2682 O O . GLN A 1 329 ? -30.590 0.026 25.064 1.00 75.88 329 GLN A O 1
ATOM 2687 N N . HIS A 1 330 ? -28.883 -0.405 23.651 1.00 66.25 330 HIS A N 1
ATOM 2688 C CA . HIS A 1 330 ? -29.667 -0.309 22.417 1.00 66.25 330 HIS A CA 1
ATOM 2689 C C . HIS A 1 330 ? -30.451 -1.588 22.068 1.00 66.25 330 HIS A C 1
ATOM 2691 O O . HIS A 1 330 ? -31.576 -1.491 21.580 1.00 66.25 330 HIS A O 1
ATOM 2697 N N . HIS A 1 331 ? -29.921 -2.781 22.367 1.00 63.44 331 HIS A N 1
ATOM 2698 C CA . HIS A 1 331 ? -30.537 -4.067 21.994 1.00 63.44 331 HIS A CA 1
ATOM 2699 C C . HIS A 1 331 ? -31.072 -4.898 23.174 1.00 63.44 331 HIS A C 1
ATOM 2701 O O . HIS A 1 331 ? -31.868 -5.816 22.972 1.00 63.44 331 HIS A O 1
ATOM 2707 N N . GLY A 1 332 ? -30.715 -4.573 24.421 1.00 51.16 332 GLY A N 1
ATOM 2708 C CA . GLY A 1 332 ? -31.092 -5.348 25.613 1.00 51.16 332 GLY A CA 1
ATOM 2709 C C . GLY A 1 332 ? -32.577 -5.299 25.996 1.00 51.16 332 GLY A C 1
ATOM 2710 O O . GLY A 1 332 ? -33.004 -6.054 26.865 1.00 51.16 332 GLY A O 1
ATOM 2711 N N . LYS A 1 333 ? -33.391 -4.452 25.349 1.00 44.66 333 LYS A N 1
ATOM 2712 C CA . LYS A 1 333 ? -34.840 -4.349 25.612 1.00 44.66 333 LYS A CA 1
ATOM 2713 C C . LYS A 1 333 ? -35.724 -5.256 24.744 1.00 44.66 333 LYS A C 1
ATOM 2715 O O . LYS A 1 333 ? -36.920 -5.320 25.003 1.00 44.66 333 LYS A O 1
ATOM 2720 N N . VAL A 1 334 ? -35.181 -5.973 23.755 1.00 42.06 334 VAL A N 1
ATOM 2721 C CA . VAL A 1 334 ? -36.003 -6.735 22.785 1.00 42.06 334 VAL A CA 1
ATOM 2722 C C . VAL A 1 334 ? -36.281 -8.190 23.212 1.00 42.06 334 VAL A C 1
ATOM 2724 O O . VAL A 1 334 ? -37.259 -8.778 22.766 1.00 42.06 334 VAL A O 1
ATOM 2727 N N . ASN A 1 335 ? -35.533 -8.767 24.158 1.00 36.31 335 ASN A N 1
ATOM 2728 C CA . ASN A 1 335 ? -35.666 -10.194 24.518 1.00 36.31 335 ASN A CA 1
ATOM 2729 C C . ASN A 1 335 ? -36.667 -10.509 25.649 1.00 36.31 335 ASN A C 1
ATOM 2731 O O . ASN A 1 335 ? -36.509 -11.495 26.363 1.00 36.31 335 ASN A O 1
ATOM 2735 N N . SER A 1 336 ? -37.723 -9.708 25.811 1.00 33.75 336 SER A N 1
ATOM 2736 C CA . SER A 1 336 ? -38.831 -10.031 26.727 1.00 33.75 336 SER A CA 1
ATOM 2737 C C . SER A 1 336 ? -40.153 -10.196 25.979 1.00 33.75 336 SER A C 1
ATOM 2739 O O . SER A 1 336 ? -41.129 -9.513 26.259 1.00 33.75 336 SER A O 1
ATOM 2741 N N . SER A 1 337 ? -40.195 -11.109 25.006 1.00 30.84 337 SER A N 1
ATOM 2742 C CA . SER A 1 337 ? -41.425 -11.737 24.495 1.00 30.84 337 SER A CA 1
ATOM 2743 C C . SER A 1 337 ? -41.061 -13.032 23.767 1.00 30.84 337 SER A C 1
ATOM 2745 O O . SER A 1 337 ? -40.184 -13.040 22.910 1.00 30.84 337 SER A O 1
ATOM 2747 N N . ALA A 1 338 ? -41.693 -14.127 24.171 1.00 34.75 338 ALA A N 1
ATOM 2748 C CA . ALA A 1 338 ? -41.365 -15.492 23.796 1.00 34.75 338 ALA A CA 1
ATOM 2749 C C . ALA A 1 338 ? -41.951 -15.936 22.440 1.00 34.75 338 ALA A C 1
ATOM 2751 O O . ALA A 1 338 ? -43.035 -15.506 22.067 1.00 34.75 338 ALA A O 1
ATOM 2752 N N . ASP A 1 339 ? -41.223 -16.879 21.832 1.00 29.39 339 ASP A N 1
ATOM 2753 C CA . ASP A 1 339 ? -41.659 -18.100 21.132 1.00 29.39 339 ASP A CA 1
ATOM 2754 C C . ASP A 1 339 ? -42.503 -18.036 19.840 1.00 29.39 339 ASP A C 1
ATOM 2756 O O . ASP A 1 339 ? -43.417 -17.235 19.673 1.00 29.39 339 ASP A O 1
ATOM 2760 N N . GLY A 1 340 ? -42.208 -18.975 18.931 1.00 26.34 340 GLY A N 1
ATOM 2761 C CA . GLY A 1 340 ? -42.983 -19.231 17.713 1.00 26.34 340 GLY A CA 1
ATOM 2762 C C . GLY A 1 340 ? -42.125 -19.596 16.501 1.00 26.34 340 GLY A C 1
ATOM 2763 O O . GLY A 1 340 ? -41.816 -18.750 15.666 1.00 26.34 340 GLY A O 1
ATOM 2764 N N . GLY A 1 341 ? -41.730 -20.867 16.399 1.00 28.08 341 GLY A N 1
ATOM 2765 C CA . GLY A 1 341 ? -40.944 -21.387 15.281 1.00 28.08 341 GLY A CA 1
ATOM 2766 C C . GLY A 1 341 ? -41.699 -21.498 13.950 1.00 28.08 341 GLY A C 1
ATOM 2767 O O . GLY A 1 341 ? -42.910 -21.682 13.916 1.00 28.08 341 GLY A O 1
ATOM 2768 N N . ALA A 1 342 ? -40.944 -21.490 12.849 1.00 25.83 342 ALA A N 1
ATOM 2769 C CA . ALA A 1 342 ? -41.265 -22.228 11.626 1.00 25.83 342 ALA A CA 1
ATOM 2770 C C . ALA A 1 342 ? -40.012 -22.350 10.745 1.00 25.83 342 ALA A C 1
ATOM 2772 O O . ALA A 1 342 ? -39.428 -21.359 10.312 1.00 25.83 342 ALA A O 1
ATOM 2773 N N . ALA A 1 343 ? -39.604 -23.589 10.480 1.00 31.98 343 ALA A N 1
ATOM 2774 C CA . ALA A 1 343 ? -38.573 -23.933 9.513 1.00 31.98 343 ALA A CA 1
ATOM 2775 C C . ALA A 1 343 ? -39.126 -23.836 8.083 1.00 31.98 343 ALA A C 1
ATOM 2777 O O . ALA A 1 343 ? -40.183 -24.405 7.813 1.00 31.98 343 ALA A O 1
ATOM 2778 N N . ILE A 1 344 ? -38.387 -23.225 7.148 1.00 27.80 344 ILE A N 1
ATOM 2779 C CA . ILE A 1 344 ? -38.609 -23.425 5.707 1.00 27.80 344 ILE A CA 1
ATOM 2780 C C . ILE A 1 344 ? -37.277 -23.657 4.983 1.00 27.80 344 ILE A C 1
ATOM 2782 O O . ILE A 1 344 ? -36.280 -22.973 5.193 1.00 27.80 344 ILE A O 1
ATOM 2786 N N . LYS A 1 345 ? -37.315 -24.708 4.158 1.00 26.59 345 LYS A N 1
ATOM 2787 C CA . LYS A 1 345 ? -36.260 -25.329 3.356 1.00 26.59 345 LYS A CA 1
ATOM 2788 C C . LYS A 1 345 ? -35.706 -24.413 2.261 1.00 26.59 345 LYS A C 1
ATOM 2790 O O . LYS A 1 345 ? -36.423 -23.600 1.689 1.00 26.59 345 LYS A O 1
ATOM 2795 N N . GLY A 1 346 ? -34.435 -24.652 1.942 1.00 25.42 346 GLY A N 1
ATOM 2796 C CA . GLY A 1 346 ? -33.670 -23.970 0.905 1.00 25.42 346 GLY A CA 1
ATOM 2797 C C . GLY A 1 346 ? -34.113 -24.235 -0.536 1.00 25.42 346 GLY A C 1
ATOM 2798 O O . GLY A 1 346 ? -34.764 -25.230 -0.852 1.00 25.42 346 GLY A O 1
ATOM 2799 N N . GLY A 1 347 ? -33.670 -23.328 -1.407 1.00 24.92 347 GLY A N 1
ATOM 2800 C CA . GLY A 1 347 ? -33.738 -23.408 -2.861 1.00 24.92 347 GLY A CA 1
ATOM 2801 C C . GLY A 1 347 ? -32.443 -22.862 -3.468 1.00 24.92 347 GLY A C 1
ATOM 2802 O O . GLY A 1 347 ? -31.978 -21.787 -3.107 1.00 24.92 347 GLY A O 1
ATOM 2803 N N . VAL A 1 348 ? -31.847 -23.668 -4.342 1.00 26.97 348 VAL A N 1
ATOM 2804 C CA . VAL A 1 348 ? -30.554 -23.512 -5.025 1.00 26.97 348 VAL A CA 1
ATOM 2805 C C . VAL A 1 348 ? -30.657 -22.532 -6.201 1.00 26.97 348 VAL A C 1
ATOM 2807 O O . VAL A 1 348 ? -31.670 -22.550 -6.892 1.00 26.97 348 VAL A O 1
ATOM 2810 N N . SER A 1 349 ? -29.599 -21.760 -6.492 1.00 24.59 349 SER A N 1
ATOM 2811 C CA . SER A 1 349 ? -29.232 -21.246 -7.839 1.00 24.59 349 SER A CA 1
ATOM 2812 C C . SER A 1 349 ? -27.792 -20.701 -7.780 1.00 24.59 349 SER A C 1
ATOM 2814 O O . SER A 1 349 ? -27.521 -19.752 -7.055 1.00 24.59 349 SER A O 1
ATOM 2816 N N . SER A 1 350 ? -26.787 -21.466 -8.218 1.00 24.70 350 SER A N 1
ATOM 2817 C CA . SER A 1 350 ? -26.224 -21.566 -9.582 1.00 24.70 350 SER A CA 1
ATOM 2818 C C . SER A 1 350 ? -25.247 -20.435 -9.941 1.00 24.70 350 SER A C 1
ATOM 2820 O O . SER A 1 350 ? -25.638 -19.312 -10.248 1.00 24.70 350 SER A O 1
ATOM 2822 N N . SER A 1 351 ? -23.965 -20.805 -9.922 1.00 23.69 351 SER A N 1
ATOM 2823 C CA . SER A 1 351 ? -22.779 -20.055 -10.332 1.00 23.69 351 SER A CA 1
ATOM 2824 C C . SER A 1 351 ? -22.796 -19.599 -11.790 1.00 23.69 351 SER A C 1
ATOM 2826 O O . SER A 1 351 ? -23.199 -20.366 -12.660 1.00 23.69 351 SER A O 1
ATOM 2828 N N . LEU A 1 352 ? -22.155 -18.458 -12.064 1.00 25.14 352 LEU A N 1
ATOM 2829 C CA . LEU A 1 352 ? -21.371 -18.245 -13.284 1.00 25.14 352 LEU A CA 1
ATOM 2830 C C . LEU A 1 352 ? -20.080 -17.490 -12.929 1.00 25.14 352 LEU A C 1
ATOM 2832 O O . LEU A 1 352 ? -20.095 -16.303 -12.616 1.00 25.14 352 LEU A O 1
ATOM 2836 N N . ASN A 1 353 ? -18.965 -18.225 -12.963 1.00 24.80 353 ASN A N 1
ATOM 2837 C CA . ASN A 1 353 ? -17.600 -17.711 -12.884 1.00 24.80 353 ASN A CA 1
ATOM 2838 C C . ASN A 1 353 ? -17.155 -17.240 -14.275 1.00 24.80 353 ASN A C 1
ATOM 2840 O O . ASN A 1 353 ? -17.196 -18.015 -15.230 1.00 24.80 353 ASN A O 1
ATOM 2844 N N . GLY A 1 354 ? -16.653 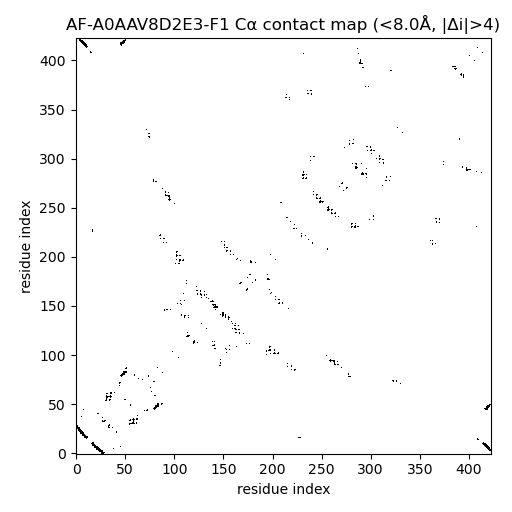-16.009 -14.365 1.00 23.92 354 GLY A N 1
ATOM 2845 C CA . GLY A 1 354 ? -15.822 -15.526 -15.467 1.00 23.92 354 GLY A CA 1
ATOM 2846 C C . GLY A 1 354 ? -14.428 -15.227 -14.924 1.00 23.92 354 GLY A C 1
ATOM 2847 O O . GLY A 1 354 ? -14.252 -14.264 -14.185 1.00 23.92 354 GLY A O 1
ATOM 2848 N N . GLY A 1 355 ? -13.467 -16.102 -15.223 1.00 23.25 355 GLY A N 1
ATOM 2849 C CA . GLY A 1 355 ? -12.114 -16.058 -14.675 1.00 23.25 355 GLY A CA 1
ATOM 2850 C C . GLY A 1 355 ? -11.238 -14.951 -15.263 1.00 23.25 355 GLY A C 1
ATOM 2851 O O . GLY A 1 355 ? -11.307 -14.643 -16.452 1.00 23.25 355 GLY A O 1
ATOM 2852 N N . LEU A 1 356 ? -10.347 -14.423 -14.423 1.00 25.11 356 LEU A N 1
ATOM 2853 C CA . LEU A 1 356 ? -9.160 -13.691 -14.848 1.00 25.11 356 LEU A CA 1
ATOM 2854 C C . LEU A 1 356 ? -7.943 -14.322 -14.162 1.00 25.11 356 LEU A C 1
ATOM 2856 O O . LEU A 1 356 ? -7.923 -14.508 -12.949 1.00 25.11 356 LEU A O 1
ATOM 2860 N N . SER A 1 357 ? -6.968 -14.712 -14.979 1.00 26.05 357 SER A N 1
ATOM 2861 C CA . SER A 1 357 ? -5.787 -15.506 -14.634 1.00 26.05 357 SER A CA 1
ATOM 2862 C C . SER A 1 357 ? -4.969 -14.916 -13.482 1.00 26.05 357 SER A C 1
ATOM 2864 O O . SER A 1 357 ? -4.430 -13.812 -13.603 1.00 26.05 357 SER A O 1
ATOM 2866 N N . SER A 1 358 ? -4.833 -15.686 -12.402 1.00 27.72 358 SER A N 1
ATOM 2867 C CA . SER A 1 358 ? -3.949 -15.416 -11.272 1.00 27.72 358 SER A CA 1
ATOM 2868 C C . SER A 1 358 ? -2.490 -15.608 -11.677 1.00 27.72 358 SER A C 1
ATOM 2870 O O . SER A 1 358 ? -2.091 -16.667 -12.154 1.00 27.72 358 SER A O 1
ATOM 2872 N N . VAL A 1 359 ? -1.679 -14.576 -11.465 1.00 31.05 359 VAL A N 1
ATOM 2873 C CA . VAL A 1 359 ? -0.242 -14.761 -11.265 1.00 31.05 359 VAL A CA 1
ATOM 2874 C C . VAL A 1 359 ? -0.100 -15.375 -9.877 1.00 31.05 359 VAL A C 1
ATOM 2876 O O . VAL A 1 359 ? -0.596 -14.787 -8.919 1.00 31.05 359 VAL A O 1
ATOM 2879 N N . ASP A 1 360 ? 0.515 -16.551 -9.775 1.00 28.22 360 ASP A N 1
ATOM 2880 C CA . ASP A 1 360 ? 0.736 -17.238 -8.501 1.00 28.22 360 ASP A CA 1
ATOM 2881 C C . ASP A 1 360 ? 1.544 -16.337 -7.554 1.00 28.22 360 ASP A C 1
ATOM 2883 O O . ASP A 1 360 ? 2.730 -16.069 -7.771 1.00 28.22 360 ASP A O 1
ATOM 2887 N N . VAL A 1 361 ? 0.886 -15.813 -6.516 1.00 36.72 361 VAL A N 1
ATOM 2888 C CA . VAL A 1 361 ? 1.536 -15.011 -5.478 1.00 36.72 361 VAL A CA 1
ATOM 2889 C C . VAL A 1 361 ? 1.671 -15.858 -4.217 1.00 36.72 361 VAL A C 1
ATOM 2891 O O . VAL A 1 361 ? 0.770 -15.905 -3.385 1.00 36.72 361 VAL A O 1
ATOM 2894 N N . ASP A 1 362 ? 2.842 -16.473 -4.045 1.00 36.09 362 ASP A N 1
ATOM 2895 C CA . ASP A 1 362 ? 3.298 -17.021 -2.760 1.00 36.09 362 ASP A CA 1
ATOM 2896 C C . ASP A 1 362 ? 3.559 -15.875 -1.766 1.00 36.09 362 ASP A C 1
ATOM 2898 O O . ASP A 1 362 ? 4.701 -15.438 -1.571 1.00 36.09 362 ASP A O 1
ATOM 2902 N N . ASP A 1 363 ? 2.485 -15.322 -1.202 1.00 44.12 363 ASP A N 1
ATOM 2903 C CA . ASP A 1 363 ? 2.493 -14.223 -0.226 1.00 44.12 363 ASP A CA 1
ATOM 2904 C C . ASP A 1 363 ? 2.185 -14.687 1.208 1.00 44.12 363 ASP A C 1
ATOM 2906 O O . ASP A 1 363 ? 2.086 -13.898 2.145 1.00 44.12 363 ASP A O 1
ATOM 2910 N N . GLU A 1 364 ? 2.057 -15.998 1.408 1.00 50.00 364 GLU A N 1
ATOM 2911 C CA . GLU A 1 364 ? 1.669 -16.592 2.687 1.00 50.00 364 GLU A CA 1
ATOM 2912 C C . GLU A 1 364 ? 2.731 -16.465 3.797 1.00 50.00 364 GLU A C 1
ATOM 2914 O O . GLU A 1 364 ? 2.440 -16.768 4.951 1.00 50.00 364 GLU A O 1
ATOM 2919 N N . ASN A 1 365 ? 3.962 -16.031 3.506 1.00 58.25 365 ASN A N 1
ATOM 2920 C CA . ASN A 1 365 ? 5.097 -16.320 4.390 1.00 58.25 365 ASN A CA 1
ATOM 2921 C C . ASN A 1 365 ? 5.192 -15.412 5.643 1.00 58.25 365 ASN A C 1
ATOM 2923 O O . ASN A 1 365 ? 5.460 -15.904 6.736 1.00 58.25 365 ASN A O 1
ATOM 2927 N N . TYR A 1 366 ? 4.919 -14.101 5.545 1.00 60.47 366 TYR A N 1
ATOM 2928 C CA . TYR A 1 366 ? 5.132 -13.175 6.683 1.00 60.47 366 TYR A CA 1
ATOM 2929 C C . TYR A 1 366 ? 3.977 -13.136 7.694 1.00 60.47 366 TYR A C 1
ATOM 2931 O O . TYR A 1 366 ? 4.219 -13.147 8.901 1.00 60.47 366 TYR A O 1
ATOM 2939 N N . SER A 1 367 ? 2.723 -13.158 7.232 1.00 62.84 367 SER A N 1
ATOM 2940 C CA . SER A 1 367 ? 1.569 -13.276 8.137 1.00 62.84 367 SER A CA 1
ATOM 2941 C C . SER A 1 367 ? 1.602 -14.622 8.878 1.00 62.84 367 SER A C 1
ATOM 2943 O O . SER A 1 367 ? 1.405 -14.662 10.094 1.00 62.84 367 SER A O 1
ATOM 2945 N N . LYS A 1 368 ? 1.976 -15.723 8.194 1.00 69.12 368 LYS A N 1
ATOM 2946 C CA . LYS A 1 368 ? 2.245 -17.018 8.848 1.00 69.12 368 LYS A CA 1
ATOM 2947 C C . LYS A 1 368 ? 3.392 -16.928 9.853 1.00 69.12 368 LYS A C 1
ATOM 2949 O O . LYS A 1 368 ? 3.258 -17.486 10.935 1.00 69.12 368 LYS A O 1
ATOM 2954 N N . PHE A 1 369 ? 4.465 -16.195 9.550 1.00 71.44 369 PHE A N 1
ATOM 2955 C CA . PHE A 1 369 ? 5.588 -16.010 10.474 1.00 71.44 369 PHE A CA 1
ATOM 2956 C C . PHE A 1 369 ? 5.189 -15.295 11.776 1.00 71.44 369 PHE A C 1
ATOM 2958 O O . PHE A 1 369 ? 5.572 -15.725 12.865 1.00 71.44 369 PHE A O 1
ATOM 2965 N N . VAL A 1 370 ? 4.387 -14.225 11.708 1.00 73.12 370 VAL A N 1
ATOM 2966 C CA . VAL A 1 370 ? 3.891 -13.552 12.926 1.00 73.12 370 VAL A CA 1
ATOM 2967 C C . VAL A 1 370 ? 2.982 -14.492 13.724 1.00 73.12 370 VAL A C 1
ATOM 2969 O O . VAL A 1 370 ? 3.153 -14.630 14.936 1.00 73.12 370 VAL A O 1
ATOM 2972 N N . LYS A 1 371 ? 2.080 -15.212 13.045 1.00 77.69 371 LYS A N 1
ATOM 2973 C CA . LYS A 1 371 ? 1.195 -16.206 13.675 1.00 77.69 371 LYS A CA 1
ATOM 2974 C C . LYS A 1 371 ? 1.972 -17.363 14.313 1.00 77.69 371 LYS A C 1
ATOM 2976 O O . LYS A 1 371 ? 1.619 -17.797 15.406 1.00 77.69 371 LYS A O 1
ATOM 2981 N N . SER A 1 372 ? 3.053 -17.838 13.690 1.00 76.88 372 SER A N 1
ATOM 2982 C CA . SER A 1 372 ? 3.891 -18.904 14.252 1.00 76.88 372 SER A CA 1
ATOM 2983 C C . SER A 1 372 ? 4.660 -18.439 15.486 1.00 76.88 372 SER A C 1
ATOM 2985 O O . SER A 1 372 ? 4.797 -19.204 16.438 1.00 76.88 372 SER A O 1
ATOM 2987 N N . GLN A 1 373 ? 5.127 -17.184 15.507 1.00 78.44 373 GLN A N 1
ATOM 2988 C CA . GLN A 1 373 ? 5.736 -16.615 16.712 1.00 78.44 373 GLN A CA 1
ATOM 2989 C C . GLN A 1 373 ? 4.733 -16.510 17.863 1.00 78.44 373 GLN A C 1
ATOM 2991 O O . GLN A 1 373 ? 5.077 -16.859 18.988 1.00 78.44 373 GLN A O 1
ATOM 2996 N N . PHE A 1 374 ? 3.493 -16.106 17.577 1.00 81.06 374 PHE A N 1
ATOM 2997 C CA . PHE A 1 374 ? 2.441 -16.077 18.588 1.00 81.06 374 PHE A CA 1
ATOM 2998 C C . PHE A 1 374 ? 2.094 -17.474 19.116 1.00 81.06 374 PHE A C 1
ATOM 3000 O O . PHE A 1 374 ? 1.955 -17.657 20.318 1.00 81.06 374 PHE A O 1
ATOM 3007 N N . LYS A 1 375 ? 2.019 -18.487 18.244 1.00 77.88 375 LYS A N 1
ATOM 3008 C CA . LYS A 1 375 ? 1.769 -19.872 18.674 1.00 77.88 375 LYS A CA 1
ATOM 3009 C C . LYS A 1 375 ? 2.835 -20.375 19.652 1.00 77.88 375 LYS A C 1
ATOM 3011 O O . LYS A 1 375 ? 2.497 -21.056 20.611 1.00 77.88 375 LYS A O 1
ATOM 3016 N N . ARG A 1 376 ? 4.105 -20.024 19.420 1.00 75.56 376 ARG A N 1
ATOM 3017 C CA . ARG A 1 376 ? 5.202 -20.327 20.350 1.00 75.56 376 ARG A CA 1
ATOM 3018 C C . ARG A 1 376 ? 5.033 -19.587 21.679 1.00 75.56 376 ARG A C 1
ATOM 3020 O O . ARG A 1 376 ? 5.178 -20.209 22.717 1.00 75.56 376 ARG A O 1
ATOM 3027 N N . HIS A 1 377 ? 4.655 -18.311 21.640 1.00 76.06 377 HIS A N 1
ATOM 3028 C CA . HIS A 1 377 ? 4.383 -17.518 22.841 1.00 76.06 377 HIS A CA 1
ATOM 3029 C C . HIS A 1 377 ? 3.220 -18.082 23.682 1.00 76.06 377 HIS A C 1
ATOM 3031 O O . HIS A 1 377 ? 3.318 -18.152 24.900 1.00 76.06 377 HIS A O 1
ATOM 3037 N N . LEU A 1 378 ? 2.147 -18.571 23.050 1.00 73.94 378 LEU A N 1
ATOM 3038 C CA . LEU A 1 378 ? 1.025 -19.199 23.760 1.00 73.94 378 LEU A CA 1
ATOM 3039 C C . LEU A 1 378 ? 1.394 -20.498 24.491 1.00 73.94 378 LEU A C 1
ATOM 3041 O O . LEU A 1 378 ? 0.703 -20.869 25.432 1.00 73.94 378 LEU A O 1
ATOM 3045 N N . MET A 1 379 ? 2.451 -21.200 24.069 1.00 66.12 379 MET A N 1
ATOM 3046 C CA . MET A 1 379 ? 2.936 -22.400 24.764 1.00 66.12 379 MET A CA 1
ATOM 3047 C C . MET A 1 379 ? 3.646 -22.070 26.091 1.00 66.12 379 MET A C 1
ATOM 3049 O O . MET A 1 379 ? 3.980 -22.989 26.832 1.00 66.12 379 MET A O 1
ATOM 3053 N N . GLU A 1 380 ? 3.869 -20.784 26.385 1.00 61.03 380 GLU A N 1
ATOM 3054 C CA . GLU A 1 380 ? 4.655 -20.291 27.523 1.00 61.03 380 GLU A CA 1
ATOM 3055 C C . GLU A 1 380 ? 3.790 -19.615 28.623 1.00 61.03 380 GLU A C 1
ATOM 3057 O O . GLU A 1 380 ? 4.329 -19.280 29.674 1.00 61.03 380 GLU A O 1
ATOM 3062 N N . GLU A 1 381 ? 2.466 -19.441 28.443 1.00 54.12 381 GLU A N 1
ATOM 3063 C CA . GLU A 1 381 ? 1.569 -18.756 29.409 1.00 54.12 381 GLU A CA 1
ATOM 3064 C C . GLU A 1 381 ? 0.422 -19.643 29.966 1.00 54.12 381 GLU A C 1
ATOM 3066 O O . GLU A 1 381 ? -0.326 -20.260 29.206 1.00 54.12 381 GLU A O 1
ATOM 3071 N N . GLU A 1 382 ? 0.198 -19.619 31.292 1.00 45.38 382 GLU A N 1
ATOM 3072 C CA . GLU A 1 382 ? -0.974 -20.200 31.990 1.00 45.38 382 GLU A CA 1
ATOM 3073 C C . GLU A 1 382 ? -2.170 -19.215 32.074 1.00 45.38 382 GLU A C 1
ATOM 3075 O O . GLU A 1 382 ? -2.005 -17.996 32.011 1.00 45.38 382 GLU A O 1
ATOM 3080 N N . CYS A 1 383 ? -3.406 -19.727 32.189 1.00 41.72 383 CYS A N 1
ATOM 3081 C CA . CYS A 1 383 ? -4.649 -18.933 32.141 1.00 41.72 383 CYS A CA 1
ATOM 3082 C C . CYS A 1 383 ? -5.210 -18.591 33.541 1.00 41.72 383 CYS A C 1
ATOM 3084 O O . CYS A 1 383 ? -5.178 -19.428 34.437 1.00 41.72 383 CYS A O 1
ATOM 3086 N N . ILE A 1 384 ? -5.793 -17.392 33.698 1.00 42.06 384 ILE A N 1
ATOM 3087 C CA . ILE A 1 384 ? -6.456 -16.896 34.925 1.00 42.06 384 ILE A CA 1
ATOM 3088 C C . ILE A 1 384 ? -7.960 -16.678 34.651 1.00 42.06 384 ILE A C 1
ATOM 3090 O O . ILE A 1 384 ? -8.318 -16.106 33.621 1.00 42.06 384 ILE A O 1
ATOM 3094 N N . GLU A 1 385 ? -8.837 -17.102 35.572 1.00 36.53 385 GLU A N 1
ATOM 3095 C CA . GLU A 1 385 ? -10.306 -16.925 35.516 1.00 36.53 385 GLU A CA 1
ATOM 3096 C C . GLU A 1 385 ? -10.786 -15.522 35.960 1.00 36.53 385 GLU A C 1
ATOM 3098 O O . GLU A 1 385 ? -10.228 -14.927 36.883 1.00 36.53 385 GLU A O 1
ATOM 3103 N N . SER A 1 386 ? -11.860 -14.992 35.341 1.00 46.31 386 SER A N 1
ATOM 3104 C CA . SER A 1 386 ? -12.437 -13.659 35.639 1.00 46.31 386 SER A CA 1
ATOM 3105 C C . SER A 1 386 ? -13.931 -13.500 35.238 1.00 46.31 386 SER A C 1
ATOM 3107 O O . SER A 1 386 ? -14.477 -14.325 34.511 1.00 46.31 386 SER A O 1
ATOM 3109 N N . LYS A 1 387 ? -14.603 -12.447 35.760 1.00 52.59 387 LYS A N 1
ATOM 3110 C CA . LYS A 1 387 ? -16.051 -12.322 36.094 1.00 52.59 387 LYS A CA 1
ATOM 3111 C C . LYS A 1 387 ? -16.952 -11.427 35.189 1.00 52.59 387 LYS A C 1
ATOM 3113 O O . LYS A 1 387 ? -18.024 -11.029 35.640 1.00 52.59 387 LYS A O 1
ATOM 3118 N N . SER A 1 388 ? -16.608 -11.130 33.933 1.00 62.16 388 SER A N 1
ATOM 3119 C CA . SER A 1 388 ? -17.518 -10.468 32.954 1.00 62.16 388 SER A CA 1
ATOM 3120 C C . SER A 1 388 ? -17.728 -11.331 31.698 1.00 62.16 388 SER A C 1
ATOM 3122 O O . SER A 1 388 ? -16.921 -12.215 31.452 1.00 62.16 388 SER A O 1
ATOM 3124 N N . GLU A 1 389 ? -18.786 -11.133 30.894 1.00 62.59 389 GLU A N 1
ATOM 3125 C CA . GLU A 1 389 ? -18.976 -11.885 29.625 1.00 62.59 389 GLU A CA 1
ATOM 3126 C C . GLU A 1 389 ? -17.839 -11.621 28.621 1.00 62.59 389 GLU A C 1
ATOM 3128 O O . GLU A 1 389 ? -17.354 -12.550 27.975 1.00 62.59 389 GLU A O 1
ATOM 3133 N N . VAL A 1 390 ? -17.334 -10.381 28.565 1.00 67.44 390 VAL A N 1
ATOM 3134 C CA . VAL A 1 390 ? -16.100 -10.047 27.836 1.00 67.44 390 VAL A CA 1
ATOM 3135 C C . VAL A 1 390 ? -14.934 -10.857 28.407 1.00 67.44 390 VAL A C 1
ATOM 3137 O O . VAL A 1 390 ? -14.232 -11.535 27.659 1.00 67.44 390 VAL A O 1
ATOM 3140 N N . ALA A 1 391 ? -14.766 -10.886 29.731 1.00 68.31 391 ALA A N 1
ATOM 3141 C CA . ALA A 1 391 ? -13.717 -11.673 30.371 1.00 68.31 391 ALA A CA 1
ATOM 3142 C C . ALA A 1 391 ? -13.878 -13.189 30.152 1.00 68.31 391 ALA A C 1
ATOM 3144 O O . ALA A 1 391 ? -12.870 -13.870 29.994 1.00 68.31 391 ALA A O 1
ATOM 3145 N N . LYS A 1 392 ? -15.106 -13.722 30.073 1.00 72.50 392 LYS A N 1
ATOM 3146 C CA . LYS A 1 392 ? -15.384 -15.133 29.751 1.00 72.50 392 LYS A CA 1
ATOM 3147 C C . LYS A 1 392 ? -14.923 -15.465 28.337 1.00 72.50 392 LYS A C 1
ATOM 3149 O O . LYS A 1 392 ? -14.143 -16.398 28.163 1.00 72.50 392 LYS A O 1
ATOM 3154 N N . TYR A 1 393 ? -15.321 -14.663 27.347 1.00 75.19 393 TYR A N 1
ATOM 3155 C CA . TYR A 1 393 ? -14.850 -14.820 25.969 1.00 75.19 393 TYR A CA 1
ATOM 3156 C C . TYR A 1 393 ? -13.316 -14.753 25.880 1.00 75.19 393 TYR A C 1
ATOM 3158 O O . TYR A 1 393 ? -12.692 -15.541 25.164 1.00 75.19 393 TYR A O 1
ATOM 3166 N N . LEU A 1 394 ? -12.688 -13.842 26.628 1.00 73.06 394 LEU A N 1
ATOM 3167 C CA . LEU A 1 394 ? -11.233 -13.697 26.661 1.00 73.06 394 LEU A CA 1
ATOM 3168 C C . LEU A 1 394 ? -10.508 -14.843 27.382 1.00 73.06 394 LEU A C 1
ATOM 3170 O O . LEU A 1 394 ? -9.384 -15.167 27.000 1.00 73.06 394 LEU A O 1
ATOM 3174 N N . ALA A 1 395 ? -11.135 -15.448 28.393 1.00 70.50 395 ALA A N 1
ATOM 3175 C CA . ALA A 1 395 ? -10.593 -16.572 29.155 1.00 70.50 395 ALA A CA 1
ATOM 3176 C C . ALA A 1 395 ? -10.720 -17.915 28.417 1.00 70.50 395 ALA A C 1
ATOM 3178 O O . ALA A 1 395 ? -9.922 -18.824 28.653 1.00 70.50 395 ALA A O 1
ATOM 3179 N N . GLU A 1 396 ? -11.691 -18.050 27.508 1.00 72.81 396 GLU A N 1
ATOM 3180 C CA . GLU A 1 396 ? -11.828 -19.234 26.660 1.00 72.81 396 GLU A CA 1
ATOM 3181 C C . GLU A 1 396 ? -10.544 -19.498 25.835 1.00 72.81 396 GLU A C 1
ATOM 3183 O O . GLU A 1 396 ? -9.942 -18.552 25.306 1.00 72.81 396 GLU A O 1
ATOM 3188 N N . PRO A 1 397 ? -10.156 -20.768 25.609 1.00 70.44 397 PRO A N 1
ATOM 3189 C CA . PRO A 1 397 ? -9.032 -21.109 24.737 1.00 70.44 397 PRO A CA 1
ATOM 3190 C C . PRO A 1 397 ? -9.184 -20.538 23.318 1.00 70.44 397 PRO A C 1
ATOM 3192 O O . PRO A 1 397 ? -10.299 -20.376 22.812 1.00 70.44 397 PRO A O 1
ATOM 3195 N N . CYS A 1 398 ? -8.059 -20.239 22.663 1.00 70.06 398 CYS A N 1
ATOM 3196 C CA . CYS A 1 398 ? -8.071 -19.836 21.255 1.00 70.06 398 CYS A CA 1
ATOM 3197 C C . CYS A 1 398 ? -8.472 -21.017 20.355 1.00 70.06 398 CYS A C 1
ATOM 3199 O O . CYS A 1 398 ? -8.077 -22.157 20.606 1.00 70.06 398 CYS A O 1
ATOM 3201 N N . ASP A 1 399 ? -9.238 -20.752 19.293 1.00 70.06 399 ASP A N 1
ATOM 3202 C CA . ASP A 1 399 ? -9.563 -21.773 18.287 1.00 70.06 399 ASP A CA 1
ATOM 3203 C C . ASP A 1 399 ? -8.301 -22.127 17.471 1.00 70.06 399 ASP A C 1
ATOM 3205 O O . ASP A 1 399 ? -7.589 -21.248 16.986 1.00 70.06 399 ASP A O 1
ATOM 3209 N N . ASN A 1 400 ? -8.021 -23.423 17.314 1.00 56.75 400 ASN A N 1
ATOM 3210 C CA . ASN A 1 400 ? -6.821 -23.940 16.645 1.00 56.75 400 ASN A CA 1
ATOM 3211 C C . ASN A 1 400 ? -6.955 -24.035 15.110 1.00 56.75 400 ASN A C 1
ATOM 3213 O O . ASN A 1 400 ? -6.018 -24.472 14.435 1.00 56.75 400 ASN A O 1
ATOM 3217 N N . ARG A 1 401 ? -8.105 -23.661 14.533 1.00 54.53 401 ARG A N 1
ATOM 3218 C CA . ARG A 1 401 ? -8.354 -23.730 13.083 1.00 54.53 401 ARG A CA 1
ATOM 3219 C C . ARG A 1 401 ? -7.749 -22.530 12.342 1.00 54.53 401 ARG A C 1
ATOM 3221 O O . ARG A 1 401 ? -8.338 -21.455 12.266 1.00 54.53 401 ARG A O 1
ATOM 3228 N N . TYR A 1 402 ? -6.576 -22.724 11.738 1.00 52.72 402 TYR A N 1
ATOM 3229 C CA . TYR A 1 402 ? -5.867 -21.720 10.923 1.00 52.72 402 TYR A CA 1
ATOM 3230 C C . TYR A 1 402 ? -6.194 -21.794 9.418 1.00 52.72 402 TYR A C 1
ATOM 3232 O O . TYR A 1 402 ? -5.322 -21.563 8.582 1.00 52.72 402 TYR A O 1
ATOM 3240 N N . GLU A 1 403 ? -7.431 -22.123 9.044 1.00 42.94 403 GLU A N 1
ATOM 3241 C CA . GLU A 1 403 ? -7.824 -22.136 7.630 1.00 42.94 403 GLU A CA 1
ATOM 3242 C C . GLU A 1 403 ? -7.995 -20.709 7.080 1.00 42.94 403 GLU A C 1
ATOM 3244 O O . GLU A 1 403 ? -8.542 -19.827 7.749 1.00 42.94 403 GLU A O 1
ATOM 3249 N N . MET A 1 404 ? -7.536 -20.479 5.841 1.00 39.00 404 MET A N 1
ATOM 3250 C CA . MET A 1 404 ? -7.732 -19.212 5.115 1.00 39.00 404 MET A CA 1
ATOM 3251 C C . MET A 1 404 ? -9.212 -18.906 4.831 1.00 39.00 404 MET A C 1
ATOM 3253 O O . MET A 1 404 ? -9.554 -17.754 4.595 1.00 39.00 404 MET A O 1
ATOM 3257 N N . SER A 1 405 ? -10.075 -19.923 4.876 1.00 41.72 405 SER A N 1
ATOM 3258 C CA . SER A 1 405 ? -11.531 -19.842 4.708 1.00 41.72 405 SER A CA 1
ATOM 3259 C C . SER A 1 405 ? -12.292 -19.623 6.017 1.00 41.72 405 SER A C 1
ATOM 3261 O O . SER A 1 405 ? -13.517 -19.724 6.025 1.00 41.72 405 SER A O 1
ATOM 3263 N N . PHE A 1 406 ? -11.604 -19.362 7.134 1.00 42.00 406 PHE A N 1
ATOM 3264 C CA . PHE A 1 406 ? -12.287 -19.068 8.389 1.00 42.00 406 PHE A CA 1
ATOM 3265 C C . PHE A 1 406 ? -13.035 -17.740 8.276 1.00 42.00 406 PHE A C 1
ATOM 3267 O O . PHE A 1 406 ? -12.426 -16.669 8.246 1.00 42.00 406 PHE A O 1
ATOM 3274 N N . ASP A 1 407 ? -14.357 -17.837 8.232 1.00 49.12 407 ASP A N 1
ATOM 3275 C CA . ASP A 1 407 ? -15.244 -16.693 8.216 1.00 49.12 407 ASP A CA 1
ATOM 3276 C C . ASP A 1 407 ? -15.634 -16.325 9.655 1.00 49.12 407 ASP A C 1
ATOM 3278 O O . ASP A 1 407 ? -16.302 -17.092 10.358 1.00 49.12 407 ASP A O 1
ATOM 3282 N N . ILE A 1 408 ? -15.199 -15.142 10.099 1.00 46.34 408 ILE A N 1
ATOM 3283 C CA . ILE A 1 408 ? -15.521 -14.598 11.425 1.00 46.34 408 ILE A CA 1
ATOM 3284 C C . ILE A 1 408 ? -17.038 -14.448 11.622 1.00 46.34 408 ILE A C 1
ATOM 3286 O O . ILE A 1 408 ? -17.520 -14.456 12.754 1.00 46.34 408 ILE A O 1
ATOM 3290 N N . PHE A 1 409 ? -17.803 -14.395 10.529 1.00 43.62 409 PHE A N 1
ATOM 3291 C CA . PHE A 1 409 ? -19.254 -14.318 10.552 1.00 43.62 409 PHE A CA 1
ATOM 3292 C C . PHE A 1 409 ? -19.922 -15.623 11.007 1.00 43.62 409 PHE A C 1
ATOM 3294 O O . PHE A 1 409 ? -21.038 -15.608 11.503 1.00 43.62 409 PHE A O 1
ATOM 3301 N N . VAL A 1 410 ? -19.236 -16.767 11.004 1.00 36.75 410 VAL A N 1
ATOM 3302 C CA . VAL A 1 410 ? -19.831 -18.027 11.495 1.00 36.75 410 VAL A CA 1
ATOM 3303 C C . VAL A 1 410 ? -20.041 -18.023 13.026 1.00 36.7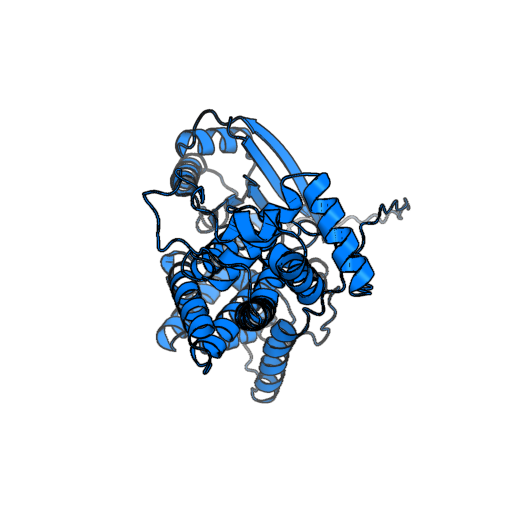5 410 VAL A C 1
ATOM 3305 O O . VAL A 1 410 ? -20.751 -18.874 13.567 1.00 36.75 410 VAL A O 1
ATOM 3308 N N . ARG A 1 411 ? -19.493 -17.039 13.759 1.00 35.97 411 ARG A N 1
ATOM 3309 C CA . ARG A 1 411 ? -19.727 -16.845 15.200 1.00 35.97 411 ARG A CA 1
ATOM 3310 C C . ARG A 1 411 ? -20.260 -15.442 15.509 1.00 35.97 411 ARG A C 1
ATOM 3312 O O . ARG A 1 411 ? -19.485 -14.537 15.769 1.00 35.97 411 ARG A O 1
ATOM 3319 N N . LYS A 1 412 ? -21.592 -15.314 15.547 1.00 37.06 412 LYS A N 1
ATOM 3320 C CA . LYS A 1 412 ? -22.439 -14.481 16.441 1.00 37.06 412 LYS A CA 1
ATOM 3321 C C . LYS A 1 412 ? -21.913 -13.151 17.039 1.00 37.06 412 LYS A C 1
ATOM 3323 O O . LYS A 1 412 ? -22.376 -12.801 18.119 1.00 37.06 412 LYS A O 1
ATOM 3328 N N . LEU A 1 413 ? -21.007 -12.390 16.415 1.00 33.53 413 LEU A N 1
ATOM 3329 C CA . LEU A 1 413 ? -20.406 -11.225 17.088 1.00 33.53 413 LEU A CA 1
ATOM 3330 C C . LEU A 1 413 ? -20.327 -9.895 16.337 1.00 33.53 413 LEU A C 1
ATOM 3332 O O . LEU A 1 413 ? -19.961 -8.923 16.986 1.00 33.53 413 LEU A O 1
ATOM 3336 N N . LEU A 1 414 ? -20.666 -9.762 15.051 1.00 32.88 414 LEU A N 1
ATOM 3337 C CA . LEU A 1 414 ? -20.394 -8.499 14.347 1.00 32.88 414 LEU A CA 1
ATOM 3338 C C . LEU A 1 414 ? -21.460 -8.109 13.316 1.00 32.88 414 LEU A C 1
ATOM 3340 O O . LEU A 1 414 ? -21.629 -8.803 12.326 1.00 32.88 414 LEU A O 1
ATOM 3344 N N . ASN A 1 415 ? -22.078 -6.940 13.515 1.00 27.94 415 ASN A N 1
ATOM 3345 C CA . ASN A 1 415 ? -22.706 -6.121 12.475 1.00 27.94 415 ASN A CA 1
ATOM 3346 C C . ASN A 1 415 ? -21.966 -4.779 12.456 1.00 27.94 415 ASN A C 1
ATOM 3348 O O . ASN A 1 415 ? -22.160 -3.961 13.352 1.00 27.94 415 ASN A O 1
ATOM 3352 N N . PHE A 1 416 ? -21.104 -4.542 11.466 1.00 31.41 416 PHE A N 1
ATOM 3353 C CA . PHE A 1 416 ? -20.506 -3.222 11.262 1.00 31.41 416 PHE A CA 1
ATOM 3354 C C . PHE A 1 416 ? -20.659 -2.782 9.820 1.00 31.41 416 PHE A C 1
ATOM 3356 O O . PHE A 1 416 ? -20.264 -3.499 8.897 1.00 31.41 416 PHE A O 1
ATOM 3363 N N . ASN A 1 417 ? -21.182 -1.566 9.664 1.00 30.19 417 ASN A N 1
ATOM 3364 C CA . ASN A 1 417 ? -21.425 -0.981 8.366 1.00 30.19 417 ASN A CA 1
ATOM 3365 C C . ASN A 1 417 ? -20.372 0.070 8.051 1.00 30.19 417 ASN A C 1
ATOM 3367 O O . ASN A 1 417 ? -20.240 1.064 8.766 1.00 30.19 417 ASN A O 1
ATOM 3371 N N . PHE A 1 418 ? -19.627 -0.158 6.977 1.00 30.83 418 PHE A N 1
ATOM 3372 C CA . PHE A 1 418 ? -18.609 0.761 6.487 1.00 30.83 418 PHE A CA 1
ATOM 3373 C C . PHE A 1 418 ? -19.063 1.354 5.160 1.00 30.83 418 PHE A C 1
ATOM 3375 O O . PHE A 1 418 ? -19.635 0.644 4.339 1.00 30.83 418 PHE A O 1
ATOM 3382 N N . VAL A 1 419 ? -18.800 2.643 4.940 1.00 31.20 419 VAL A N 1
ATOM 3383 C CA . VAL A 1 419 ? -18.917 3.278 3.620 1.00 31.20 419 VAL A CA 1
ATOM 3384 C C . VAL A 1 419 ? -17.536 3.397 2.995 1.00 31.20 419 VAL A C 1
ATOM 3386 O O . VAL A 1 419 ? -16.685 3.981 3.642 1.00 31.20 419 VAL A O 1
ATOM 3389 N N . THR A 1 420 ? -17.267 2.873 1.797 1.00 30.56 420 THR A N 1
ATOM 3390 C CA . THR A 1 420 ? -15.962 3.040 1.107 1.00 30.56 420 THR A CA 1
ATOM 3391 C C . THR A 1 420 ? -16.046 4.077 -0.006 1.00 30.56 420 THR A C 1
ATOM 3393 O O . THR A 1 420 ? -16.830 3.887 -0.933 1.00 30.56 420 THR A O 1
ATOM 3396 N N . ASN A 1 421 ? -15.208 5.118 0.049 1.00 30.08 421 ASN A N 1
ATOM 3397 C CA . ASN A 1 421 ? -15.004 6.052 -1.062 1.00 30.08 421 ASN A CA 1
ATOM 3398 C C . ASN A 1 421 ? -13.786 5.621 -1.901 1.00 30.08 421 ASN A C 1
ATOM 3400 O O . ASN A 1 421 ? -12.682 5.482 -1.369 1.00 30.08 421 ASN A O 1
ATOM 3404 N N . TYR A 1 422 ? -13.989 5.410 -3.202 1.00 27.23 422 TYR A N 1
ATOM 3405 C CA . TYR A 1 422 ? -12.916 5.236 -4.181 1.00 27.23 422 TYR A CA 1
ATOM 3406 C C . TYR A 1 422 ? -12.833 6.512 -5.021 1.00 27.23 422 TYR A C 1
ATOM 3408 O O . TYR A 1 422 ? -13.797 6.852 -5.707 1.00 27.23 422 TYR A O 1
ATOM 3416 N N . ALA A 1 423 ? -11.683 7.186 -4.967 1.00 27.34 423 ALA A N 1
ATOM 3417 C CA . ALA A 1 423 ? -11.293 8.240 -5.901 1.00 27.34 423 ALA A CA 1
ATOM 3418 C C . ALA A 1 423 ? -10.200 7.725 -6.847 1.00 27.34 423 ALA A C 1
ATOM 3420 O O . ALA A 1 423 ? -9.247 7.067 -6.356 1.00 27.34 423 ALA A O 1
#

InterPro domains:
  IPR012337 Ribonuclease H-like superfamily [SSF53098] (2-409)
  IPR025525 hAT-like transposase, RNase-H fold [PF14372] (233-327)
  IPR052035 Zinc finger BED domain-containing [PTHR46481] (2-408)

Radius of gyration: 25.72 Å; Cα contacts (8 Å, |Δi|>4): 462; chains: 1; bounding box: 67×47×70 Å

Nearest PDB structures (foldseek):
  4mq9-assembly1_F  TM=1.997E-01  e=4.573E+00  Thermus thermophilus HB8
  8ow1-assembly1_CE  TM=1.640E-01  e=9.175E+00  Saccharomyces cerevisiae